Protein 4YT2 (pdb70)

Foldseek 3Di:
DFFEEEEDLDQQCCCCVVVNCCPPFRFDDDWFRLLLQLLLLLLPYQYEYAALDPVSDDPVRVVSSVVSVYHYHPDLLVSLQGGLEYEYRDDQDQVLLVSCVVRQVRHDFQREYAYAADAQQVLSCLSCVVCCVPPRVNYAYKYWHQLDIGRGPPRAATEIAAQAPVGHGRHDPVNSVVSQVSGVSSRHHYHYDHSVCRNCCRHPVVVVVVLLVLVLVLLCCCCCPPVVPDNVVSVVVSQQVVVLLVQQCLFWNNLLSCLVVPLVVVLVVLVVSPPDPDDVSSVVVSVDSVDDDVVSVVVSVVTDRDDTDRDPVVVVLVVVCVVPNVVVSVVVVSVVSCVRRND/DQAQFFEEFEAQDQQCCVCPVVVCCVPFRFDDDWFRLLLQLLLLLRNYRYEYAAQDPVSDDPVRVVSSVVSVYHYHPDLLVSLQTGLEYEYRDAVQPCLLVSCVVRQVRHDFLREYAYAADFFQVLSCLSCVVCCVPPRVSYAYKYWYFQDIGRGPPGAETEIAAQAPVGHGRHDPVNSVNSQSSRCGPNHHYHYDHRVCRRCCRHPVVVVVVLLVLVLVLCQCLCCPPVVPDNVVSVVVSLQVVVLLVQQCQFWNNLLSCLVVPLVVVLVVLVVSPGDDDDVSSVVSSVDSVDDDVVSVVVNVVTDRDDGDRDNPVVVLVVVCVVPNDVVSVVVVSVVSCVRRPD

CATH classification: 3.40.50.720 (+1 more: 1.20.120.1300)

Organism: Methanocaldococcus jannaschii (strain ATCC 43067 / DSM 2661 / JAL-1 / JCM 10045 / NBRC 100440) (NCBI:txid243232)

Structure (mmCIF, N/CA/C/O backbone):
data_4YT2
#
_entry.id   4YT2
#
_cell.length_a   52.520
_cell.length_b   77.810
_cell.length_c   153.540
_cell.angle_alpha   90.000
_cell.angle_beta   90.000
_cell.angle_gamma   90.000
#
_symmetry.space_group_name_H-M   'P 21 21 21'
#
loop_
_entity.id
_entity.type
_entity.pdbx_description
1 polymer 'H(2)-forming methylenetetrahydromethanopterin dehydrogenase-related protein MJ1338'
2 non-polymer 'TRIETHYLENE GLYCOL'
3 non-polymer DI(HYDROXYETHYL)ETHER
4 water water
#
loop_
_atom_site.group_PDB
_atom_site.id
_atom_site.type_symbol
_atom_site.label_atom_id
_atom_site.label_alt_id
_atom_site.label_comp_id
_atom_site.label_asym_id
_atom_site.label_entity_id
_atom_site.label_seq_id
_atom_site.pdbx_PDB_ins_code
_atom_site.Cartn_x
_atom_site.Cartn_y
_atom_site.Cartn_z
_atom_site.occupancy
_atom_site.B_iso_or_equiv
_atom_site.auth_seq_id
_atom_site.auth_comp_id
_atom_site.auth_asym_id
_atom_site.auth_atom_id
_atom_site.pdbx_PDB_model_num
ATOM 1 N N . ASN A 1 4 ? 22.946 -51.673 -30.556 1.00 57.60 11 ASN A N 1
ATOM 2 C CA . ASN A 1 4 ? 22.601 -50.969 -31.781 1.00 49.62 11 ASN A CA 1
ATOM 3 C C . ASN A 1 4 ? 23.482 -49.718 -31.878 1.00 40.38 11 ASN A C 1
ATOM 4 O O . ASN A 1 4 ? 24.607 -49.800 -32.370 1.00 44.06 11 ASN A O 1
ATOM 9 N N . MET A 1 5 ? 23.024 -48.592 -31.335 1.00 29.52 12 MET A N 1
ATOM 10 C CA . MET A 1 5 ? 23.887 -47.413 -31.353 1.00 23.03 12 MET A CA 1
ATOM 11 C C . MET A 1 5 ? 24.903 -47.489 -30.243 1.00 21.16 12 MET A C 1
ATOM 12 O O . MET A 1 5 ? 24.668 -48.096 -29.193 1.00 22.16 12 MET A O 1
ATOM 17 N N . LYS A 1 6 ? 26.038 -46.810 -30.438 1.00 20.75 13 LYS A N 1
ATOM 18 C CA . LYS A 1 6 ? 26.986 -46.706 -29.343 1.00 19.21 13 LYS A CA 1
ATOM 19 C C . LYS A 1 6 ? 26.697 -45.446 -28.528 1.00 21.93 13 LYS A C 1
ATOM 20 O O . LYS A 1 6 ? 26.800 -44.335 -29.029 1.00 21.39 13 LYS A O 1
ATOM 26 N N . VAL A 1 7 ? 26.348 -45.645 -27.273 1.00 19.00 14 VAL A N 1
ATOM 27 C CA . VAL A 1 7 ? 25.860 -44.556 -26.435 1.00 19.13 14 VAL A CA 1
ATOM 28 C C . VAL A 1 7 ? 26.770 -44.397 -25.232 1.00 19.77 14 VAL A C 1
ATOM 29 O O . VAL A 1 7 ? 27.130 -45.367 -24.575 1.00 19.72 14 VAL A O 1
ATOM 33 N N . SER A 1 8 ? 27.125 -43.153 -24.908 1.00 19.66 15 SER A N 1
ATOM 34 C CA . SER A 1 8 ? 27.843 -42.852 -23.688 1.00 19.65 15 SER A CA 1
ATOM 35 C C . SER A 1 8 ? 26.990 -41.908 -22.857 1.00 23.45 15 SER A C 1
ATOM 36 O O . SER A 1 8 ? 26.450 -40.922 -23.377 1.00 20.61 15 SER A O 1
ATOM 39 N N . VAL A 1 9 ? 26.834 -42.251 -21.593 1.00 19.06 16 VAL A N 1
ATOM 40 C CA . VAL A 1 9 ? 26.054 -41.408 -20.660 1.00 16.45 16 VAL A CA 1
ATOM 41 C C . VAL A 1 9 ? 27.006 -40.917 -19.598 1.00 19.67 16 VAL A C 1
ATOM 42 O O . VAL A 1 9 ? 27.824 -41.698 -19.106 1.00 19.49 16 VAL A O 1
ATOM 46 N N . TYR A 1 10 ? 26.929 -39.646 -19.219 1.00 17.65 17 TYR A N 1
ATOM 47 C CA . TYR A 1 10 ? 27.886 -39.123 -18.249 1.00 17.90 17 TYR A CA 1
ATOM 48 C C . TYR A 1 10 ? 27.131 -38.709 -17.011 1.00 21.47 17 TYR A C 1
ATOM 49 O O . TYR A 1 10 ? 26.380 -37.749 -17.057 1.00 20.60 17 TYR A O 1
ATOM 58 N N . GLY A 1 11 ? 27.364 -39.404 -15.902 1.00 19.64 18 GLY A N 1
ATOM 59 C CA . GLY A 1 11 ? 26.741 -39.034 -14.637 1.00 20.76 18 GLY A CA 1
ATOM 60 C C . GLY A 1 11 ? 25.648 -39.998 -14.245 1.00 19.05 18 GLY A C 1
ATOM 61 O O . GLY A 1 11 ? 24.644 -40.127 -14.941 1.00 20.10 18 GLY A O 1
ATOM 62 N N . ALA A 1 12 ? 25.829 -40.650 -13.109 1.00 18.45 19 ALA A N 1
ATOM 63 C CA . ALA A 1 12 ? 24.901 -41.661 -12.654 1.00 22.60 19 ALA A CA 1
ATOM 64 C C . ALA A 1 12 ? 23.666 -41.018 -12.031 1.00 20.50 19 ALA A C 1
ATOM 65 O O . ALA A 1 12 ? 22.637 -41.662 -11.893 1.00 21.92 19 ALA A O 1
ATOM 67 N N . GLY A 1 13 ? 23.761 -39.748 -11.646 1.00 22.73 20 GLY A N 1
ATOM 68 C CA . GLY A 1 13 ? 22.633 -39.176 -10.920 1.00 21.83 20 GLY A CA 1
ATOM 69 C C . GLY A 1 13 ? 22.860 -39.274 -9.405 1.00 21.57 20 GLY A C 1
ATOM 70 O O . GLY A 1 13 ? 23.373 -40.253 -8.884 1.00 22.18 20 GLY A O 1
ATOM 71 N N . ASN A 1 14 ? 22.490 -38.212 -8.702 1.00 21.62 21 ASN A N 1
ATOM 72 C CA . ASN A 1 14 ? 22.615 -38.158 -7.250 1.00 24.27 21 ASN A CA 1
ATOM 73 C C . ASN A 1 14 ? 21.535 -38.994 -6.573 1.00 21.34 21 ASN A C 1
ATOM 74 O O . ASN A 1 14 ? 20.465 -38.484 -6.277 1.00 20.88 21 ASN A O 1
ATOM 79 N N . GLN A 1 15 ? 21.824 -40.259 -6.290 1.00 18.76 22 GLN A N 1
ATOM 80 C CA . GLN A 1 15 ? 20.778 -41.129 -5.753 1.00 22.48 22 GLN A CA 1
ATOM 81 C C . GLN A 1 15 ? 20.379 -40.731 -4.347 1.00 25.96 22 GLN A C 1
ATOM 82 O O . GLN A 1 15 ? 19.229 -40.882 -3.966 1.00 24.16 22 GLN A O 1
ATOM 88 N N . ASN A 1 16 ? 21.300 -40.136 -3.584 1.00 22.88 23 ASN A N 1
ATOM 89 C CA . ASN A 1 16 ? 20.893 -39.643 -2.265 1.00 24.53 23 ASN A CA 1
ATOM 90 C C . ASN A 1 16 ? 19.800 -38.583 -2.378 1.00 26.35 23 ASN A C 1
ATOM 91 O O . ASN A 1 16 ? 18.806 -38.615 -1.639 1.00 22.93 23 ASN A O 1
ATOM 96 N N . LEU A 1 17 ? 19.966 -37.668 -3.323 1.00 23.40 24 LEU A N 1
ATOM 97 C CA . LEU A 1 17 ? 18.945 -36.648 -3.560 1.00 26.12 24 LEU A CA 1
ATOM 98 C C . LEU A 1 17 ? 17.614 -37.292 -3.943 1.00 26.44 24 LEU A C 1
ATOM 99 O O . LEU A 1 17 ? 16.576 -36.987 -3.338 1.00 25.26 24 LEU A O 1
ATOM 104 N N . TYR A 1 18 ? 17.650 -38.190 -4.936 1.00 22.04 25 TYR A N 1
ATOM 105 C CA . TYR A 1 18 ? 16.379 -38.742 -5.438 1.00 23.72 25 TYR A CA 1
ATOM 106 C C . TYR A 1 18 ? 15.695 -39.657 -4.436 1.00 24.10 25 TYR A C 1
ATOM 107 O O . TYR A 1 18 ? 14.484 -39.634 -4.251 1.00 24.15 25 TYR A O 1
ATOM 116 N N . ILE A 1 19 ? 16.483 -40.472 -3.762 1.00 21.34 26 ILE A N 1
ATOM 117 C CA . ILE A 1 19 ? 15.901 -41.471 -2.899 1.00 21.21 26 ILE A CA 1
ATOM 118 C C . ILE A 1 19 ? 15.686 -41.022 -1.473 1.00 22.53 26 ILE A C 1
ATOM 119 O O . ILE A 1 19 ? 14.626 -41.262 -0.857 1.00 26.22 26 ILE A O 1
ATOM 124 N N . ASN A 1 20 ? 16.704 -40.380 -0.910 1.00 23.00 27 ASN A N 1
ATOM 125 C CA . ASN A 1 20 ? 16.697 -40.104 0.519 1.00 25.70 27 ASN A CA 1
ATOM 126 C C . ASN A 1 20 ? 16.245 -38.690 0.860 1.00 24.81 27 ASN A C 1
ATOM 127 O O . ASN A 1 20 ? 15.671 -38.468 1.921 1.00 32.68 27 ASN A O 1
ATOM 132 N N . LYS A 1 21 ? 16.502 -37.730 -0.037 1.00 24.72 28 LYS A N 1
ATOM 133 C CA . LYS A 1 21 ? 16.054 -36.363 0.255 1.00 31.55 28 LYS A CA 1
ATOM 134 C C . LYS A 1 21 ? 14.641 -36.122 -0.285 1.00 27.72 28 LYS A C 1
ATOM 135 O O . LYS A 1 21 ? 13.760 -35.668 0.442 1.00 30.60 28 LYS A O 1
ATOM 141 N N . LEU A 1 22 ? 14.421 -36.486 -1.557 1.00 28.20 29 LEU A N 1
ATOM 142 C CA . LEU A 1 22 ? 13.136 -36.240 -2.234 1.00 27.61 29 LEU A CA 1
ATOM 143 C C . LEU A 1 22 ? 12.165 -37.394 -2.055 1.00 32.16 29 LEU A C 1
ATOM 144 O O . LEU A 1 22 ? 10.965 -37.224 -2.266 1.00 28.79 29 LEU A O 1
ATOM 149 N N . ASN A 1 23 ? 12.683 -38.556 -1.658 1.00 26.37 30 ASN A N 1
ATOM 150 C CA . ASN A 1 23 ? 11.852 -39.759 -1.487 1.00 27.79 30 ASN A CA 1
ATOM 151 C C . ASN A 1 23 ? 10.971 -39.998 -2.737 1.00 25.25 30 ASN A C 1
ATOM 152 O O . ASN A 1 23 ? 9.743 -40.141 -2.611 1.00 28.52 30 ASN A O 1
ATOM 157 N N . LEU A 1 24 ? 11.584 -40.003 -3.920 1.00 25.56 31 LEU A N 1
ATOM 158 C CA . LEU A 1 24 ? 10.812 -40.245 -5.149 1.00 22.82 31 LEU A CA 1
ATOM 159 C C . LEU A 1 24 ? 10.053 -41.594 -5.099 1.00 25.25 31 LEU A C 1
ATOM 160 O O . LEU A 1 24 ? 8.920 -41.650 -5.574 1.00 27.59 31 LEU A O 1
ATOM 165 N N . PRO A 1 25 ? 10.659 -42.673 -4.531 1.00 25.86 32 PRO A N 1
ATOM 166 C CA . PRO A 1 25 ? 9.877 -43.919 -4.559 1.00 30.89 32 PRO A CA 1
ATOM 167 C C . PRO A 1 25 ? 8.504 -43.766 -3.923 1.00 29.21 32 PRO A C 1
ATOM 168 O O . PRO A 1 25 ? 7.543 -44.336 -4.476 1.00 36.29 32 PRO A O 1
ATOM 172 N N . GLU A 1 26 ? 8.377 -42.979 -2.845 1.00 25.83 33 GLU A N 1
ATOM 173 C CA . GLU A 1 26 ? 7.087 -42.860 -2.169 1.00 29.06 33 GLU A CA 1
ATOM 174 C C . GLU A 1 26 ? 6.253 -41.657 -2.648 1.00 31.66 33 GLU A C 1
ATOM 175 O O . GLU A 1 26 ? 5.028 -41.676 -2.543 1.00 41.08 33 GLU A O 1
ATOM 181 N N . LYS A 1 27 ? 6.898 -40.606 -3.137 1.00 27.68 34 LYS A N 1
ATOM 182 C CA . LYS A 1 27 ? 6.165 -39.411 -3.528 1.00 36.48 34 LYS A CA 1
ATOM 183 C C . LYS A 1 27 ? 5.806 -39.369 -5.015 1.00 32.47 34 LYS A C 1
ATOM 184 O O . LYS A 1 27 ? 4.806 -38.743 -5.375 1.00 38.06 34 LYS A O 1
ATOM 190 N N . PHE A 1 28 ? 6.573 -40.057 -5.861 1.00 28.18 35 PHE A N 1
ATOM 191 C CA . PHE A 1 28 ? 6.297 -40.062 -7.302 1.00 30.24 35 PHE A CA 1
ATOM 192 C C . PHE A 1 28 ? 6.127 -41.469 -7.845 1.00 34.54 35 PHE A C 1
ATOM 193 O O . PHE A 1 28 ? 5.253 -41.712 -8.677 1.00 35.17 35 PHE A O 1
ATOM 201 N N . GLY A 1 29 ? 6.981 -42.386 -7.394 1.00 32.20 36 GLY A N 1
ATOM 202 C CA . GLY A 1 29 ? 6.836 -43.784 -7.760 1.00 29.82 36 GLY A CA 1
ATOM 203 C C . GLY A 1 29 ? 8.091 -44.307 -8.401 1.00 28.42 36 GLY A C 1
ATOM 204 O O . GLY A 1 29 ? 9.116 -43.620 -8.444 1.00 25.53 36 GLY A O 1
ATOM 205 N N . GLY A 1 30 ? 8.006 -45.511 -8.963 1.00 28.57 37 GLY A N 1
ATOM 206 C CA . GLY A 1 30 ? 9.191 -46.115 -9.551 1.00 25.39 37 GLY A CA 1
ATOM 207 C C . GLY A 1 30 ? 10.138 -46.668 -8.500 1.00 28.11 37 GLY A C 1
ATOM 208 O O . GLY A 1 30 ? 9.856 -46.656 -7.304 1.00 35.11 37 GLY A O 1
ATOM 209 N N . GLU A 1 31 ? 11.265 -47.186 -8.974 1.00 29.48 38 GLU A N 1
ATOM 210 C CA . GLU A 1 31 ? 12.288 -47.742 -8.096 1.00 26.99 38 GLU A CA 1
ATOM 211 C C . GLU A 1 31 ? 13.661 -47.258 -8.547 1.00 27.34 38 GLU A C 1
ATOM 212 O O . GLU A 1 31 ? 13.880 -46.999 -9.731 1.00 26.68 38 GLU A O 1
ATOM 218 N N . PRO A 1 32 ? 14.579 -47.114 -7.589 1.00 26.63 39 PRO A N 1
ATOM 219 C CA . PRO A 1 32 ? 15.915 -46.657 -7.976 1.00 22.04 39 PRO A CA 1
ATOM 220 C C . PRO A 1 32 ? 16.679 -47.700 -8.799 1.00 19.92 39 PRO A C 1
ATOM 221 O O . PRO A 1 32 ? 16.384 -48.913 -8.753 1.00 24.96 39 PRO A O 1
ATOM 225 N N . PRO A 1 33 ? 17.714 -47.249 -9.517 1.00 22.97 40 PRO A N 1
ATOM 226 C CA . PRO A 1 33 ? 18.220 -45.878 -9.568 1.00 21.53 40 PRO A CA 1
ATOM 227 C C . PRO A 1 33 ? 17.399 -44.981 -10.477 1.00 20.07 40 PRO A C 1
ATOM 228 O O . PRO A 1 33 ? 16.576 -45.449 -11.291 1.00 22.09 40 PRO A O 1
ATOM 232 N N . TYR A 1 34 ? 17.602 -43.684 -10.265 1.00 16.91 41 TYR A N 1
ATOM 233 C CA . TYR A 1 34 ? 16.929 -42.621 -11.012 1.00 19.37 41 TYR A CA 1
ATOM 234 C C . TYR A 1 34 ? 17.953 -41.806 -11.816 1.00 19.18 41 TYR A C 1
ATOM 235 O O . TYR A 1 34 ? 19.168 -41.914 -11.612 1.00 22.70 41 TYR A O 1
ATOM 244 N N . GLY A 1 35 ? 17.472 -40.988 -12.727 1.00 17.82 42 GLY A N 1
ATOM 245 C CA . GLY A 1 35 ? 18.367 -40.046 -13.402 1.00 17.14 42 GLY A CA 1
ATOM 246 C C . GLY A 1 35 ? 19.282 -40.759 -14.410 1.00 16.81 42 GLY A C 1
ATOM 247 O O . GLY A 1 35 ? 18.889 -41.659 -15.130 1.00 19.20 42 GLY A O 1
ATOM 248 N N . GLY A 1 36 ? 20.529 -40.343 -14.458 1.00 18.68 43 GLY A N 1
ATOM 249 C CA . GLY A 1 36 ? 21.409 -40.736 -15.551 1.00 18.34 43 GLY A CA 1
ATOM 250 C C . GLY A 1 36 ? 21.666 -42.217 -15.630 1.00 19.72 43 GLY A C 1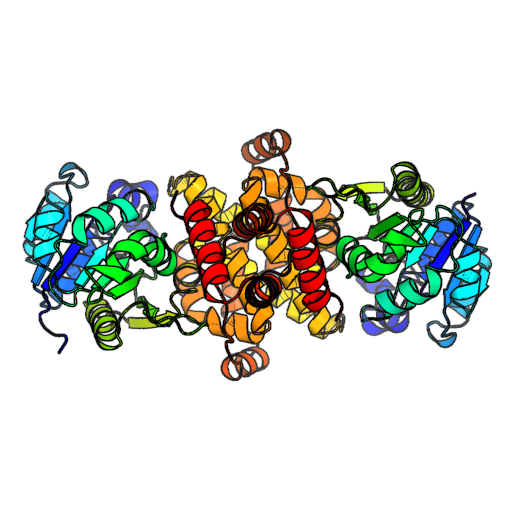
ATOM 251 O O . GLY A 1 36 ? 21.693 -42.747 -16.726 1.00 18.47 43 GLY A O 1
ATOM 252 N N . SER A 1 37 ? 21.899 -42.855 -14.481 1.00 18.74 44 SER A N 1
ATOM 253 C CA . SER A 1 37 ? 22.106 -44.298 -14.481 1.00 19.78 44 SER A CA 1
ATOM 254 C C . SER A 1 37 ? 20.829 -45.002 -14.942 1.00 20.61 44 SER A C 1
ATOM 255 O O . SER A 1 37 ? 20.908 -46.040 -15.588 1.00 17.41 44 SER A O 1
ATOM 258 N N . ARG A 1 38 ? 19.655 -44.439 -14.642 1.00 17.66 45 ARG A N 1
ATOM 259 C CA . ARG A 1 38 ? 18.420 -45.076 -15.146 1.00 19.05 45 ARG A CA 1
ATOM 260 C C . ARG A 1 38 ? 18.273 -44.902 -16.668 1.00 19.83 45 ARG A C 1
ATOM 261 O O . ARG A 1 38 ? 17.810 -45.794 -17.374 1.00 18.84 45 ARG A O 1
ATOM 269 N N . MET A 1 39 ? 18.673 -43.735 -17.175 1.00 18.71 46 MET A N 1
ATOM 270 C CA . MET A 1 39 ? 18.735 -43.532 -18.622 1.00 17.27 46 MET A CA 1
ATOM 271 C C . MET A 1 39 ? 19.646 -44.590 -19.268 1.00 17.91 46 MET A C 1
ATOM 272 O O . MET A 1 39 ? 19.327 -45.151 -20.303 1.00 18.86 46 MET A O 1
ATOM 277 N N . ALA A 1 40 ? 20.816 -44.791 -18.677 1.00 18.87 47 ALA A N 1
ATOM 278 C CA . ALA A 1 40 ? 21.738 -45.822 -19.174 1.00 16.88 47 ALA A CA 1
ATOM 279 C C . ALA A 1 40 ? 21.121 -47.201 -19.186 1.00 18.36 47 ALA A C 1
ATOM 280 O O . ALA A 1 40 ? 21.237 -47.893 -20.197 1.00 18.31 47 ALA A O 1
ATOM 282 N N . ILE A 1 41 ? 20.462 -47.577 -18.084 1.00 18.47 48 ILE A N 1
ATOM 283 C CA . ILE A 1 41 ? 19.747 -48.849 -18.017 1.00 19.25 48 ILE A CA 1
ATOM 284 C C . ILE A 1 41 ? 18.718 -48.973 -19.139 1.00 18.63 48 ILE A C 1
ATOM 285 O O . ILE A 1 41 ? 18.631 -50.018 -19.856 1.00 17.32 48 ILE A O 1
ATOM 290 N N . GLU A 1 42 ? 17.919 -47.930 -19.337 1.00 18.95 49 GLU A N 1
ATOM 291 C CA . GLU A 1 42 ? 16.848 -48.004 -20.354 1.00 20.04 49 GLU A CA 1
ATOM 292 C C . GLU A 1 42 ? 17.397 -48.092 -21.785 1.00 16.33 49 GLU A C 1
ATOM 293 O O . GLU A 1 42 ? 16.907 -48.832 -22.600 1.00 18.87 49 GLU A O 1
ATOM 299 N N . PHE A 1 43 ? 18.469 -47.342 -22.045 1.00 18.26 50 PHE A N 1
ATOM 300 C CA . PHE A 1 43 ? 19.111 -47.402 -23.351 1.00 19.30 50 PHE A CA 1
ATOM 301 C C . PHE A 1 43 ? 19.721 -48.787 -23.574 1.00 19.40 50 PHE A C 1
ATOM 302 O O . PHE A 1 43 ? 19.672 -49.302 -24.667 1.00 19.63 50 PHE A O 1
ATOM 310 N N . ALA A 1 44 ? 20.324 -49.356 -22.531 1.00 19.56 51 ALA A N 1
ATOM 311 C CA . ALA A 1 44 ? 20.938 -50.681 -22.674 1.00 22.88 51 ALA A CA 1
ATOM 312 C C . ALA A 1 44 ? 19.881 -51.764 -22.857 1.00 20.85 51 ALA A C 1
ATOM 313 O O . ALA A 1 44 ? 20.063 -52.727 -23.633 1.00 24.48 51 ALA A O 1
ATOM 315 N N . GLU A 1 45 ? 18.758 -51.630 -22.159 1.00 22.02 52 GLU A N 1
ATOM 316 C CA . GLU A 1 45 ? 17.683 -52.611 -22.297 1.00 22.62 52 GLU A CA 1
ATOM 317 C C . GLU A 1 45 ? 16.974 -52.544 -23.643 1.00 22.19 52 GLU A C 1
ATOM 318 O O . GLU A 1 45 ? 16.281 -53.437 -24.046 1.00 24.28 52 GLU A O 1
ATOM 324 N N . ALA A 1 46 ? 17.166 -51.430 -24.341 1.00 22.52 53 ALA A N 1
ATOM 325 C CA . ALA A 1 46 ? 16.590 -51.251 -25.664 1.00 22.60 53 ALA A CA 1
ATOM 326 C C . ALA A 1 46 ? 17.546 -51.752 -26.756 1.00 22.85 53 ALA A C 1
ATOM 327 O O . ALA A 1 46 ? 17.277 -51.642 -27.955 1.00 27.08 53 ALA A O 1
ATOM 329 N N . GLY A 1 47 ? 18.727 -52.227 -26.323 1.00 25.44 54 GLY A N 1
ATOM 330 C CA . GLY A 1 47 ? 19.622 -52.952 -27.218 1.00 23.64 54 GLY A CA 1
ATOM 331 C C . GLY A 1 47 ? 20.836 -52.152 -27.658 1.00 27.79 54 GLY A C 1
ATOM 332 O O . GLY A 1 47 ? 21.655 -52.630 -28.441 1.00 31.08 54 GLY A O 1
ATOM 333 N N . HIS A 1 48 ? 20.974 -50.970 -27.096 1.00 22.98 55 HIS A N 1
ATOM 334 C CA . HIS A 1 48 ? 22.143 -50.124 -27.406 1.00 21.14 55 HIS A CA 1
ATOM 335 C C . HIS A 1 48 ? 23.376 -50.561 -26.618 1.00 27.50 55 HIS A C 1
ATOM 336 O O . HIS A 1 48 ? 23.275 -51.318 -25.651 1.00 26.81 55 HIS A O 1
ATOM 343 N N . ASP A 1 49 ? 24.545 -50.156 -27.112 1.00 22.06 56 ASP A N 1
ATOM 344 C CA . ASP A 1 49 ? 25.834 -50.528 -26.523 1.00 20.47 56 ASP A CA 1
ATOM 345 C C . ASP A 1 49 ? 26.245 -49.359 -25.636 1.00 24.20 56 ASP A C 1
ATOM 346 O O . ASP A 1 49 ? 26.747 -48.366 -26.161 1.00 21.63 56 ASP A O 1
ATOM 351 N N . VAL A 1 50 ? 25.991 -49.451 -24.324 1.00 20.07 57 VAL A N 1
ATOM 352 C CA . VAL A 1 50 ? 26.033 -48.266 -23.453 1.00 19.95 57 VAL A CA 1
ATOM 353 C C . VAL A 1 50 ? 27.197 -48.278 -22.474 1.00 22.62 57 VAL A C 1
ATOM 354 O O . VAL A 1 50 ? 27.448 -49.276 -21.780 1.00 21.81 57 VAL A O 1
ATOM 358 N N . VAL A 1 51 ? 27.911 -47.159 -22.427 1.00 22.80 58 VAL A N 1
ATOM 359 C CA . VAL A 1 51 ? 28.913 -46.910 -21.413 1.00 21.23 58 VAL A CA 1
ATOM 360 C C . VAL A 1 51 ? 28.402 -45.767 -20.524 1.00 20.00 58 VAL A C 1
ATOM 361 O O . VAL A 1 51 ? 27.921 -44.749 -21.027 1.00 20.11 58 VAL A O 1
ATOM 365 N N . LEU A 1 52 ? 28.492 -45.954 -19.212 1.00 21.78 59 LEU A N 1
ATOM 366 C CA . LEU A 1 52 ? 28.140 -44.912 -18.231 1.00 18.56 59 LEU A CA 1
ATOM 367 C C . LEU A 1 52 ? 29.427 -44.472 -17.555 1.00 20.58 59 LEU A C 1
ATOM 368 O O . LEU A 1 52 ? 30.117 -45.274 -16.900 1.00 20.06 59 LEU A O 1
ATOM 373 N N . ALA A 1 53 ? 29.748 -43.187 -17.697 1.00 18.61 60 ALA A N 1
ATOM 374 C CA . ALA A 1 53 ? 30.974 -42.660 -17.122 1.00 20.71 60 ALA A CA 1
ATOM 375 C C . ALA A 1 53 ? 30.597 -42.008 -15.802 1.00 22.73 60 ALA A C 1
ATOM 376 O O . ALA A 1 53 ? 29.771 -41.088 -15.783 1.00 21.47 60 ALA A O 1
ATOM 378 N N . GLU A 1 54 ? 31.175 -42.511 -14.709 1.00 18.30 61 GLU A N 1
ATOM 379 C CA . GLU A 1 54 ? 30.891 -41.971 -13.394 1.00 19.79 61 GLU A CA 1
ATOM 380 C C . GLU A 1 54 ? 32.131 -42.131 -12.538 1.00 25.38 61 GLU A C 1
ATOM 381 O O . GLU A 1 54 ? 32.464 -43.240 -12.124 1.00 30.65 61 GLU A O 1
ATOM 387 N N . PRO A 1 55 ? 32.844 -41.021 -12.291 1.00 26.66 62 PRO A N 1
ATOM 388 C CA . PRO A 1 55 ? 34.098 -41.052 -11.528 1.00 31.51 62 PRO A CA 1
ATOM 389 C C . PRO A 1 55 ? 33.870 -41.281 -10.039 1.00 27.35 62 PRO A C 1
ATOM 390 O O . PRO A 1 55 ? 34.812 -41.630 -9.339 1.00 29.29 62 PRO A O 1
ATOM 394 N N . ASN A 1 56 ? 32.649 -41.082 -9.555 1.00 26.37 63 ASN A N 1
ATOM 395 C CA . ASN A 1 56 ? 32.399 -41.184 -8.123 1.00 27.44 63 ASN A CA 1
ATOM 396 C C . ASN A 1 56 ? 31.660 -42.466 -7.800 1.00 24.52 63 ASN A C 1
ATOM 397 O O . ASN A 1 56 ? 30.452 -42.514 -7.892 1.00 23.34 63 ASN A O 1
ATOM 402 N N . LYS A 1 57 ? 32.397 -43.494 -7.387 1.00 28.34 64 LYS A N 1
ATOM 403 C CA . LYS A 1 57 ? 31.800 -44.800 -7.088 1.00 31.58 64 LYS A CA 1
ATOM 404 C C . LYS A 1 57 ? 30.752 -44.694 -5.991 1.00 31.06 64 LYS A C 1
ATOM 405 O O . LYS A 1 57 ? 29.784 -45.454 -5.943 1.00 36.32 64 LYS A O 1
ATOM 411 N N . ASN A 1 58 ? 30.954 -43.743 -5.085 1.00 25.87 65 ASN A N 1
ATOM 412 C CA . ASN A 1 58 ? 30.054 -43.624 -3.933 1.00 24.94 65 ASN A CA 1
ATOM 413 C C . ASN A 1 58 ? 28.711 -42.945 -4.203 1.00 27.34 65 ASN A C 1
ATOM 414 O O . ASN A 1 58 ? 27.906 -42.796 -3.289 1.00 24.48 65 ASN A O 1
ATOM 419 N N . ILE A 1 59 ? 28.466 -42.554 -5.445 1.00 25.96 66 ILE A N 1
ATOM 420 C CA . ILE A 1 59 ? 27.222 -41.829 -5.776 1.00 24.15 66 ILE A CA 1
ATOM 421 C C . ILE A 1 59 ? 25.984 -42.726 -5.714 1.00 23.66 66 ILE A C 1
ATOM 4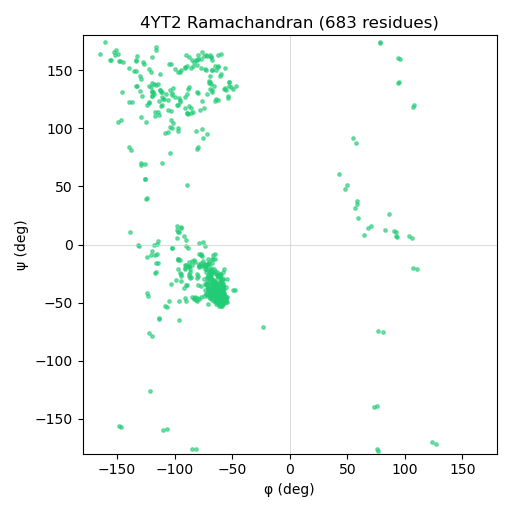22 O O . ILE A 1 59 ? 24.861 -42.251 -5.745 1.00 23.26 66 ILE A O 1
ATOM 427 N N . MET A 1 60 ? 26.171 -44.044 -5.631 1.00 23.45 67 MET A N 1
ATOM 428 C CA . MET A 1 60 ? 25.035 -44.905 -5.287 1.00 22.75 67 MET A CA 1
ATOM 429 C C . MET A 1 60 ? 25.498 -46.138 -4.528 1.00 21.38 67 MET A C 1
ATOM 430 O O . MET A 1 60 ? 26.707 -46.442 -4.462 1.00 26.06 67 MET A O 1
ATOM 435 N N . SER A 1 61 ? 24.537 -46.795 -3.886 1.00 22.67 68 SER A N 1
ATOM 436 C CA . SER A 1 61 ? 24.801 -48.006 -3.102 1.00 22.55 68 SER A CA 1
ATOM 437 C C . SER A 1 61 ? 25.201 -49.142 -4.040 1.00 27.93 68 SER A C 1
ATOM 438 O O . SER A 1 61 ? 24.885 -49.089 -5.243 1.00 23.99 68 SER A O 1
ATOM 441 N N . ASP A 1 62 ? 25.830 -50.166 -3.454 1.00 27.74 69 ASP A N 1
ATOM 442 C CA . ASP A 1 62 ? 26.295 -51.321 -4.243 1.00 30.75 69 ASP A CA 1
ATOM 443 C C . ASP A 1 62 ? 25.154 -52.025 -4.973 1.00 30.78 69 ASP A C 1
ATOM 444 O O . ASP A 1 62 ? 25.329 -52.473 -6.106 1.00 27.17 69 ASP A O 1
ATOM 449 N N . ASP A 1 63 ? 23.998 -52.135 -4.311 1.00 28.74 70 ASP A N 1
ATOM 450 C CA . ASP A 1 63 ? 22.856 -52.828 -4.914 1.00 29.76 70 ASP A CA 1
ATOM 451 C C . ASP A 1 63 ? 22.353 -52.091 -6.142 1.00 28.18 70 ASP A C 1
ATOM 452 O O . ASP A 1 63 ? 21.878 -52.712 -7.086 1.00 29.00 70 ASP A O 1
ATOM 457 N N . LEU A 1 64 ? 22.492 -50.764 -6.155 1.00 21.33 71 LEU A N 1
ATOM 458 C CA . LEU A 1 64 ? 22.028 -50.021 -7.317 1.00 23.22 71 LEU A CA 1
ATOM 459 C C . LEU A 1 64 ? 23.034 -50.164 -8.459 1.00 26.40 71 LEU A C 1
ATOM 460 O O . LEU A 1 64 ? 22.661 -50.269 -9.624 1.00 24.05 71 LEU A O 1
ATOM 465 N N . TRP A 1 65 ? 24.323 -50.210 -8.131 1.00 24.91 72 TRP A N 1
ATOM 466 C CA . TRP A 1 65 ? 25.337 -50.456 -9.146 1.00 24.32 72 TRP A CA 1
ATOM 467 C C . TRP A 1 65 ? 25.087 -51.834 -9.760 1.00 27.94 72 TRP A C 1
ATOM 468 O O . TRP A 1 65 ? 25.247 -52.028 -10.951 1.00 25.93 72 TRP A O 1
ATOM 479 N N . LYS A 1 66 ? 24.682 -52.789 -8.940 1.00 27.07 73 LYS A N 1
ATOM 480 C CA . LYS A 1 66 ? 24.414 -54.099 -9.531 1.00 23.73 73 LYS A CA 1
ATOM 481 C C . LYS A 1 66 ? 23.248 -54.048 -10.529 1.00 27.80 73 LYS A C 1
ATOM 482 O O . LYS A 1 66 ? 23.300 -54.743 -11.547 1.00 30.00 73 LYS A O 1
ATOM 488 N N . LYS A 1 67 ? 22.242 -53.216 -10.270 1.00 28.70 74 LYS A N 1
ATOM 489 C CA . LYS A 1 67 ? 21.167 -53.052 -11.250 1.00 30.79 74 LYS A CA 1
ATOM 490 C C . LYS A 1 67 ? 21.696 -52.476 -12.567 1.00 26.76 74 LYS A C 1
ATOM 491 O O . LYS A 1 67 ? 21.338 -52.951 -13.652 1.00 28.00 74 LYS A O 1
ATOM 497 N N . VAL A 1 68 ? 22.603 -51.517 -12.469 1.00 22.59 75 VAL A N 1
ATOM 498 C CA . VAL A 1 68 ? 23.184 -50.916 -13.673 1.00 24.91 75 VAL A CA 1
ATOM 499 C C . VAL A 1 68 ? 23.933 -51.986 -14.478 1.00 27.73 75 VAL A C 1
ATOM 500 O O . VAL A 1 68 ? 23.710 -52.172 -15.693 1.00 25.38 75 VAL A O 1
ATOM 504 N N . GLU A 1 69 ? 24.772 -52.754 -13.800 1.00 24.60 76 GLU A N 1
ATOM 505 C CA . GLU A 1 69 ? 25.549 -53.739 -14.484 1.00 26.47 76 GLU A CA 1
ATOM 506 C C . GLU A 1 69 ? 24.696 -54.885 -15.034 1.00 28.08 76 GLU A C 1
ATOM 507 O O . GLU A 1 69 ? 24.959 -55.393 -16.125 1.00 30.07 76 GLU A O 1
ATOM 513 N N . ASP A 1 70 ? 23.644 -55.253 -14.310 1.00 27.84 77 ASP A N 1
ATOM 514 C CA . ASP A 1 70 ? 22.823 -56.377 -14.778 1.00 29.05 77 ASP A CA 1
ATOM 515 C C . ASP A 1 70 ? 22.052 -56.028 -16.042 1.00 31.26 77 ASP A C 1
ATOM 516 O O . ASP A 1 70 ? 21.620 -56.915 -16.772 1.00 30.72 77 ASP A O 1
ATOM 521 N N . ALA A 1 71 ? 21.856 -54.730 -16.267 1.00 28.93 78 ALA A N 1
ATOM 522 C CA . ALA A 1 71 ? 21.212 -54.240 -17.488 1.00 29.54 78 ALA A CA 1
ATOM 523 C C . ALA A 1 71 ? 22.153 -54.271 -18.697 1.00 31.39 78 ALA A C 1
ATOM 524 O O . ALA A 1 71 ? 21.722 -54.064 -19.841 1.00 32.63 78 ALA A O 1
ATOM 526 N N . GLY A 1 72 ? 23.435 -54.543 -18.467 1.00 26.59 79 GLY A N 1
ATOM 527 C CA . GLY A 1 72 ? 24.402 -54.594 -19.558 1.00 28.30 79 GLY A CA 1
ATOM 528 C C . GLY A 1 72 ? 25.145 -53.281 -19.822 1.00 27.45 79 GLY A C 1
ATOM 529 O O . GLY A 1 72 ? 25.912 -53.177 -20.797 1.00 28.30 79 GLY A O 1
ATOM 530 N N . VAL A 1 73 ? 24.936 -52.299 -18.952 1.00 25.49 80 VAL A N 1
ATOM 531 C CA . VAL A 1 73 ? 25.727 -51.054 -18.966 1.00 24.12 80 VAL A CA 1
ATOM 532 C C . VAL A 1 73 ? 27.180 -51.319 -18.530 1.00 26.39 80 VAL A C 1
ATOM 533 O O . VAL A 1 73 ? 27.437 -52.015 -17.532 1.00 28.44 80 VAL A O 1
ATOM 537 N N . LYS A 1 74 ? 28.128 -50.773 -19.287 1.00 25.77 81 LYS A N 1
ATOM 538 C CA . LYS A 1 74 ? 29.531 -50.883 -18.923 1.00 23.66 81 LYS A CA 1
ATOM 539 C C . LYS A 1 74 ? 29.882 -49.616 -18.162 1.00 23.63 81 LYS A C 1
ATOM 540 O O . LYS A 1 74 ? 29.719 -48.542 -18.712 1.00 23.54 81 LYS A O 1
ATOM 546 N N . VAL A 1 75 ? 30.375 -49.742 -16.924 1.00 25.54 82 VAL A N 1
ATOM 547 C CA . VAL A 1 75 ? 30.623 -48.546 -16.115 1.00 25.76 82 VAL A CA 1
ATOM 548 C C . VAL A 1 75 ? 32.107 -48.256 -16.139 1.00 26.88 82 VAL A C 1
ATOM 549 O O . VAL A 1 75 ? 32.901 -49.169 -15.934 1.00 26.82 82 VAL A O 1
ATOM 553 N N . VAL A 1 76 ? 32.474 -47.003 -16.424 1.00 22.61 83 VAL A N 1
ATOM 554 C CA . VAL A 1 76 ? 33.877 -46.580 -16.424 1.00 28.78 83 VAL A CA 1
ATOM 555 C C . VAL A 1 76 ? 33.999 -45.347 -15.518 1.00 26.09 83 VAL A C 1
ATOM 556 O O . VAL A 1 76 ? 33.010 -44.649 -15.300 1.00 25.01 83 VAL A O 1
ATOM 560 N N . SER A 1 77 ? 35.194 -45.100 -15.006 1.00 30.50 84 SER A N 1
ATOM 561 C CA . SER A 1 77 ? 35.425 -43.927 -14.158 1.00 33.17 84 SER A CA 1
ATOM 562 C C . SER A 1 77 ? 36.022 -42.752 -14.938 1.00 35.44 84 SER A C 1
ATOM 563 O O . SER A 1 77 ? 36.052 -41.628 -14.446 1.00 44.34 84 SER A O 1
ATOM 566 N N . ASP A 1 78 ? 36.497 -43.023 -16.146 1.00 29.23 85 ASP A N 1
ATOM 567 C CA . ASP A 1 78 ? 37.157 -42.004 -16.972 1.00 36.46 85 ASP A CA 1
ATOM 568 C C . ASP A 1 78 ? 36.300 -41.502 -18.142 1.00 35.32 85 ASP A C 1
ATOM 569 O O . ASP A 1 78 ? 36.009 -42.255 -19.090 1.00 33.26 85 ASP A O 1
ATOM 574 N N . ASP A 1 79 ? 35.951 -40.217 -18.105 1.00 35.09 86 ASP A N 1
ATOM 575 C CA . ASP A 1 79 ? 35.113 -39.628 -19.157 1.00 32.95 86 ASP A CA 1
ATOM 576 C C . ASP A 1 79 ? 35.760 -39.796 -20.537 1.00 27.03 86 ASP A C 1
ATOM 577 O O . ASP A 1 79 ? 35.069 -39.839 -21.540 1.00 26.44 86 ASP A O 1
ATOM 582 N N . VAL A 1 80 ? 37.099 -39.841 -20.610 1.00 26.67 87 VAL A N 1
ATOM 583 C CA . VAL A 1 80 ? 37.756 -39.986 -21.901 1.00 31.51 87 VAL A CA 1
ATOM 584 C C . VAL A 1 80 ? 37.498 -41.348 -22.552 1.00 34.80 87 VAL A C 1
ATOM 585 O O . VAL A 1 80 ? 37.349 -41.430 -23.769 1.00 31.77 87 VAL A O 1
ATOM 589 N N . GLU A 1 81 ? 37.380 -42.399 -21.745 1.00 32.85 88 GLU A N 1
ATOM 590 C CA . GLU A 1 81 ? 37.080 -43.707 -22.321 1.00 35.01 88 GLU A CA 1
ATOM 591 C C . GLU A 1 81 ? 35.668 -43.704 -22.902 1.00 26.19 88 GLU A C 1
ATOM 592 O O . GLU A 1 81 ? 35.411 -44.259 -23.996 1.00 29.03 88 GLU A O 1
ATOM 598 N N . ALA A 1 82 ? 34.757 -43.084 -22.164 1.00 27.16 89 ALA A N 1
ATOM 599 C CA . ALA A 1 82 ? 33.375 -42.967 -22.632 1.00 22.62 89 ALA A CA 1
ATOM 600 C C . ALA A 1 82 ? 33.343 -42.079 -23.862 1.00 24.54 89 ALA A C 1
ATOM 601 O O . ALA A 1 82 ? 32.582 -42.342 -24.789 1.00 22.27 89 ALA A O 1
ATOM 603 N N . ALA A 1 83 ? 34.212 -41.062 -23.917 1.00 19.69 90 ALA A N 1
ATOM 604 C CA . ALA A 1 83 ? 34.237 -40.171 -25.091 1.00 20.74 90 ALA A CA 1
ATOM 605 C C . ALA A 1 83 ? 34.556 -40.940 -26.363 1.00 26.44 90 ALA A C 1
ATOM 606 O O . ALA A 1 83 ? 33.930 -40.741 -27.393 1.00 22.88 90 ALA A O 1
ATOM 608 N N . LYS A 1 84 ? 35.536 -41.839 -26.295 1.00 24.09 91 LYS A N 1
ATOM 609 C CA . LYS A 1 84 ? 35.928 -42.551 -27.500 1.00 24.79 91 LYS A CA 1
ATOM 610 C C . LYS A 1 84 ? 34.942 -43.616 -27.927 1.00 22.86 91 LYS A C 1
ATOM 611 O O . LYS A 1 84 ? 34.956 -44.032 -29.093 1.00 22.45 91 LYS A O 1
ATOM 617 N N . HIS A 1 85 ? 34.067 -44.001 -27.001 1.00 24.23 92 HIS A N 1
ATOM 618 C CA . HIS A 1 85 ? 33.073 -45.067 -27.249 1.00 26.49 92 HIS A CA 1
ATOM 619 C C . HIS A 1 85 ? 31.865 -44.631 -28.098 1.00 23.75 92 HIS A C 1
ATOM 620 O O . HIS A 1 85 ? 31.455 -45.346 -28.999 1.00 26.36 92 HIS A O 1
ATOM 627 N N . GLY A 1 86 ? 31.287 -43.475 -27.809 1.00 20.75 93 GLY A N 1
ATOM 628 C CA . GLY A 1 86 ? 29.913 -43.230 -28.242 1.00 18.56 93 GLY A CA 1
ATOM 629 C C . GLY A 1 86 ? 29.734 -42.483 -29.543 1.00 18.77 93 GLY A C 1
ATOM 630 O O . GLY A 1 86 ? 30.533 -41.595 -29.868 1.00 23.04 93 GLY A O 1
ATOM 631 N N . GLU A 1 87 ? 28.669 -42.777 -30.276 1.00 19.68 94 GLU A N 1
ATOM 632 C CA . GLU A 1 87 ? 28.268 -41.866 -31.366 1.00 20.07 94 GLU A CA 1
ATOM 633 C C . GLU A 1 87 ? 27.331 -40.789 -30.853 1.00 19.71 94 GLU A C 1
ATOM 634 O O . GLU A 1 87 ? 27.113 -39.736 -31.488 1.00 19.95 94 GLU A O 1
ATOM 640 N N . ILE A 1 88 ? 26.746 -41.051 -29.687 1.00 17.17 95 ILE A N 1
ATOM 641 C CA . ILE A 1 88 ? 25.899 -40.062 -29.040 1.00 17.09 95 ILE A CA 1
ATOM 642 C C . ILE A 1 88 ? 26.308 -40.006 -27.536 1.00 23.41 95 ILE A C 1
ATOM 643 O O . ILE A 1 88 ? 26.554 -41.043 -26.880 1.00 18.46 95 ILE A O 1
ATOM 648 N N . HIS A 1 89 ? 26.417 -38.788 -27.009 1.00 19.70 96 HIS A N 1
ATOM 649 C CA . HIS A 1 89 ? 26.920 -38.538 -25.685 1.00 15.03 96 HIS A CA 1
ATOM 650 C C . HIS A 1 89 ? 25.880 -37.763 -24.908 1.00 19.20 96 HIS A C 1
ATOM 651 O O . HIS A 1 89 ? 25.504 -36.672 -25.311 1.00 22.99 96 HIS A O 1
ATOM 658 N N . VAL A 1 90 ? 25.435 -38.345 -23.809 1.00 16.51 97 VAL A N 1
ATOM 659 C CA . VAL A 1 90 ? 24.304 -37.777 -23.042 1.00 16.23 97 VAL A CA 1
ATOM 660 C C . VAL A 1 90 ? 24.805 -37.306 -21.679 1.00 19.40 97 VAL A C 1
ATOM 661 O O . VAL A 1 90 ? 25.225 -38.102 -20.838 1.00 18.08 97 VAL A O 1
ATOM 665 N N . LEU A 1 91 ? 24.813 -35.982 -21.463 1.00 16.50 98 LEU A N 1
ATOM 666 C CA . LEU A 1 91 ? 25.372 -35.445 -20.223 1.00 17.42 98 LEU A CA 1
ATOM 667 C C . LEU A 1 91 ? 24.321 -35.357 -19.122 1.00 21.56 98 LEU A C 1
ATOM 668 O O . LEU A 1 91 ? 23.354 -34.592 -19.255 1.00 24.06 98 LEU A O 1
ATOM 673 N N . PHE A 1 92 ? 24.449 -36.146 -18.064 1.00 19.37 99 PHE A N 1
ATOM 674 C CA . PHE A 1 92 ? 23.527 -36.059 -16.930 1.00 21.76 99 PHE A CA 1
ATOM 675 C C . PHE A 1 92 ? 24.365 -35.486 -15.810 1.00 23.81 99 PHE A C 1
ATOM 676 O O . PHE A 1 92 ? 24.646 -36.109 -14.823 1.00 25.94 99 PHE A O 1
ATOM 684 N N . THR A 1 93 ? 24.714 -34.236 -15.941 1.00 39.91 100 THR A N 1
ATOM 685 C CA . THR A 1 93 ? 25.891 -33.828 -15.221 1.00 42.46 100 THR A CA 1
ATOM 686 C C . THR A 1 93 ? 25.495 -32.888 -14.161 1.00 48.83 100 THR A C 1
ATOM 687 O O . THR A 1 93 ? 24.500 -32.181 -14.349 1.00 52.46 100 THR A O 1
ATOM 691 N N . PRO A 1 94 ? 26.229 -32.942 -13.015 1.00 61.08 101 PRO A N 1
ATOM 692 C CA . PRO A 1 94 ? 25.892 -32.165 -11.824 1.00 63.29 101 PRO A CA 1
ATOM 693 C C . PRO A 1 94 ? 25.610 -30.759 -12.282 1.00 68.71 101 PRO A C 1
ATOM 694 O O . PRO A 1 94 ? 26.333 -30.171 -13.099 1.00 71.14 101 PRO A O 1
ATOM 698 N N . PHE A 1 95 ? 24.546 -30.216 -11.724 1.00 80.36 102 PHE A N 1
ATOM 699 C CA . PHE A 1 95 ? 23.861 -29.119 -12.356 1.00 78.37 102 PHE A CA 1
ATOM 700 C C . PHE A 1 95 ? 24.489 -27.829 -11.880 1.00 79.09 102 PHE A C 1
ATOM 701 O O . PHE A 1 95 ? 23.830 -26.905 -11.414 1.00 76.33 102 PHE A O 1
ATOM 709 N N . GLY A 1 96 ? 25.813 -27.821 -12.003 1.00 81.50 103 GLY A N 1
ATOM 710 C CA . GLY A 1 96 ? 26.645 -26.668 -11.748 1.00 78.99 103 GLY A CA 1
ATOM 711 C C . GLY A 1 96 ? 27.386 -26.410 -13.043 1.00 69.81 103 GLY A C 1
ATOM 712 O O . GLY A 1 96 ? 26.770 -26.311 -14.103 1.00 58.78 103 GLY A O 1
ATOM 713 N N . LYS A 1 97 ? 28.711 -26.345 -12.964 1.00 71.44 104 LYS A N 1
ATOM 714 C CA . LYS A 1 97 ? 29.536 -26.116 -14.147 1.00 66.89 104 LYS A CA 1
ATOM 715 C C . LYS A 1 97 ? 30.101 -27.412 -14.706 1.00 63.70 104 LYS A C 1
ATOM 716 O O . LYS A 1 97 ? 30.871 -27.388 -15.687 1.00 49.25 104 LYS A O 1
ATOM 722 N N . ALA A 1 98 ? 29.689 -28.544 -14.132 1.00 64.46 105 ALA A N 1
ATOM 723 C CA . ALA A 1 98 ? 30.300 -29.803 -14.538 1.00 55.83 105 ALA A CA 1
ATOM 724 C C . ALA A 1 98 ? 29.885 -30.141 -15.943 1.00 45.09 105 ALA A C 1
ATOM 725 O O . ALA A 1 98 ? 30.611 -30.852 -16.642 1.00 41.43 105 ALA A O 1
ATOM 727 N N . THR A 1 99 ? 28.749 -29.603 -16.385 1.00 33.86 106 THR A N 1
ATOM 728 C CA . THR A 1 99 ? 28.310 -29.816 -17.749 1.00 31.58 106 THR A CA 1
ATOM 729 C C . THR A 1 99 ? 29.376 -29.319 -18.728 1.00 30.40 106 THR A C 1
ATOM 730 O O . THR A 1 99 ? 29.717 -29.984 -19.687 1.00 24.81 106 THR A O 1
ATOM 734 N N . PHE A 1 100 ? 29.851 -28.105 -18.477 1.00 30.19 107 PHE A N 1
ATOM 735 C CA . PHE A 1 100 ? 30.822 -27.490 -19.359 1.00 25.35 107 PHE A CA 1
ATOM 736 C C . PHE A 1 100 ? 32.171 -28.167 -19.288 1.00 29.26 107 PHE A C 1
ATOM 737 O O . PHE A 1 100 ? 32.803 -28.348 -20.328 1.00 26.36 107 PHE A O 1
ATOM 745 N N . ARG A 1 101 ? 32.583 -28.555 -18.086 1.00 29.57 108 ARG A N 1
ATOM 746 C CA . ARG A 1 101 ? 33.870 -29.221 -17.923 1.00 32.53 108 ARG A CA 1
ATOM 747 C C . ARG A 1 101 ? 33.883 -30.580 -18.646 1.00 33.00 108 ARG A C 1
ATOM 748 O O . ARG A 1 101 ? 34.817 -30.898 -19.393 1.00 29.29 108 ARG A O 1
ATOM 756 N N . ILE A 1 102 ? 32.848 -31.384 -18.427 1.00 28.51 109 ILE A N 1
ATOM 757 C CA . ILE A 1 102 ? 32.798 -32.700 -19.078 1.00 25.35 109 ILE A CA 1
ATOM 758 C C . ILE A 1 102 ? 32.694 -32.552 -20.586 1.00 23.12 109 ILE A C 1
ATOM 759 O O . ILE A 1 102 ? 33.352 -33.265 -21.329 1.00 22.70 109 ILE A O 1
ATOM 764 N N . ALA A 1 103 ? 31.881 -31.612 -21.063 1.00 21.89 110 ALA A N 1
ATOM 765 C CA . ALA A 1 103 ? 31.790 -31.372 -22.500 1.00 26.01 110 ALA A CA 1
ATOM 766 C C . ALA A 1 103 ? 33.166 -31.023 -23.132 1.00 24.69 110 ALA A C 1
ATOM 767 O O . ALA A 1 103 ? 33.529 -31.530 -24.211 1.00 23.94 110 ALA A O 1
ATOM 769 N N . LYS A 1 104 ? 33.899 -30.118 -22.474 1.00 23.55 111 LYS A N 1
ATOM 770 C CA . LYS A 1 104 ? 35.220 -29.702 -22.938 1.00 26.07 111 LYS A CA 1
ATOM 771 C C . LYS A 1 104 ? 36.214 -30.846 -22.843 1.00 33.47 111 LYS A C 1
ATOM 772 O O . LYS A 1 104 ? 37.117 -30.954 -23.674 1.00 34.31 111 LYS A O 1
ATOM 778 N N . THR A 1 105 ? 36.010 -31.728 -21.867 1.00 29.74 112 THR A N 1
ATOM 779 C CA . THR A 1 105 ? 36.890 -32.872 -21.695 1.00 33.14 112 THR A CA 1
ATOM 780 C C . THR A 1 105 ? 36.684 -33.866 -22.818 1.00 28.36 112 THR A C 1
ATOM 781 O O . THR A 1 105 ? 37.656 -34.446 -23.310 1.00 37.94 112 THR A O 1
ATOM 785 N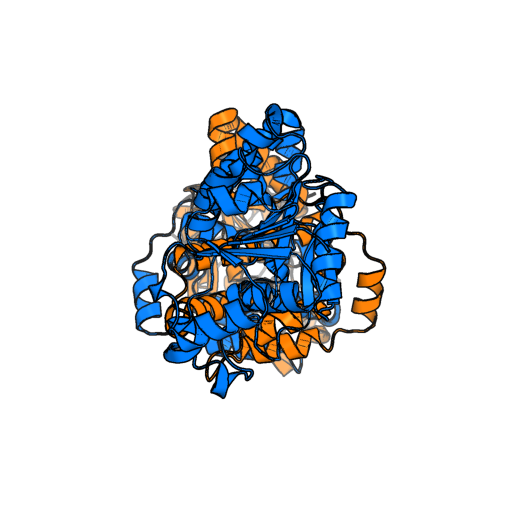 N . ILE A 1 106 ? 35.441 -34.084 -23.244 1.00 22.27 113 ILE A N 1
ATOM 786 C CA . ILE A 1 106 ? 35.248 -35.120 -24.243 1.00 27.42 113 ILE A CA 1
ATOM 787 C C . ILE A 1 106 ? 35.317 -34.661 -25.696 1.00 26.47 113 ILE A C 1
ATOM 788 O O . ILE A 1 106 ? 35.581 -35.473 -26.577 1.00 26.31 113 ILE A O 1
ATOM 793 N N . ILE A 1 107 ? 35.116 -33.375 -25.952 1.00 27.15 114 ILE A N 1
ATOM 794 C CA . ILE A 1 107 ? 34.921 -32.916 -27.321 1.00 29.14 114 ILE A CA 1
ATOM 795 C C . ILE A 1 107 ? 36.099 -33.258 -28.244 1.00 27.80 114 ILE A C 1
ATOM 796 O O . ILE A 1 107 ? 35.902 -33.554 -29.419 1.00 30.53 114 ILE A O 1
ATOM 801 N N . GLU A 1 108 ? 37.327 -33.267 -27.748 1.00 27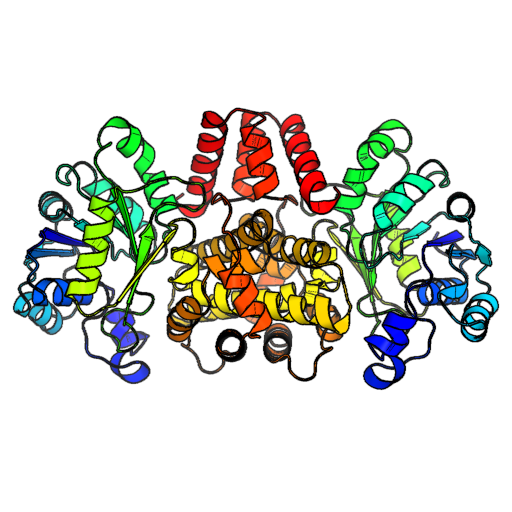.08 115 GLU A N 1
ATOM 802 C CA . GLU A 1 108 ? 38.386 -33.616 -28.720 1.00 31.26 115 GLU A CA 1
ATOM 803 C C . GLU A 1 108 ? 38.711 -35.098 -28.760 1.00 30.62 115 GLU A C 1
ATOM 804 O O . GLU A 1 108 ? 39.583 -35.520 -29.511 1.00 31.03 115 GLU A O 1
ATOM 810 N N . HIS A 1 109 ? 37.927 -35.903 -28.051 1.00 27.18 116 HIS A N 1
ATOM 811 C CA . HIS A 1 109 ? 38.090 -37.352 -28.090 1.00 26.09 116 HIS A CA 1
ATOM 812 C C . HIS A 1 109 ? 36.895 -38.108 -28.712 1.00 24.22 116 HIS A C 1
ATOM 813 O O . HIS A 1 109 ? 37.019 -39.276 -29.054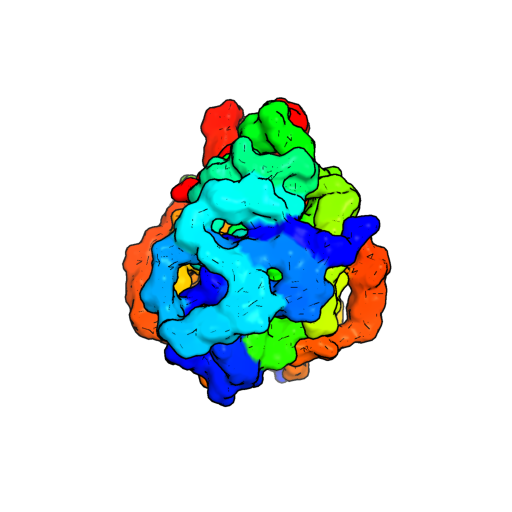 1.00 28.83 116 HIS A O 1
ATOM 820 N N . VAL A 1 110 ? 35.748 -37.469 -28.855 1.00 24.66 117 VAL A N 1
ATOM 821 C CA . VAL A 1 110 ? 34.597 -38.185 -29.421 1.00 24.56 117 VAL A CA 1
ATOM 822 C C . VAL A 1 110 ? 34.850 -38.513 -30.893 1.00 30.54 117 VAL A C 1
ATOM 823 O O . VAL A 1 110 ? 35.622 -37.820 -31.590 1.00 25.63 117 VAL A O 1
ATOM 827 N N . PRO A 1 111 ? 34.264 -39.626 -31.362 1.00 23.84 118 PRO A N 1
ATOM 828 C CA . PRO A 1 111 ? 34.448 -40.034 -32.757 1.00 26.16 118 PRO A CA 1
ATOM 829 C C . PRO A 1 111 ? 33.962 -38.979 -33.764 1.00 23.92 118 PRO A C 1
ATOM 830 O O . PRO A 1 111 ? 33.153 -38.135 -33.381 1.00 22.88 118 PRO A O 1
ATOM 834 N N . GLU A 1 112 ? 34.392 -39.135 -35.017 1.00 28.02 119 GLU A N 1
ATOM 835 C CA . GLU A 1 112 ? 33.893 -38.362 -36.131 1.00 29.11 119 GLU A CA 1
ATOM 836 C C . GLU A 1 112 ? 32.372 -38.360 -36.131 1.00 23.33 119 GLU A C 1
ATOM 837 O O . GLU A 1 112 ? 31.751 -39.379 -35.840 1.00 23.86 119 GLU A O 1
ATOM 843 N N . ASN A 1 113 ? 31.760 -37.184 -36.320 1.00 22.61 120 ASN A N 1
ATOM 844 C CA . ASN A 1 113 ? 30.288 -37.091 -36.448 1.00 21.29 120 ASN A CA 1
ATOM 845 C C . ASN A 1 113 ? 29.462 -37.403 -35.196 1.00 21.94 120 ASN A C 1
ATOM 846 O O . ASN A 1 113 ? 28.230 -37.525 -35.291 1.00 20.93 120 ASN A O 1
ATOM 851 N N . ALA A 1 114 ? 30.083 -37.458 -34.023 1.00 18.62 121 ALA A N 1
ATOM 852 C CA . ALA A 1 114 ? 29.358 -37.647 -32.779 1.00 17.08 121 ALA A CA 1
ATOM 853 C C . ALA A 1 114 ? 28.449 -36.476 -32.479 1.00 20.59 121 ALA A C 1
ATOM 854 O O . ALA A 1 114 ? 28.652 -35.364 -32.986 1.00 19.29 121 ALA A O 1
ATOM 856 N N . VAL A 1 115 ? 27.403 -36.758 -31.736 1.00 18.22 122 VAL A N 1
ATOM 857 C CA . VAL A 1 115 ? 26.548 -35.680 -31.193 1.00 21.45 122 VAL A CA 1
ATOM 858 C C . VAL A 1 115 ? 26.575 -35.704 -29.648 1.00 18.01 122 VAL A C 1
ATOM 859 O O . VAL A 1 115 ? 26.582 -36.753 -28.994 1.00 19.07 122 VAL A O 1
ATOM 863 N N . ILE A 1 116 ? 26.653 -34.509 -29.052 1.00 16.99 123 ILE A N 1
ATOM 864 C CA . ILE A 1 116 ? 26.669 -34.332 -27.611 1.00 16.45 123 ILE A CA 1
ATOM 865 C C . ILE A 1 116 ? 25.366 -33.693 -27.204 1.00 19.69 123 ILE A C 1
ATOM 866 O O . ILE A 1 116 ? 25.023 -32.658 -27.759 1.00 20.26 123 ILE A O 1
ATOM 871 N N . CYS A 1 117 ? 24.654 -34.328 -26.279 1.00 17.95 124 CYS A N 1
ATOM 872 C CA . CYS A 1 117 ? 23.349 -33.833 -25.825 1.00 19.95 124 CYS A CA 1
ATOM 873 C C . CYS A 1 117 ? 23.370 -33.528 -24.343 1.00 17.30 124 CYS A C 1
ATOM 874 O O . CYS A 1 117 ? 23.672 -34.402 -23.535 1.00 20.14 124 CYS A O 1
ATOM 877 N N . ASN A 1 118 ? 22.962 -32.334 -23.937 1.00 20.61 125 ASN A N 1
ATOM 878 C CA . ASN A 1 118 ? 22.738 -32.138 -22.513 1.00 21.37 125 ASN A CA 1
ATOM 879 C C . ASN A 1 118 ? 21.338 -32.587 -22.075 1.00 24.73 125 ASN A C 1
ATOM 880 O O . ASN A 1 118 ? 20.479 -32.808 -22.905 1.00 22.57 125 ASN A O 1
ATOM 885 N N . THR A 1 119 ? 21.157 -32.866 -20.808 1.00 22.91 126 THR A N 1
ATOM 886 C CA . THR A 1 119 ? 19.809 -33.290 -20.366 1.00 21.19 126 THR A CA 1
ATOM 887 C C . THR A 1 119 ? 19.014 -32.265 -19.623 1.00 34.23 126 THR A C 1
ATOM 888 O O . THR A 1 119 ? 17.825 -32.074 -19.887 1.00 46.58 126 THR A O 1
ATOM 892 N N . CYS A 1 120 ? 19.619 -31.637 -18.636 1.00 32.10 127 CYS A N 1
ATOM 893 C CA . CYS A 1 120 ? 18.826 -30.742 -17.803 1.00 37.56 127 CYS A CA 1
ATOM 894 C C . CYS A 1 120 ? 19.631 -29.504 -17.497 1.00 42.23 127 CYS A C 1
ATOM 895 O O . CYS A 1 120 ? 20.853 -29.549 -17.458 1.00 36.85 127 CYS A O 1
ATOM 898 N N . THR A 1 121 ? 18.902 -28.408 -17.280 1.00 49.97 128 THR A N 1
ATOM 899 C CA . THR A 1 121 ? 19.414 -27.087 -16.901 1.00 57.67 128 THR A CA 1
ATOM 900 C C . THR A 1 121 ? 20.050 -26.270 -18.048 1.00 56.25 128 THR A C 1
ATOM 901 O O . THR A 1 121 ? 19.421 -25.326 -18.550 1.00 52.40 128 THR A O 1
ATOM 905 N N . VAL A 1 122 ? 21.258 -26.637 -18.481 1.00 49.12 129 VAL A N 1
ATOM 906 C CA . VAL A 1 122 ? 21.959 -25.845 -19.502 1.00 40.27 129 VAL A CA 1
ATOM 907 C C . VAL A 1 122 ? 21.242 -25.941 -20.846 1.00 43.10 129 VAL A C 1
ATOM 908 O O . VAL A 1 122 ? 20.873 -27.030 -21.282 1.00 39.74 129 VAL A O 1
ATOM 912 N N . SER A 1 123 ? 21.003 -24.797 -21.481 1.00 35.59 130 SER A N 1
ATOM 913 C CA . SER A 1 123 ? 20.435 -24.791 -22.830 1.00 34.45 130 SER A CA 1
ATOM 914 C C . SER A 1 123 ? 21.444 -25.312 -23.854 1.00 28.54 130 SER A C 1
ATOM 915 O O . SER A 1 123 ? 22.651 -25.022 -23.763 1.00 25.43 130 SER A O 1
ATOM 918 N N . PRO A 1 124 ? 20.987 -26.103 -24.834 1.00 22.66 131 PRO A N 1
ATOM 919 C CA . PRO A 1 124 ? 21.942 -26.572 -25.838 1.00 22.60 131 PRO A CA 1
ATOM 920 C C . PRO A 1 124 ? 22.620 -25.425 -26.633 1.00 18.98 131 PRO A C 1
ATOM 921 O O . PRO A 1 124 ? 23.763 -25.572 -27.083 1.00 19.87 131 PRO A O 1
ATOM 925 N N . VAL A 1 125 ? 21.952 -24.299 -26.748 1.00 21.92 132 VAL A N 1
ATOM 926 C CA . VAL A 1 125 ? 22.540 -23.162 -27.422 1.00 22.71 132 VAL A CA 1
ATOM 927 C C . VAL A 1 125 ? 23.744 -22.678 -26.621 1.00 25.77 132 VAL A C 1
ATOM 928 O O . VAL A 1 125 ? 24.763 -22.365 -27.203 1.00 21.90 132 VAL A O 1
ATOM 932 N N . VAL A 1 126 ? 23.621 -22.644 -25.286 1.00 22.55 133 VAL A N 1
ATOM 933 C CA . VAL A 1 126 ? 24.718 -22.187 -24.433 1.00 23.86 133 VAL A CA 1
ATOM 934 C C . VAL A 1 126 ? 25.864 -23.224 -24.420 1.00 21.68 133 VAL A C 1
ATOM 935 O O . VAL A 1 126 ? 27.083 -22.859 -24.407 1.00 24.48 133 VAL A O 1
ATOM 939 N N . LEU A 1 127 ? 25.501 -24.504 -24.433 1.00 23.53 134 LEU A N 1
ATOM 940 C CA . LEU A 1 127 ? 26.495 -25.578 -24.521 1.00 21.62 134 LEU A CA 1
ATOM 941 C C . LEU A 1 127 ? 27.263 -25.434 -25.825 1.00 23.58 134 LEU A C 1
ATOM 942 O O . LEU A 1 127 ? 28.491 -25.510 -25.857 1.00 22.77 134 LEU A O 1
ATOM 947 N N . TYR A 1 128 ? 26.532 -25.188 -26.914 1.00 24.05 135 TYR A N 1
ATOM 948 C CA . TYR A 1 128 ? 27.188 -24.921 -28.196 1.00 25.65 135 TYR A CA 1
ATOM 949 C C . TYR A 1 128 ? 28.131 -23.719 -28.083 1.00 24.62 135 TYR A C 1
ATOM 950 O O . TYR A 1 128 ? 29.305 -23.768 -28.500 1.00 23.41 135 TYR A O 1
ATOM 959 N N . TYR A 1 129 ? 27.664 -22.613 -27.503 1.00 21.47 136 TYR A N 1
ATOM 960 C CA . TYR A 1 129 ? 28.523 -21.461 -27.370 1.00 23.50 136 TYR A CA 1
ATOM 961 C C . TYR A 1 129 ? 29.807 -21.738 -26.583 1.00 26.40 136 TYR A C 1
ATOM 962 O O . TYR A 1 129 ? 30.880 -21.188 -26.905 1.00 27.87 136 TYR A O 1
ATOM 971 N N . SER A 1 130 ? 29.690 -22.603 -25.570 1.00 25.39 137 SER A N 1
ATOM 972 C CA . SER A 1 130 ? 30.841 -22.901 -24.708 1.00 27.16 137 SER A CA 1
ATOM 973 C C . SER A 1 130 ? 31.906 -23.690 -25.463 1.00 27.38 137 SER A C 1
ATOM 974 O O . SER A 1 130 ? 33.103 -23.619 -25.124 1.00 29.32 137 SER A O 1
ATOM 977 N N . LEU A 1 131 ? 31.467 -24.432 -26.477 1.00 24.60 138 LEU A N 1
ATOM 978 C CA . LEU A 1 131 ? 32.358 -25.287 -27.272 1.00 26.38 138 LEU A CA 1
ATOM 979 C C . LEU A 1 131 ? 32.710 -24.677 -28.629 1.00 28.83 138 LEU A C 1
ATOM 980 O O . LEU A 1 131 ? 33.489 -25.238 -29.399 1.00 27.42 138 LEU A O 1
ATOM 985 N N . GLU A 1 132 ? 32.134 -23.522 -28.925 1.00 29.43 139 GLU A N 1
ATOM 986 C CA . GLU A 1 132 ? 32.200 -22.980 -30.271 1.00 27.73 139 GLU A CA 1
ATOM 987 C C . GLU A 1 132 ? 33.625 -22.744 -30.818 1.00 33.24 139 GLU A C 1
ATOM 988 O O . GLU A 1 132 ? 33.833 -22.933 -32.008 1.00 34.67 139 GLU A O 1
ATOM 994 N N . PRO A 1 133 ? 34.599 -22.318 -29.972 1.00 35.19 140 PRO A N 1
ATOM 995 C CA . PRO A 1 133 ? 35.943 -22.159 -30.553 1.00 41.09 140 PRO A CA 1
ATOM 996 C C . PRO A 1 133 ? 36.502 -23.469 -31.126 1.00 37.91 140 PRO A C 1
ATOM 997 O O . PRO A 1 133 ? 37.355 -23.417 -32.014 1.00 36.95 140 PRO A O 1
ATOM 1001 N N . ILE A 1 134 ? 36.033 -24.603 -30.609 1.00 31.13 141 ILE A N 1
ATOM 1002 C CA . ILE A 1 134 ? 36.486 -25.910 -31.086 1.00 33.56 141 ILE A CA 1
ATOM 1003 C C . ILE A 1 134 ? 35.572 -26.422 -32.207 1.00 29.39 141 ILE A C 1
ATOM 1004 O O . ILE A 1 134 ? 36.029 -27.034 -33.172 1.00 33.10 141 ILE A O 1
ATOM 1009 N N . LEU A 1 135 ? 34.271 -26.167 -32.082 1.00 26.60 142 LEU A N 1
ATOM 1010 C CA . LEU A 1 135 ? 33.322 -26.632 -33.111 1.00 28.02 142 LEU A CA 1
ATOM 1011 C C . LEU A 1 135 ? 33.525 -25.917 -34.453 1.00 32.02 142 LEU A C 1
ATOM 1012 O O . LEU A 1 135 ? 33.297 -26.481 -35.526 1.00 33.40 142 LEU A O 1
ATOM 1017 N N . ARG A 1 136 ? 33.947 -24.653 -34.380 1.00 27.98 143 ARG A N 1
ATOM 1018 C CA . ARG A 1 136 ? 34.120 -23.792 -35.512 1.00 31.59 143 ARG A CA 1
ATOM 1019 C C . ARG A 1 136 ? 35.153 -24.282 -36.494 1.00 37.83 143 ARG A C 1
ATOM 1020 O O . ARG A 1 136 ? 35.053 -24.081 -37.699 1.00 46.19 143 ARG A O 1
ATOM 1028 N N . THR A 1 137 ? 36.158 -24.918 -35.911 1.00 35.15 144 THR A N 1
ATOM 1029 C CA . THR A 1 137 ? 37.437 -25.185 -36.530 1.00 44.85 144 THR A CA 1
ATOM 1030 C C . THR A 1 137 ? 37.782 -26.666 -36.563 1.00 44.09 144 THR A C 1
ATOM 1031 O O . THR A 1 137 ? 37.709 -27.302 -37.609 1.00 57.02 144 THR A O 1
ATOM 1035 N N . LYS A 1 138 ? 38.189 -27.209 -35.418 1.00 34.18 145 LYS A N 1
ATOM 1036 C CA . LYS A 1 138 ? 38.750 -28.554 -35.415 1.00 35.66 145 LYS A CA 1
ATOM 1037 C C . LYS A 1 138 ? 37.710 -29.653 -35.439 1.00 36.53 145 LYS A C 1
ATOM 1038 O O . LYS A 1 138 ? 37.990 -30.717 -35.976 1.00 37.81 145 LYS A O 1
ATOM 1044 N N . ARG A 1 139 ? 36.529 -29.386 -34.890 1.00 34.37 146 ARG A N 1
ATOM 1045 C CA . ARG A 1 139 ? 35.467 -30.401 -34.804 1.00 28.55 146 ARG A CA 1
ATOM 1046 C C . ARG A 1 139 ? 34.161 -29.904 -35.435 1.00 25.44 146 ARG A C 1
ATOM 1047 O O . ARG A 1 139 ? 33.104 -29.895 -34.761 1.00 27.70 146 ARG A O 1
ATOM 1055 N N . LYS A 1 140 ? 34.263 -29.511 -36.716 1.00 32.53 147 LYS A N 1
ATOM 1056 C CA . LYS A 1 140 ? 33.115 -29.033 -37.497 1.00 41.38 147 LYS A CA 1
ATOM 1057 C C . LYS A 1 140 ? 32.096 -30.156 -37.694 1.00 33.72 147 LYS A C 1
ATOM 1058 O O . LYS A 1 140 ? 30.978 -29.924 -38.132 1.00 33.78 147 LYS A O 1
ATOM 1064 N N . ASP A 1 141 ? 32.516 -31.379 -37.387 1.00 30.34 148 ASP A N 1
ATOM 1065 C CA . ASP A 1 141 ? 31.674 -32.557 -37.560 1.00 30.77 148 ASP A CA 1
ATOM 1066 C C . ASP A 1 141 ? 30.742 -32.816 -36.376 1.00 28.14 148 ASP A C 1
ATOM 1067 O O . ASP A 1 141 ? 29.806 -33.609 -36.512 1.00 25.50 148 ASP A O 1
ATOM 1072 N N . VAL A 1 142 ? 31.014 -32.216 -35.203 1.00 23.06 149 VAL A N 1
ATOM 1073 C CA . VAL A 1 142 ? 30.353 -32.602 -33.963 1.00 18.34 149 VAL A CA 1
ATOM 1074 C C . VAL A 1 142 ? 29.086 -31.796 -33.811 1.00 21.60 149 VAL A C 1
ATOM 1075 O O . VAL A 1 142 ? 29.105 -30.569 -34.013 1.00 26.13 149 VAL A O 1
ATOM 1079 N N . GLY A 1 143 ? 28.007 -32.469 -33.462 1.00 18.33 150 GLY A N 1
ATOM 1080 C CA . GLY A 1 143 ? 26.757 -31.768 -33.276 1.00 22.17 150 GLY A CA 1
ATOM 1081 C C . GLY A 1 143 ? 26.439 -31.569 -31.804 1.00 20.00 150 GLY A C 1
ATOM 1082 O O . GLY A 1 143 ? 26.910 -32.292 -30.931 1.00 18.61 150 GLY A O 1
ATOM 1083 N N . ILE A 1 144 ? 25.626 -30.542 -31.520 1.00 21.46 151 ILE A N 1
ATOM 1084 C CA . ILE A 1 144 ? 25.124 -30.317 -30.156 1.00 17.45 151 ILE A CA 1
ATOM 1085 C C . ILE A 1 144 ? 23.598 -30.414 -30.154 1.00 15.82 151 ILE A C 1
ATOM 1086 O O . ILE A 1 144 ? 22.954 -29.786 -31.005 1.00 19.91 151 ILE A O 1
ATOM 1091 N N . SER A 1 145 ? 23.033 -31.182 -29.215 1.00 16.73 152 SER A N 1
ATOM 1092 C CA . SER A 1 145 ? 21.588 -31.251 -29.110 1.00 19.67 152 SER A CA 1
ATOM 1093 C C . SER A 1 145 ? 21.204 -31.437 -27.633 1.00 20.78 152 SER A C 1
ATOM 1094 O O . SER A 1 145 ? 21.972 -31.086 -26.746 1.00 19.40 152 SER A O 1
ATOM 1097 N N . SER A 1 146 ? 20.024 -31.968 -27.365 1.00 19.43 153 SER A N 1
ATOM 1098 C CA . SER A 1 146 ? 19.655 -32.187 -25.968 1.00 19.31 153 SER A CA 1
ATOM 1099 C C . SER A 1 146 ? 18.637 -33.286 -25.908 1.00 23.32 153 SER A C 1
ATOM 1100 O O . SER A 1 146 ? 18.021 -33.576 -26.916 1.00 28.41 153 SER A O 1
ATOM 1103 N N . MET A 1 147 ? 18.509 -33.920 -24.738 1.00 18.34 154 MET A N 1
ATOM 1104 C CA . MET A 1 147 ? 17.522 -34.955 -24.481 1.00 19.74 154 MET A CA 1
ATOM 1105 C C . MET A 1 147 ? 16.974 -34.645 -23.083 1.00 19.77 154 MET A C 1
ATOM 1106 O O . MET A 1 147 ? 17.411 -35.204 -22.091 1.00 19.89 154 MET A O 1
ATOM 1111 N N . HIS A 1 148 ? 16.036 -33.704 -23.026 1.00 20.88 155 HIS A N 1
ATOM 1112 C CA . HIS A 1 148 ? 15.504 -33.199 -21.751 1.00 21.13 155 HIS A CA 1
ATOM 1113 C C . HIS A 1 148 ? 14.405 -34.156 -21.325 1.00 19.84 155 HIS A C 1
ATOM 1114 O O . HIS A 1 148 ? 13.371 -34.240 -21.996 1.00 22.27 155 HIS A O 1
ATOM 1121 N N . PRO A 1 149 ? 14.583 -34.881 -20.212 1.00 18.96 156 PRO A N 1
ATOM 1122 C CA . PRO A 1 149 ? 13.488 -35.805 -19.859 1.00 21.99 156 PRO A CA 1
ATOM 1123 C C . PRO A 1 149 ? 12.245 -35.132 -19.326 1.00 25.68 156 PRO A C 1
ATOM 1124 O O . PRO A 1 149 ? 11.178 -35.780 -19.315 1.00 26.31 156 PRO A O 1
ATOM 1128 N N . ALA A 1 150 ? 12.352 -33.905 -18.819 1.00 24.72 157 ALA A N 1
ATOM 1129 C CA . ALA A 1 150 ? 11.128 -33.233 -18.358 1.00 35.53 157 ALA A CA 1
ATOM 1130 C C . ALA A 1 150 ? 10.432 -33.938 -17.152 1.00 33.59 157 ALA A C 1
ATOM 1131 O O . ALA A 1 150 ? 9.274 -33.654 -16.832 1.00 28.60 157 ALA A O 1
ATOM 1133 N N . ALA A 1 151 ? 11.099 -34.944 -16.582 1.00 27.60 158 ALA A N 1
ATOM 1134 C CA . ALA A 1 151 ? 10.695 -35.619 -15.353 1.00 26.05 158 ALA A CA 1
ATOM 1135 C C . ALA A 1 151 ? 11.956 -36.385 -14.943 1.00 25.83 158 ALA A C 1
ATOM 1136 O O . ALA A 1 151 ? 12.880 -36.453 -15.756 1.00 30.32 158 ALA A O 1
ATOM 1138 N N . VAL A 1 152 ? 12.048 -36.855 -13.706 1.00 22.35 159 VAL A N 1
ATOM 1139 C CA . VAL A 1 152 ? 13.261 -37.599 -13.333 1.00 20.57 159 VAL A CA 1
ATOM 1140 C C . VAL A 1 152 ? 13.136 -38.985 -13.947 1.00 21.04 159 VAL A C 1
ATOM 1141 O O . VAL A 1 152 ? 12.178 -39.703 -13.646 1.00 24.14 159 VAL A O 1
ATOM 1145 N N . PRO A 1 153 ? 14.118 -39.379 -14.769 1.00 21.20 160 PRO A N 1
ATOM 1146 C CA . PRO A 1 153 ? 14.079 -40.745 -15.330 1.00 21.83 160 PRO A CA 1
ATOM 1147 C C . PRO A 1 153 ? 14.037 -41.787 -14.239 1.00 21.65 160 PRO A C 1
ATOM 1148 O O . PRO A 1 153 ? 14.735 -41.725 -13.204 1.00 22.50 160 PRO A O 1
ATOM 1152 N N . GLY A 1 154 ? 13.120 -42.752 -14.424 1.00 22.20 161 GLY A N 1
ATOM 1153 C CA . GLY A 1 154 ? 12.841 -43.751 -13.424 1.00 23.76 161 GLY A CA 1
ATOM 1154 C C . GLY A 1 154 ? 11.496 -43.559 -12.716 1.00 26.91 161 GLY A C 1
ATOM 1155 O O . GLY A 1 154 ? 10.971 -44.493 -12.129 1.00 26.82 161 GLY A O 1
ATOM 1156 N N . THR A 1 155 ? 10.962 -42.337 -12.769 1.00 26.09 162 THR A N 1
ATOM 1157 C CA . THR A 1 155 ? 9.651 -42.056 -12.198 1.00 28.66 162 THR A CA 1
ATOM 1158 C C . THR A 1 155 ? 8.580 -42.298 -13.264 1.00 28.69 162 THR A C 1
ATOM 1159 O O . THR A 1 155 ? 8.848 -42.193 -14.444 1.00 26.20 162 THR A O 1
ATOM 1163 N N . PRO A 1 156 ? 7.353 -42.624 -12.830 1.00 30.86 163 PRO A N 1
ATOM 1164 C CA . PRO A 1 156 ? 6.290 -42.848 -13.820 1.00 34.61 163 PRO A CA 1
ATOM 1165 C C . PRO A 1 156 ? 5.990 -41.622 -14.684 1.00 32.45 163 PRO A C 1
ATOM 1166 O O . PRO A 1 156 ? 5.518 -41.757 -15.813 1.00 36.15 163 PRO A O 1
ATOM 1170 N N . GLN A 1 157 ? 6.280 -40.437 -14.157 1.00 29.94 164 GLN A N 1
ATOM 1171 C CA . GLN A 1 157 ? 6.001 -39.174 -14.831 1.00 27.54 164 GLN A CA 1
ATOM 1172 C C . GLN A 1 157 ? 6.907 -38.971 -16.037 1.00 28.45 164 GLN A C 1
ATOM 1173 O O . GLN A 1 157 ? 6.644 -38.106 -16.878 1.00 30.37 164 GLN A O 1
ATOM 1179 N N . HIS A 1 158 ? 7.986 -39.755 -16.125 1.00 26.14 165 HIS A N 1
ATOM 1180 C CA . HIS A 1 158 ? 8.880 -39.669 -17.291 1.00 29.16 165 HIS A CA 1
ATOM 1181 C C . HIS A 1 158 ? 8.351 -40.459 -18.483 1.00 26.67 165 HIS A C 1
ATOM 1182 O O . HIS A 1 158 ? 8.587 -41.651 -18.594 1.00 29.71 165 HIS A O 1
ATOM 1189 N N . GLY A 1 159 ? 7.689 -39.765 -19.407 1.00 25.58 166 GLY A N 1
ATOM 1190 C CA . GLY A 1 159 ? 7.160 -40.442 -20.580 1.00 30.07 166 GLY A CA 1
ATOM 1191 C C . GLY A 1 159 ? 7.675 -39.972 -21.931 1.00 28.81 166 GLY A C 1
ATOM 1192 O O . GLY A 1 159 ? 7.364 -40.604 -22.943 1.00 25.23 166 GLY A O 1
ATOM 1193 N N . HIS A 1 160 ? 8.486 -38.911 -21.942 1.00 26.19 167 HIS A N 1
ATOM 1194 C CA . HIS A 1 160 ? 8.983 -38.341 -23.194 1.00 22.74 167 HIS A CA 1
ATOM 1195 C C . HIS A 1 160 ? 10.297 -37.655 -22.987 1.00 22.64 167 HIS A C 1
ATOM 1196 O O . HIS A 1 160 ? 10.711 -37.460 -21.854 1.00 24.16 167 HIS A O 1
ATOM 1203 N N . TYR A 1 161 ? 10.954 -37.367 -24.104 1.00 22.95 168 TYR A N 1
ATOM 1204 C CA . TYR A 1 161 ? 12.082 -36.456 -24.121 1.00 20.11 168 TYR A CA 1
ATOM 1205 C C . TYR A 1 161 ? 11.786 -35.302 -25.044 1.00 19.92 168 TYR A C 1
ATOM 1206 O O . TYR A 1 161 ? 11.109 -35.495 -26.056 1.00 25.24 168 TYR A O 1
ATOM 1215 N N . VAL A 1 162 ? 12.329 -34.140 -24.714 1.00 19.84 169 VAL A N 1
ATOM 1216 C CA . VAL A 1 162 ? 12.297 -32.983 -25.620 1.00 16.47 169 VAL A CA 1
ATOM 1217 C C . VAL A 1 162 ? 13.705 -32.847 -26.188 1.00 20.05 169 VAL A C 1
ATOM 1218 O O . VAL A 1 162 ? 14.685 -32.824 -25.437 1.00 21.14 169 VAL A O 1
ATOM 1222 N N . ILE A 1 163 ? 13.798 -32.853 -27.507 1.00 19.83 170 ILE A N 1
ATOM 1223 C CA . ILE A 1 163 ? 15.100 -32.865 -28.178 1.00 16.22 170 ILE A CA 1
ATOM 1224 C C . ILE A 1 163 ? 15.308 -31.509 -28.876 1.00 19.44 170 ILE A C 1
ATOM 1225 O O . ILE A 1 163 ? 14.473 -31.084 -29.663 1.00 22.61 170 ILE A O 1
ATOM 1230 N N . GLY A 1 164 ? 16.434 -30.864 -28.590 1.00 20.26 171 GLY A N 1
ATOM 1231 C CA . GLY A 1 164 ? 16.662 -29.540 -29.174 1.00 23.28 171 GLY A CA 1
ATOM 1232 C C . GLY A 1 164 ? 17.113 -29.615 -30.623 1.00 24.41 171 GLY A C 1
ATOM 1233 O O . GLY A 1 164 ? 18.202 -30.114 -30.900 1.00 22.13 171 GLY A O 1
ATOM 1234 N N . GLY A 1 165 ? 16.299 -29.095 -31.538 1.00 20.90 172 GLY A N 1
ATOM 1235 C CA . GLY A 1 165 ? 16.521 -29.175 -32.974 1.00 17.45 172 GLY A CA 1
ATOM 1236 C C . GLY A 1 165 ? 16.964 -27.798 -33.497 1.00 21.48 172 GLY A C 1
ATOM 1237 O O . GLY A 1 165 ? 17.443 -26.966 -32.702 1.00 21.27 172 GLY A O 1
ATOM 1238 N N . LYS A 1 166 ? 16.795 -27.579 -34.795 1.00 23.59 173 LYS A N 1
ATOM 1239 C CA . LYS A 1 166 ? 17.196 -26.309 -35.448 1.00 23.95 173 LYS A CA 1
ATOM 1240 C C . LYS A 1 166 ? 16.575 -25.151 -34.706 1.00 21.67 173 LYS A C 1
ATOM 1241 O O . LYS A 1 166 ? 15.390 -25.220 -34.355 1.00 22.55 173 LYS A O 1
ATOM 1247 N N . THR A 1 167 ? 17.328 -24.086 -34.449 1.00 22.13 174 THR A N 1
ATOM 1248 C CA . THR A 1 167 ? 16.793 -22.977 -33.651 1.00 20.38 174 THR A CA 1
ATOM 1249 C C . THR A 1 167 ? 15.764 -22.170 -34.435 1.00 21.11 174 THR A C 1
ATOM 1250 O O . THR A 1 167 ? 15.695 -22.254 -35.660 1.00 23.88 174 THR A O 1
ATOM 1254 N N . THR A 1 168 ? 14.970 -21.377 -33.731 1.00 20.55 175 THR A N 1
ATOM 1255 C CA . THR A 1 168 ? 13.970 -20.612 -34.440 1.00 21.28 175 THR A CA 1
ATOM 1256 C C . THR A 1 168 ? 14.627 -19.627 -35.431 1.00 25.56 175 THR A C 1
ATOM 1257 O O . THR A 1 168 ? 13.992 -19.260 -36.426 1.00 25.29 175 THR A O 1
ATOM 1261 N N . ASP A 1 169 ? 15.871 -19.184 -35.164 1.00 25.80 176 ASP A N 1
ATOM 1262 C CA . ASP A 1 169 ? 16.508 -18.236 -36.094 1.00 27.42 176 ASP A CA 1
ATOM 1263 C C . ASP A 1 169 ? 17.389 -18.995 -37.103 1.00 30.50 176 ASP A C 1
ATOM 1264 O O . ASP A 1 169 ? 18.187 -18.399 -37.858 1.00 31.93 176 ASP A O 1
ATOM 1269 N N . GLY A 1 170 ? 17.194 -20.313 -37.167 1.00 28.49 177 GLY A N 1
ATOM 1270 C CA . GLY A 1 170 ? 17.752 -21.084 -38.262 1.00 28.73 177 GLY A CA 1
ATOM 1271 C C . GLY A 1 170 ? 19.144 -21.672 -38.072 1.00 30.80 177 GLY A C 1
ATOM 1272 O O . GLY A 1 170 ? 19.724 -22.141 -39.037 1.00 35.38 177 GLY A O 1
ATOM 1273 N N . LYS A 1 171 ? 19.682 -21.654 -36.855 1.00 29.74 178 LYS A N 1
ATOM 1274 C CA . LYS A 1 171 ? 21.000 -22.244 -36.607 1.00 26.22 178 LYS A CA 1
ATOM 1275 C C . LYS A 1 171 ? 20.841 -23.749 -36.489 1.00 26.28 178 LYS A C 1
ATOM 1276 O O . LYS A 1 171 ? 20.022 -24.236 -35.721 1.00 25.73 178 LYS A O 1
ATOM 1282 N N . GLU A 1 172 ? 21.673 -24.491 -37.213 1.00 25.24 179 GLU A N 1
ATOM 1283 C CA . GLU A 1 172 ? 21.646 -25.932 -37.053 1.00 25.23 179 GLU A CA 1
ATOM 1284 C C . GLU A 1 172 ? 22.824 -26.299 -36.187 1.00 24.55 179 GLU A C 1
ATOM 1285 O O . GLU A 1 172 ? 23.956 -26.271 -36.655 1.00 29.93 179 GLU A O 1
ATOM 1291 N N . LEU A 1 173 ? 22.570 -26.616 -34.925 1.00 19.97 180 LEU A N 1
ATOM 1292 C CA . LEU A 1 173 ? 23.663 -26.914 -33.989 1.00 19.95 180 LEU A CA 1
ATOM 1293 C C . LEU A 1 173 ? 24.053 -28.375 -34.109 1.00 18.79 180 LEU A C 1
ATOM 1294 O O . LEU A 1 173 ? 25.123 -28.775 -33.640 1.00 21.81 180 LEU A O 1
ATOM 1299 N N . ALA A 1 174 ? 23.200 -29.152 -34.760 1.00 20.56 181 ALA A N 1
ATOM 1300 C CA . ALA A 1 174 ? 23.460 -30.563 -35.086 1.00 18.30 181 ALA A CA 1
ATOM 1301 C C . ALA A 1 174 ? 22.834 -30.873 -36.427 1.00 22.38 181 ALA A C 1
ATOM 1302 O O . ALA A 1 174 ? 21.886 -30.179 -36.867 1.00 24.58 181 ALA A O 1
ATOM 1304 N N . THR A 1 175 ? 23.349 -31.908 -37.097 1.00 19.61 182 THR A N 1
ATOM 1305 C CA . THR A 1 175 ? 22.785 -32.305 -38.389 1.00 22.00 182 THR A CA 1
ATOM 1306 C C . THR A 1 175 ? 21.467 -33.065 -38.197 1.00 21.40 182 THR A C 1
ATOM 1307 O O . THR A 1 175 ? 21.169 -33.547 -37.088 1.00 20.57 182 THR A O 1
ATOM 1311 N N . GLU A 1 176 ? 20.723 -33.206 -39.299 1.00 23.16 183 GLU A N 1
ATOM 1312 C CA . GLU A 1 176 ? 19.499 -34.005 -39.294 1.00 24.31 183 GLU A CA 1
ATOM 1313 C C . GLU A 1 176 ? 19.803 -35.442 -38.871 1.00 22.44 183 GLU A C 1
ATOM 1314 O O . GLU A 1 176 ? 19.042 -36.059 -38.115 1.00 26.24 183 GLU A O 1
ATOM 1320 N N . GLU A 1 177 ? 20.914 -35.983 -39.354 1.00 22.03 184 GLU A N 1
ATOM 1321 C CA . GLU A 1 177 ? 21.295 -37.335 -38.958 1.00 20.40 184 GLU A CA 1
ATOM 1322 C C . GLU A 1 177 ? 21.586 -37.456 -37.451 1.00 24.64 184 GLU A C 1
ATOM 1323 O O . GLU A 1 177 ? 21.251 -38.465 -36.835 1.00 23.19 184 GLU A O 1
ATOM 1329 N N . GLN A 1 178 ? 22.258 -36.458 -36.866 1.00 20.61 185 GLN A N 1
ATOM 1330 C CA . GLN A 1 178 ? 22.526 -36.494 -35.431 1.00 19.08 185 GLN A CA 1
ATOM 1331 C C . GLN A 1 178 ? 21.211 -36.369 -34.618 1.00 19.60 185 GLN A C 1
ATOM 1332 O O . GLN A 1 178 ? 21.034 -37.064 -33.629 1.00 20.08 185 GLN A O 1
ATOM 1338 N N . ILE A 1 179 ? 20.330 -35.468 -35.042 1.00 20.52 186 ILE A N 1
ATOM 1339 C CA . ILE A 1 179 ? 19.058 -35.280 -34.337 1.00 20.35 186 ILE A CA 1
ATOM 1340 C C . ILE A 1 179 ? 18.223 -36.558 -34.416 1.00 24.81 186 ILE A C 1
ATOM 1341 O O . ILE A 1 179 ? 17.582 -36.971 -33.423 1.00 23.00 186 ILE A O 1
ATOM 1346 N N . LYS A 1 180 ? 18.292 -37.216 -35.563 1.00 21.79 187 LYS A N 1
ATOM 1347 C CA . LYS A 1 180 ? 17.592 -38.481 -35.752 1.00 20.86 187 LYS A CA 1
ATOM 1348 C C . LYS A 1 180 ? 18.058 -39.532 -34.730 1.00 24.51 187 LYS A C 1
ATOM 1349 O O . LYS A 1 180 ? 17.262 -40.319 -34.238 1.00 21.88 187 LYS A O 1
ATOM 1355 N N . LYS A 1 181 ? 19.345 -39.545 -34.405 1.00 19.33 188 LYS A N 1
ATOM 1356 C CA . LYS A 1 181 ? 19.868 -40.511 -33.438 1.00 19.18 188 LYS A CA 1
ATOM 1357 C C . LYS A 1 181 ? 19.308 -40.247 -32.058 1.00 26.31 188 LYS A C 1
ATOM 1358 O O . LYS A 1 181 ? 18.925 -41.155 -31.352 1.00 23.90 188 LYS A O 1
ATOM 1364 N N . ALA A 1 182 ? 19.230 -38.972 -31.684 1.00 20.83 189 ALA A N 1
ATOM 1365 C CA . ALA A 1 182 ? 18.678 -38.637 -30.392 1.00 20.58 189 ALA A CA 1
ATOM 1366 C C . ALA A 1 182 ? 17.191 -39.037 -30.304 1.00 20.38 189 ALA A C 1
ATOM 1367 O O . ALA A 1 182 ? 16.742 -39.557 -29.266 1.00 21.61 189 ALA A O 1
ATOM 1369 N N . VAL A 1 183 ? 16.437 -38.793 -31.377 1.00 20.12 190 VAL A N 1
ATOM 1370 C CA . VAL A 1 183 ? 15.024 -39.184 -31.454 1.00 20.84 190 VAL A CA 1
ATOM 1371 C C . VAL A 1 183 ? 14.872 -40.675 -31.299 1.00 27.24 190 VAL A C 1
ATOM 1372 O O . VAL A 1 183 ? 14.073 -41.153 -30.508 1.00 24.54 190 VAL A O 1
ATOM 1376 N N . GLU A 1 184 ? 15.692 -41.409 -32.025 1.00 23.92 191 GLU A N 1
ATOM 1377 C CA . GLU A 1 184 ? 15.596 -42.874 -31.970 1.00 22.87 191 GLU A CA 1
ATOM 1378 C C . GLU A 1 184 ? 16.005 -43.427 -30.619 1.00 23.95 191 GLU A C 1
ATOM 1379 O O . GLU A 1 184 ? 15.463 -44.453 -30.148 1.00 27.77 191 GLU A O 1
ATOM 1385 N N . LEU A 1 185 ? 17.000 -42.804 -30.005 1.00 25.76 192 LEU A N 1
ATOM 1386 C CA . LEU A 1 185 ? 17.471 -43.221 -28.698 1.00 27.73 192 LEU A CA 1
ATOM 1387 C C . LEU A 1 185 ? 16.305 -43.035 -27.732 1.00 31.57 192 LEU A C 1
ATOM 1388 O O . LEU A 1 185 ? 16.042 -43.919 -26.931 1.00 32.95 192 LEU A O 1
ATOM 1393 N N . ALA A 1 186 ? 15.585 -41.904 -27.839 1.00 25.72 193 ALA A N 1
ATOM 1394 C CA . ALA A 1 186 ? 14.370 -41.745 -27.042 1.00 30.70 193 ALA A CA 1
ATOM 1395 C C . ALA A 1 186 ? 13.252 -42.785 -27.401 1.00 27.72 193 ALA A C 1
ATOM 1396 O O . ALA A 1 186 ? 12.665 -43.455 -26.521 1.00 36.12 193 ALA A O 1
ATOM 1398 N N . LYS A 1 187 ? 12.995 -43.017 -28.682 1.00 30.81 194 LYS A N 1
ATOM 1399 C CA . LYS A 1 187 ? 11.875 -43.902 -28.998 1.00 26.41 194 LYS A CA 1
ATOM 1400 C C . LYS A 1 187 ? 12.176 -45.352 -28.683 1.00 33.31 194 LYS A C 1
ATOM 1401 O O . LYS A 1 187 ? 11.282 -46.080 -28.245 1.00 33.00 194 LYS A O 1
ATOM 1407 N N . SER A 1 188 ? 13.430 -45.767 -28.847 1.00 33.75 195 SER A N 1
ATOM 1408 C CA . SER A 1 188 ? 13.751 -47.156 -28.533 1.00 34.14 195 SER A CA 1
ATOM 1409 C C . SER A 1 188 ? 13.531 -47.498 -27.043 1.00 35.77 195 SER A C 1
ATOM 1410 O O . SER A 1 188 ? 13.328 -48.678 -26.702 1.00 37.56 195 SER A O 1
ATOM 1413 N N . ALA A 1 189 ? 13.574 -46.498 -26.166 1.00 30.86 196 ALA A N 1
ATOM 1414 C CA . ALA A 1 189 ? 13.361 -46.755 -24.748 1.00 39.91 196 ALA A CA 1
ATOM 1415 C C . ALA A 1 189 ? 11.915 -46.554 -24.290 1.00 40.18 196 ALA A C 1
ATOM 1416 O O . ALA A 1 189 ? 11.639 -46.517 -23.095 1.00 41.25 196 ALA A O 1
ATOM 1418 N N . GLY A 1 190 ? 10.982 -46.491 -25.243 1.00 36.89 197 GLY A N 1
ATOM 1419 C CA . GLY A 1 190 ? 9.539 -46.489 -24.953 1.00 29.55 197 GLY A CA 1
ATOM 1420 C C . GLY A 1 190 ? 9.031 -45.096 -24.591 1.00 34.50 197 GLY A C 1
ATOM 1421 O O . GLY A 1 190 ? 7.897 -44.916 -24.125 1.00 40.83 197 GLY A O 1
ATOM 1422 N N . LYS A 1 191 ? 9.873 -44.107 -24.851 1.00 32.16 198 LYS A N 1
ATOM 1423 C CA . LYS A 1 191 ? 9.516 -42.717 -24.562 1.00 25.17 198 LYS A CA 1
ATOM 1424 C C . LYS A 1 191 ? 9.052 -42.032 -25.853 1.00 28.53 198 LYS A C 1
ATOM 1425 O O . LYS A 1 191 ? 9.570 -42.323 -26.915 1.00 36.69 198 LYS A O 1
ATOM 1431 N N . GLU A 1 192 ? 8.172 -41.039 -25.783 1.00 27.21 199 GLU A N 1
ATOM 1432 C CA . GLU A 1 192 ? 7.953 -40.269 -27.000 1.00 21.91 199 GLU A CA 1
ATOM 1433 C C . GLU A 1 192 ? 9.049 -39.233 -27.143 1.00 24.54 199 GLU A C 1
ATOM 1434 O O . GLU A 1 192 ? 9.687 -38.873 -26.171 1.00 25.76 199 GLU A O 1
ATOM 1440 N N . ALA A 1 193 ? 9.267 -38.760 -28.353 1.00 24.86 200 ALA A N 1
ATOM 1441 C CA . ALA A 1 193 ? 10.344 -37.800 -28.574 1.00 26.36 200 ALA A CA 1
ATOM 1442 C C . ALA A 1 193 ? 9.761 -36.620 -29.307 1.00 24.12 200 ALA A C 1
ATOM 1443 O O . ALA A 1 193 ? 9.085 -36.791 -30.303 1.00 30.30 200 ALA A O 1
ATOM 1445 N N . TYR A 1 194 ? 9.990 -35.415 -28.780 1.00 21.01 201 TYR A N 1
ATOM 1446 C CA . TYR A 1 194 ? 9.425 -34.216 -29.406 1.00 23.71 201 TYR A CA 1
ATOM 1447 C C . TYR A 1 194 ? 10.586 -33.326 -29.734 1.00 19.80 201 TYR A C 1
ATOM 1448 O O . TYR A 1 194 ? 11.352 -32.938 -28.829 1.00 22.52 201 TYR A O 1
ATOM 1457 N N . VAL A 1 195 ? 10.709 -32.984 -31.019 1.00 18.72 202 VAL A N 1
ATOM 1458 C CA . VAL A 1 195 ? 11.796 -32.079 -31.419 1.00 20.63 202 VAL A CA 1
ATOM 1459 C C . VAL A 1 195 ? 11.276 -30.668 -31.348 1.00 18.37 202 VAL A C 1
ATOM 1460 O O . VAL A 1 195 ? 10.245 -30.352 -31.975 1.00 24.25 202 VAL A O 1
ATOM 1464 N N . VAL A 1 196 ? 12.013 -29.830 -30.613 1.00 18.01 203 VAL A N 1
ATOM 1465 C CA . VAL A 1 196 ? 11.641 -28.409 -30.345 1.00 19.14 203 VAL A CA 1
ATOM 1466 C C . VAL A 1 196 ? 12.880 -27.547 -30.676 1.00 19.75 203 VAL A C 1
ATOM 1467 O O . VAL A 1 196 ? 13.986 -27.998 -30.443 1.00 23.12 203 VAL A O 1
ATOM 1471 N N . PRO A 1 197 ? 12.697 -26.330 -31.207 1.00 20.82 204 PRO A N 1
ATOM 1472 C CA . PRO A 1 197 ? 13.907 -25.543 -31.502 1.00 19.10 204 PRO A CA 1
ATOM 1473 C C . PRO A 1 197 ? 14.830 -25.439 -30.276 1.00 19.23 204 PRO A C 1
ATOM 1474 O O . PRO A 1 197 ? 14.399 -25.242 -29.119 1.00 18.60 204 PRO A O 1
ATOM 1478 N N . ALA A 1 198 ? 16.137 -25.538 -30.497 1.00 20.98 205 ALA A N 1
ATOM 1479 C CA . ALA A 1 198 ? 17.024 -25.619 -29.357 1.00 20.69 205 ALA A CA 1
ATOM 1480 C C . ALA A 1 198 ? 17.055 -24.364 -28.500 1.00 18.46 205 ALA A C 1
ATOM 1481 O O . ALA A 1 198 ? 17.456 -24.410 -27.327 1.00 22.04 205 ALA A O 1
ATOM 1483 N N . ASP A 1 199 ? 16.653 -23.234 -29.089 1.00 18.87 206 ASP A N 1
ATOM 1484 C CA . ASP A 1 199 ? 16.638 -22.033 -28.321 1.00 20.97 206 ASP A CA 1
ATOM 1485 C C . ASP A 1 199 ? 15.464 -21.967 -27.367 1.00 23.98 206 ASP A C 1
ATOM 1486 O O . ASP A 1 199 ? 15.462 -21.105 -26.515 1.00 26.09 206 ASP A O 1
ATOM 1491 N N . VAL A 1 200 ? 14.484 -22.869 -27.458 1.00 21.12 207 VAL A N 1
ATOM 1492 C CA . VAL A 1 200 ? 13.407 -22.821 -26.472 1.00 19.51 207 VAL A CA 1
ATOM 1493 C C . VAL A 1 200 ? 13.310 -24.123 -25.700 1.00 21.49 207 VAL A C 1
ATOM 1494 O O . VAL A 1 200 ? 12.573 -24.210 -24.725 1.00 22.73 207 VAL A O 1
ATOM 1498 N N . SER A 1 201 ? 14.038 -25.150 -26.119 1.00 19.03 208 SER A N 1
ATOM 1499 C CA . SER A 1 201 ? 13.785 -26.457 -25.501 1.00 20.43 208 SER A CA 1
ATOM 1500 C C . SER A 1 201 ? 13.972 -26.489 -23.942 1.00 22.69 208 SER A C 1
ATOM 1501 O O . SER A 1 201 ? 13.193 -27.160 -23.257 1.00 21.87 208 SER A O 1
ATOM 1504 N N . SER A 1 202 ? 14.953 -25.788 -23.368 1.00 19.77 209 SER A N 1
ATOM 1505 C CA . SER A 1 202 ? 15.174 -25.888 -21.912 1.00 19.19 209 SER A CA 1
ATOM 1506 C C . SER A 1 202 ? 14.021 -25.170 -21.192 1.00 24.62 209 SER A C 1
ATOM 1507 O O . SER A 1 202 ? 13.616 -25.572 -20.115 1.00 27.86 209 SER A O 1
ATOM 1510 N N . VAL A 1 203 ? 13.433 -24.168 -21.843 1.00 25.94 210 VAL A N 1
ATOM 1511 C CA . VAL A 1 203 ? 12.345 -23.410 -21.233 1.00 22.95 210 VAL A CA 1
ATOM 1512 C C . VAL A 1 203 ? 11.046 -24.205 -21.158 1.00 26.53 210 VAL A C 1
ATOM 1513 O O . VAL A 1 203 ? 10.185 -23.965 -20.304 1.00 23.28 210 VAL A O 1
ATOM 1517 N N . VAL A 1 204 ? 10.908 -25.196 -22.033 1.00 23.18 211 VAL A N 1
ATOM 1518 C CA . VAL A 1 204 ? 9.687 -25.982 -22.059 1.00 21.15 211 VAL A CA 1
ATOM 1519 C C . VAL A 1 204 ? 9.861 -27.232 -21.246 1.00 27.29 211 VAL A C 1
ATOM 1520 O O . VAL A 1 204 ? 8.900 -27.782 -20.782 1.00 26.93 211 VAL A O 1
ATOM 1524 N N . ALA A 1 205 ? 11.097 -27.691 -21.082 1.00 25.59 212 ALA A N 1
ATOM 1525 C CA . ALA A 1 205 ? 11.261 -29.035 -20.525 1.00 26.02 212 ALA A CA 1
ATOM 1526 C C . ALA A 1 205 ? 11.975 -29.140 -19.184 1.00 35.11 212 ALA A C 1
ATOM 1527 O O . ALA A 1 205 ? 11.771 -30.122 -18.473 1.00 37.80 212 ALA A O 1
ATOM 1529 N N . ASP A 1 206 ? 12.823 -28.172 -18.840 1.00 29.28 213 ASP A N 1
ATOM 1530 C CA . ASP A 1 206 ? 13.621 -28.253 -17.615 1.00 30.01 213 ASP A CA 1
ATOM 1531 C C . ASP A 1 206 ? 12.839 -27.737 -16.401 1.00 30.14 213 ASP A C 1
ATOM 1532 O O . ASP A 1 206 ? 11.659 -27.414 -16.518 1.00 34.59 213 ASP A O 1
ATOM 1537 N N . MET A 1 207 ? 13.489 -27.674 -15.243 1.00 31.82 214 MET A N 1
ATOM 1538 C CA . MET A 1 207 ? 12.764 -27.336 -14.015 1.00 29.67 214 MET A CA 1
ATOM 1539 C C . MET A 1 207 ? 12.159 -25.947 -14.069 1.00 26.58 214 MET A C 1
ATOM 1540 O O . MET A 1 207 ? 11.130 -25.700 -13.449 1.00 29.36 214 MET A O 1
ATOM 1545 N N . GLY A 1 208 ? 12.768 -25.063 -14.841 1.00 28.82 215 GLY A N 1
ATOM 1546 C CA . GLY A 1 208 ? 12.201 -23.732 -15.005 1.00 31.45 215 GLY A CA 1
ATOM 1547 C C . GLY A 1 208 ? 10.875 -23.716 -15.740 1.00 29.80 215 GLY A C 1
ATOM 1548 O O . GLY A 1 208 ? 10.222 -22.669 -15.817 1.00 30.33 215 GLY A O 1
ATOM 1549 N N . SER A 1 209 ? 10.472 -24.855 -16.297 1.00 27.88 216 SER A N 1
ATOM 1550 C CA . SER A 1 209 ? 9.146 -24.953 -16.915 1.00 29.17 216 SER A CA 1
ATOM 1551 C C . SER A 1 209 ? 8.043 -24.591 -15.905 1.00 26.43 216 SER A C 1
ATOM 1552 O O . SER A 1 209 ? 6.896 -24.279 -16.306 1.00 25.28 216 SER A O 1
ATOM 1555 N N . LEU A 1 210 ? 8.348 -24.683 -14.601 1.00 26.77 217 LEU A N 1
ATOM 1556 C CA . LEU A 1 210 ? 7.402 -24.238 -13.560 1.00 28.39 217 LEU A CA 1
ATOM 1557 C C . LEU A 1 210 ? 7.149 -22.767 -13.830 1.00 27.11 217 LEU A C 1
ATOM 1558 O O . LEU A 1 210 ? 5.995 -22.295 -13.907 1.00 27.28 217 LEU A O 1
ATOM 1563 N N . VAL A 1 211 ? 8.241 -22.040 -13.969 1.00 21.69 218 VAL A N 1
ATOM 1564 C CA . VAL A 1 211 ? 8.069 -20.606 -14.207 1.00 27.71 218 VAL A CA 1
ATOM 1565 C C . VAL A 1 211 ? 7.406 -20.342 -15.554 1.00 23.57 218 VAL A C 1
ATOM 1566 O O . VAL A 1 211 ? 6.544 -19.465 -15.678 1.00 21.53 218 VAL A O 1
ATOM 1570 N N . THR A 1 212 ? 7.782 -21.093 -16.582 1.00 21.76 219 THR A N 1
ATOM 1571 C CA . THR A 1 212 ? 7.180 -20.908 -17.911 1.00 21.16 219 THR A CA 1
ATOM 1572 C C . THR A 1 212 ? 5.657 -21.103 -17.876 1.00 21.96 219 THR A C 1
ATOM 1573 O O . THR A 1 212 ? 4.884 -20.294 -18.408 1.00 21.29 219 THR A O 1
ATOM 1577 N N . ALA A 1 213 ? 5.221 -22.173 -17.212 1.00 22.55 220 ALA A N 1
ATOM 1578 C CA . ALA A 1 213 ? 3.802 -22.447 -17.154 1.00 21.36 220 ALA A CA 1
ATOM 1579 C C . ALA A 1 213 ? 3.016 -21.367 -16.429 1.00 22.85 220 ALA A C 1
ATOM 1580 O O . ALA A 1 213 ? 1.942 -20.969 -16.890 1.00 21.42 220 ALA A O 1
ATOM 1582 N N . VAL A 1 214 ? 3.536 -20.915 -15.297 1.00 22.13 221 VAL A N 1
ATOM 1583 C CA . VAL A 1 214 ? 2.803 -19.944 -14.468 1.00 23.80 221 VAL A CA 1
ATOM 1584 C C . VAL A 1 214 ? 2.814 -18.562 -15.176 1.00 19.60 221 VAL A C 1
ATOM 1585 O O . VAL A 1 214 ? 1.796 -17.881 -15.279 1.00 21.59 221 VAL A O 1
ATOM 1589 N N . ALA A 1 215 ? 3.981 -18.176 -15.689 1.00 21.48 222 ALA A N 1
ATOM 1590 C CA . ALA A 1 215 ? 4.050 -16.912 -16.437 1.00 21.34 222 ALA A CA 1
ATOM 1591 C C . ALA A 1 215 ? 3.142 -16.926 -17.662 1.00 22.74 222 ALA A C 1
ATOM 1592 O O . ALA A 1 215 ? 2.444 -15.958 -17.929 1.00 22.59 222 ALA A O 1
ATOM 1594 N N . LEU A 1 216 ? 3.098 -18.043 -18.381 1.00 24.01 223 LEU A N 1
ATOM 1595 C CA . LEU A 1 216 ? 2.229 -18.151 -19.532 1.00 20.42 223 LEU A CA 1
ATOM 1596 C C . LEU A 1 216 ? 0.768 -18.001 -19.134 1.00 23.36 223 LEU A C 1
ATOM 1597 O O . LEU A 1 216 ? -0.004 -17.386 -19.844 1.00 23.09 223 LEU A O 1
ATOM 1602 N N . SER A 1 217 ? 0.396 -18.599 -18.006 1.00 23.81 224 SER A N 1
ATOM 1603 C CA . SER A 1 217 ? -1.001 -18.513 -17.599 1.00 21.99 224 SER A CA 1
ATOM 1604 C C . SER A 1 217 ? -1.404 -17.068 -17.297 1.00 24.19 224 SER A C 1
ATOM 1605 O O . SER A 1 217 ? -2.535 -16.666 -17.591 1.00 25.10 224 SER A O 1
ATOM 1608 N N . GLY A 1 218 ? -0.492 -16.292 -16.739 1.00 23.73 225 GLY A N 1
ATOM 1609 C CA . GLY A 1 218 ? -0.774 -14.870 -16.511 1.00 24.22 225 GLY A CA 1
ATOM 1610 C C . GLY A 1 218 ? -0.849 -14.103 -17.820 1.00 20.51 225 GLY A C 1
ATOM 1611 O O . GLY A 1 218 ? -1.686 -13.189 -17.953 1.00 23.35 225 GLY A O 1
ATOM 1612 N N . VAL A 1 219 ? 0.061 -14.403 -18.763 1.00 19.91 226 VAL A N 1
ATOM 1613 C CA . VAL A 1 219 ? 0.008 -13.759 -20.084 1.00 23.02 226 VAL A CA 1
ATOM 1614 C C . VAL A 1 219 ? -1.361 -14.009 -20.740 1.00 23.60 226 VAL A C 1
ATOM 1615 O O . VAL A 1 219 ? -2.002 -13.076 -21.248 1.00 22.54 226 VAL A O 1
ATOM 1619 N N . LEU A 1 220 ? -1.838 -15.255 -20.697 1.00 24.42 227 LEU A N 1
ATOM 1620 C CA . LEU A 1 220 ? -3.126 -15.599 -21.314 1.00 26.92 227 LEU A CA 1
ATOM 1621 C C . LEU A 1 220 ? -4.298 -15.003 -20.569 1.00 24.66 227 LEU A C 1
ATOM 1622 O O . LEU A 1 220 ? -5.315 -14.641 -21.172 1.00 25.14 227 LEU A O 1
ATOM 1627 N N . ASP A 1 221 ? -4.177 -14.869 -19.255 1.00 27.60 228 ASP A N 1
ATOM 1628 C CA . ASP A 1 221 ? -5.215 -14.206 -18.466 1.00 26.22 228 ASP A CA 1
ATOM 1629 C C . ASP A 1 221 ? -5.400 -12.754 -18.967 1.00 24.63 228 ASP A C 1
ATOM 1630 O O . ASP A 1 221 ? -6.478 -12.317 -19.315 1.00 26.67 228 ASP A O 1
ATOM 1635 N N . TYR A 1 222 ? -4.297 -12.012 -19.025 1.00 22.95 229 TYR A N 1
ATOM 1636 C CA . TYR A 1 222 ? -4.363 -10.623 -19.466 1.00 27.61 229 TYR A CA 1
ATOM 1637 C C . TYR A 1 222 ? -4.834 -10.506 -20.930 1.00 23.36 229 TYR A C 1
ATOM 1638 O O . TYR A 1 222 ? -5.590 -9.567 -21.270 1.00 27.36 229 TYR A O 1
ATOM 1647 N N . TYR A 1 223 ? -4.408 -11.447 -21.770 1.00 22.72 230 TYR A N 1
ATOM 1648 C CA . TYR A 1 223 ? -4.790 -11.447 -23.177 1.00 27.64 230 TYR A CA 1
ATOM 1649 C C . TYR A 1 223 ? -6.304 -11.545 -23.231 1.00 29.24 230 TYR A C 1
ATOM 1650 O O . TYR A 1 223 ? -6.971 -10.824 -23.975 1.00 27.96 230 TYR A O 1
ATOM 1659 N N . THR A 1 224 ? -6.853 -12.413 -22.391 1.00 28.68 231 THR A N 1
ATOM 1660 C CA . THR A 1 224 ? -8.312 -12.572 -22.366 1.00 29.66 231 THR A CA 1
ATOM 1661 C C . THR A 1 224 ? -9.026 -11.304 -21.862 1.00 32.48 231 THR A C 1
ATOM 1662 O O . THR A 1 224 ? -9.977 -10.830 -22.499 1.00 34.80 231 THR A O 1
ATOM 1666 N N . VAL A 1 225 ? -8.566 -10.748 -20.736 1.00 31.04 232 VAL A N 1
ATOM 1667 C CA . VAL A 1 225 ? -9.130 -9.506 -20.157 1.00 28.21 232 VAL A CA 1
ATOM 1668 C C . VAL A 1 225 ? -9.030 -8.374 -21.142 1.00 29.90 232 VAL A C 1
ATOM 1669 O O . VAL A 1 225 ? -10.008 -7.669 -21.440 1.00 30.57 232 VAL A O 1
ATOM 1673 N N . GLY A 1 226 ? -7.801 -8.224 -21.641 1.00 30.95 233 GLY A N 1
ATOM 1674 C CA . GLY A 1 226 ? -7.453 -7.173 -22.570 1.00 36.62 233 GLY A CA 1
ATOM 1675 C C . GLY A 1 226 ? -8.320 -7.145 -23.800 1.00 33.86 233 GLY A C 1
ATOM 1676 O O . GLY A 1 226 ? -8.818 -6.097 -24.173 1.00 35.41 233 GLY A O 1
ATOM 1677 N N . ARG A 1 227 ? -8.513 -8.299 -24.423 1.00 33.22 234 ARG A N 1
ATOM 1678 C CA . ARG A 1 227 ? -9.266 -8.346 -25.666 1.00 39.28 234 ARG A CA 1
ATOM 1679 C C . ARG A 1 227 ? -10.773 -8.378 -25.406 1.00 42.66 234 ARG A C 1
ATOM 1680 O O . ARG A 1 227 ? -11.550 -7.658 -26.051 1.00 37.02 234 ARG A O 1
ATOM 1688 N N . LYS A 1 228 ? -11.195 -9.204 -24.454 1.00 32.31 235 LYS A N 1
ATOM 1689 C CA . LYS A 1 228 ? -12.633 -9.475 -24.299 1.00 31.86 235 LYS A CA 1
ATOM 1690 C C . LYS A 1 228 ? -13.392 -8.502 -23.404 1.00 40.98 235 LYS A C 1
ATOM 1691 O O . LYS A 1 228 ? -14.630 -8.378 -23.523 1.00 41.57 235 LYS A O 1
ATOM 1697 N N . ILE A 1 229 ? -12.692 -7.862 -22.471 1.00 36.57 236 ILE A N 1
ATOM 1698 C CA . ILE A 1 229 ? -13.349 -6.939 -21.546 1.00 32.86 236 ILE A CA 1
ATOM 1699 C C . ILE A 1 229 ? -12.974 -5.502 -21.882 1.00 34.09 236 ILE A C 1
ATOM 1700 O O . ILE A 1 229 ? -13.838 -4.672 -22.085 1.00 42.16 236 ILE A O 1
ATOM 1705 N N . ILE A 1 230 ? -11.675 -5.226 -21.964 1.00 31.55 237 ILE A N 1
ATOM 1706 C CA . ILE A 1 230 ? -11.205 -3.868 -22.183 1.00 31.63 237 ILE A CA 1
ATOM 1707 C C . ILE A 1 230 ? -11.293 -3.455 -23.642 1.00 36.02 237 ILE A C 1
ATOM 1708 O O . ILE A 1 230 ? -11.429 -2.267 -23.955 1.00 36.54 237 ILE A O 1
ATOM 1713 N N . ASN A 1 231 ? -11.223 -4.443 -24.523 1.00 36.18 238 ASN A N 1
ATOM 1714 C CA . ASN A 1 231 ? -11.069 -4.212 -25.953 1.00 43.02 238 ASN A CA 1
ATOM 1715 C C . ASN A 1 231 ? -9.811 -3.408 -26.263 1.00 37.02 238 ASN A C 1
ATOM 1716 O O . ASN A 1 231 ? -9.829 -2.572 -27.149 1.00 39.48 238 ASN A O 1
ATOM 1721 N N . ALA A 1 232 ? -8.727 -3.652 -25.523 1.00 34.71 239 ALA A N 1
ATOM 1722 C CA . ALA A 1 232 ? -7.445 -3.048 -25.858 1.00 29.79 239 ALA A CA 1
ATOM 1723 C C . ALA A 1 232 ? -6.892 -3.652 -27.151 1.00 35.93 239 ALA A C 1
ATOM 1724 O O . ALA A 1 232 ? -7.090 -4.839 -27.428 1.00 35.73 239 ALA A O 1
ATOM 1726 N N . PRO A 1 233 ? -6.213 -2.835 -27.963 1.00 37.53 240 PRO A N 1
ATOM 1727 C CA . PRO A 1 233 ? -5.663 -3.346 -29.217 1.00 37.99 240 PRO A CA 1
ATOM 1728 C C . PRO A 1 233 ? -4.676 -4.472 -28.950 1.00 43.50 240 PRO A C 1
ATOM 1729 O O . PRO A 1 233 ? -4.000 -4.458 -27.912 1.00 36.70 240 PRO A O 1
ATOM 1733 N N . LYS A 1 234 ? -4.623 -5.446 -29.854 1.00 39.28 241 LYS A N 1
ATOM 1734 C CA . LYS A 1 234 ? -3.746 -6.608 -29.663 1.00 35.79 241 LYS A CA 1
ATOM 1735 C C . LYS A 1 234 ? -2.288 -6.179 -29.491 1.00 31.56 241 LYS A C 1
ATOM 1736 O O . LYS A 1 234 ? -1.598 -6.680 -28.617 1.00 29.43 241 LYS A O 1
ATOM 1742 N N . LYS A 1 235 ? -1.824 -5.226 -30.298 1.00 32.53 242 LYS A N 1
ATOM 1743 C CA . LYS A 1 235 ? -0.418 -4.832 -30.221 1.00 35.85 242 LYS A CA 1
ATOM 1744 C C . LYS A 1 235 ? -0.066 -4.153 -28.896 1.00 28.40 242 LYS A C 1
ATOM 1745 O O . LYS A 1 235 ? 1.031 -4.340 -28.395 1.00 26.50 242 LYS A O 1
ATOM 1751 N N . MET A 1 236 ? -1.004 -3.417 -28.312 1.00 31.98 243 MET A N 1
ATOM 1752 C CA . MET A 1 236 ? -0.809 -2.849 -26.982 1.00 25.77 243 MET A CA 1
ATOM 1753 C C . MET A 1 236 ? -0.639 -3.934 -25.943 1.00 29.74 243 MET A C 1
ATOM 1754 O O . MET A 1 236 ? 0.280 -3.894 -25.131 1.00 26.83 243 MET A O 1
ATOM 1759 N N . ILE A 1 237 ? -1.556 -4.898 -25.972 1.00 29.25 244 ILE A N 1
ATOM 1760 C CA . ILE A 1 237 ? -1.477 -5.997 -25.042 1.00 22.13 244 ILE A CA 1
ATOM 1761 C C . ILE A 1 237 ? -0.116 -6.669 -25.167 1.00 20.67 244 ILE A C 1
ATOM 1762 O O . ILE A 1 237 ? 0.529 -6.963 -24.145 1.00 23.14 244 ILE A O 1
ATOM 1767 N N . GLU A 1 238 ? 0.311 -6.897 -26.408 1.00 21.16 245 GLU A N 1
ATOM 1768 C CA . GLU A 1 238 ? 1.592 -7.558 -26.645 1.00 24.07 245 GLU A CA 1
ATOM 1769 C C . GLU A 1 238 ? 2.754 -6.707 -26.165 1.00 22.29 245 GLU A C 1
ATOM 1770 O O . GLU A 1 238 ? 3.627 -7.202 -25.472 1.00 20.06 245 GLU A O 1
ATOM 1776 N N . GLN A 1 239 ? 2.695 -5.393 -26.431 1.00 23.63 246 GLN A N 1
ATOM 1777 C CA . GLN A 1 239 ? 3.739 -4.492 -25.909 1.00 23.49 246 GLN A CA 1
ATOM 1778 C C . GLN A 1 239 ? 3.834 -4.524 -24.377 1.00 21.47 246 GLN A C 1
ATOM 1779 O O . GLN A 1 239 ? 4.936 -4.526 -23.822 1.00 21.91 246 GLN A O 1
ATOM 1785 N N . GLN A 1 240 ? 2.688 -4.559 -23.688 1.00 23.41 247 GLN A N 1
ATOM 1786 C CA . GLN A 1 240 ? 2.701 -4.624 -22.229 1.00 21.94 247 GLN A CA 1
ATOM 1787 C C . GLN A 1 240 ? 3.274 -5.951 -21.693 1.00 19.47 247 GLN A C 1
ATOM 1788 O O . GLN A 1 240 ? 4.026 -5.963 -20.725 1.00 21.47 247 GLN A O 1
ATOM 1794 N N . VAL A 1 241 ? 2.924 -7.054 -22.344 1.00 20.72 248 VAL A N 1
ATOM 1795 C CA . VAL A 1 241 ? 3.436 -8.376 -21.975 1.00 19.12 248 VAL A CA 1
ATOM 1796 C C . VAL A 1 241 ? 4.961 -8.402 -22.141 1.00 18.40 248 VAL A C 1
ATOM 1797 O O . VAL A 1 241 ? 5.703 -8.815 -21.236 1.00 18.41 248 VAL A O 1
ATOM 1801 N N . ILE A 1 242 ? 5.408 -7.941 -23.300 1.00 19.75 249 ILE A N 1
ATOM 1802 C CA . ILE A 1 242 ? 6.848 -7.868 -23.544 1.00 14.59 249 ILE A CA 1
ATOM 1803 C C . ILE A 1 242 ? 7.576 -7.004 -22.497 1.00 20.47 249 ILE A C 1
ATOM 1804 O O . ILE A 1 242 ? 8.603 -7.391 -21.962 1.00 20.05 249 ILE A O 1
ATOM 1809 N N . MET A 1 243 ? 7.073 -5.812 -22.217 1.00 18.15 250 MET A N 1
ATOM 1810 C CA A MET A 1 243 ? 7.701 -4.963 -21.224 0.70 19.73 250 MET A CA 1
ATOM 1811 C CA B MET A 1 243 ? 7.729 -4.979 -21.236 0.30 19.49 250 MET A CA 1
ATOM 1812 C C . MET A 1 243 ? 7.784 -5.648 -19.867 1.00 18.69 250 MET A C 1
ATOM 1813 O O . MET A 1 243 ? 8.831 -5.606 -19.204 1.00 21.32 250 MET A O 1
ATOM 1822 N N . THR A 1 244 ? 6.684 -6.279 -19.430 1.00 18.38 251 THR A N 1
ATOM 1823 C CA . THR A 1 244 ? 6.706 -6.936 -18.131 1.00 17.25 251 THR A CA 1
ATOM 1824 C C . THR A 1 244 ? 7.737 -8.051 -18.070 1.00 19.10 251 THR A C 1
ATOM 1825 O O . THR A 1 244 ? 8.599 -8.066 -17.163 1.00 19.83 251 THR A O 1
ATOM 1829 N N . LEU A 1 245 ? 7.684 -8.973 -19.031 1.00 18.42 252 LEU A N 1
ATOM 1830 C CA . LEU A 1 245 ? 8.551 -10.135 -18.971 1.00 17.93 252 LEU A CA 1
ATOM 1831 C C . LEU A 1 245 ? 10.013 -9.726 -19.164 1.00 18.24 252 LEU A C 1
ATOM 1832 O O . LEU A 1 245 ? 10.892 -10.258 -18.477 1.00 20.21 252 LEU A O 1
ATOM 1837 N N . GLN A 1 246 ? 10.250 -8.765 -20.059 1.00 17.59 253 GLN A N 1
ATOM 1838 C CA . GLN A 1 246 ? 11.631 -8.273 -20.257 1.00 18.95 253 GLN A CA 1
ATOM 1839 C C . GLN A 1 246 ? 12.200 -7.544 -19.026 1.00 16.94 253 GLN A C 1
ATOM 1840 O O . GLN A 1 246 ? 13.368 -7.727 -18.656 1.00 19.23 253 GLN A O 1
ATOM 1846 N N . THR A 1 247 ? 11.387 -6.694 -18.405 1.00 18.15 254 THR A N 1
ATOM 1847 C CA . THR A 1 247 ? 11.867 -5.973 -17.238 1.00 18.20 254 THR A CA 1
ATOM 1848 C C . THR A 1 247 ? 12.229 -6.956 -16.107 1.00 17.62 254 THR A C 1
ATOM 1849 O O . THR A 1 247 ? 13.228 -6.789 -15.414 1.00 21.40 254 THR A O 1
ATOM 1853 N N . MET A 1 248 ? 11.380 -7.972 -15.932 1.00 17.94 255 MET A N 1
ATOM 1854 C CA . MET A 1 248 ? 11.601 -8.956 -14.906 1.00 19.46 255 MET A CA 1
ATOM 1855 C C . MET A 1 248 ? 12.905 -9.731 -15.180 1.00 20.69 255 MET A C 1
ATOM 1856 O O . MET A 1 248 ? 13.732 -9.900 -14.277 1.00 20.83 255 MET A O 1
ATOM 1861 N N . ALA A 1 249 ? 13.084 -10.158 -16.434 1.00 20.08 256 ALA A N 1
ATOM 1862 C CA . ALA A 1 249 ? 14.306 -10.893 -16.813 1.00 21.88 256 ALA A CA 1
ATOM 1863 C C . ALA A 1 249 ? 15.530 -10.023 -16.575 1.00 20.45 256 ALA A C 1
ATOM 1864 O O . ALA A 1 249 ? 16.508 -10.476 -15.971 1.00 21.49 256 ALA A O 1
ATOM 1866 N N . SER A 1 250 ? 15.462 -8.786 -17.038 1.00 20.84 257 SER A N 1
ATOM 1867 C CA . SER A 1 250 ? 16.594 -7.875 -16.903 1.00 20.84 257 SER A CA 1
ATOM 1868 C C . SER A 1 250 ? 16.942 -7.582 -15.444 1.00 23.41 257 SER A C 1
ATOM 1869 O O . SER A 1 250 ? 18.121 -7.499 -15.089 1.00 19.08 257 SER A O 1
ATOM 1872 N N . LEU A 1 251 ? 15.934 -7.372 -14.588 1.00 20.75 258 LEU A N 1
ATOM 1873 C CA . LEU A 1 251 ? 16.183 -7.083 -13.179 1.00 19.51 258 LEU A CA 1
ATOM 1874 C C . LEU A 1 251 ? 16.823 -8.290 -12.495 1.00 19.91 258 LEU A C 1
ATOM 1875 O O . LEU A 1 251 ? 17.719 -8.132 -11.667 1.00 22.49 258 LEU A O 1
ATOM 1880 N N . VAL A 1 252 ? 16.392 -9.508 -12.822 1.00 19.72 259 VAL A N 1
ATOM 1881 C CA . VAL A 1 252 ? 17.038 -10.664 -12.206 1.00 21.51 259 VAL A CA 1
ATOM 1882 C C . VAL A 1 252 ? 18.495 -10.755 -12.698 1.00 20.77 259 VAL A C 1
ATOM 1883 O O . VAL A 1 252 ? 19.403 -11.044 -11.904 1.00 25.47 259 VAL A O 1
ATOM 1887 N N . GLU A 1 253 ? 18.704 -10.451 -13.988 1.00 20.16 260 GLU A N 1
ATOM 1888 C CA . GLU A 1 253 ? 20.050 -10.498 -14.549 1.00 20.58 260 GLU A CA 1
ATOM 1889 C C . GLU A 1 253 ? 20.999 -9.538 -13.834 1.00 23.99 260 GLU A C 1
ATOM 1890 O O . GLU A 1 253 ? 22.115 -9.922 -13.458 1.00 24.92 260 GLU A O 1
ATOM 1896 N N . THR A 1 254 ? 20.557 -8.313 -13.572 1.00 19.81 261 THR A N 1
ATOM 1897 C CA . THR A 1 254 ? 21.452 -7.370 -12.904 1.00 22.00 261 THR A CA 1
ATOM 1898 C C . THR A 1 254 ? 21.471 -7.425 -11.383 1.00 25.69 261 THR A C 1
ATOM 1899 O O . THR A 1 254 ? 22.481 -7.080 -10.765 1.00 25.96 261 THR A O 1
ATOM 1903 N N . SER A 1 255 ? 20.360 -7.846 -10.768 1.00 20.52 262 SER A N 1
ATOM 1904 C CA . SER A 1 255 ? 20.160 -7.594 -9.375 1.00 21.93 262 SER A CA 1
ATOM 1905 C C . SER A 1 255 ? 19.754 -8.828 -8.594 1.00 27.10 262 SER A C 1
ATOM 1906 O O . SER A 1 255 ? 19.548 -8.735 -7.384 1.00 28.47 262 SER A O 1
ATOM 1909 N N . GLY A 1 256 ? 19.614 -9.964 -9.282 1.00 23.47 263 GLY A N 1
ATOM 1910 C CA . GLY A 1 256 ? 19.241 -11.194 -8.599 1.00 29.42 263 GLY A CA 1
ATOM 1911 C C . GLY A 1 256 ? 17.751 -11.236 -8.301 1.00 28.77 263 GLY A C 1
ATOM 1912 O O . GLY A 1 256 ? 17.036 -10.248 -8.521 1.00 25.30 263 GLY A O 1
ATOM 1913 N N . ILE A 1 257 ? 17.257 -12.366 -7.802 1.00 28.54 264 ILE A N 1
ATOM 1914 C CA . ILE A 1 257 ? 15.814 -12.438 -7.561 1.00 26.79 264 ILE A CA 1
ATOM 1915 C C . ILE A 1 257 ? 15.395 -11.412 -6.503 1.00 31.48 264 ILE A C 1
ATOM 1916 O O . ILE A 1 257 ? 14.387 -10.730 -6.675 1.00 26.23 264 ILE A O 1
ATOM 1921 N N . GLU A 1 258 ? 16.187 -11.253 -5.450 1.00 31.95 265 GLU A N 1
ATOM 1922 C CA . GLU A 1 258 ? 15.792 -10.327 -4.383 1.00 29.66 265 GLU A CA 1
ATOM 1923 C C . GLU A 1 258 ? 15.753 -8.869 -4.868 1.00 28.00 265 GLU A C 1
ATOM 1924 O O . GLU A 1 258 ? 14.898 -8.095 -4.442 1.00 30.30 265 GLU A O 1
ATOM 1930 N N . GLY A 1 259 ? 16.723 -8.487 -5.690 1.00 27.70 266 GLY A N 1
ATOM 1931 C CA . GLY A 1 259 ? 16.772 -7.131 -6.233 1.00 24.90 266 GLY A CA 1
ATOM 1932 C C . GLY A 1 259 ? 15.604 -6.856 -7.139 1.00 26.00 266 GLY A C 1
ATOM 1933 O O . GLY A 1 259 ? 15.007 -5.764 -7.139 1.00 25.29 266 GLY A O 1
ATOM 1934 N N . MET A 1 260 ? 15.254 -7.866 -7.924 1.00 20.94 267 MET A N 1
ATOM 1935 C CA . MET A 1 260 ? 14.119 -7.748 -8.798 1.00 19.02 267 MET A CA 1
ATOM 1936 C C . MET A 1 260 ? 12.847 -7.541 -7.958 1.00 22.46 267 MET A C 1
ATOM 1937 O O . MET A 1 260 ? 12.015 -6.679 -8.278 1.00 22.31 267 MET A O 1
ATOM 1942 N N . VAL A 1 261 ? 12.718 -8.296 -6.886 1.00 25.00 268 VAL A N 1
ATOM 1943 C CA . VAL A 1 261 ? 11.516 -8.172 -6.044 1.00 25.15 268 VAL A CA 1
ATOM 1944 C C . VAL A 1 261 ? 11.458 -6.780 -5.442 1.00 27.26 268 VAL A C 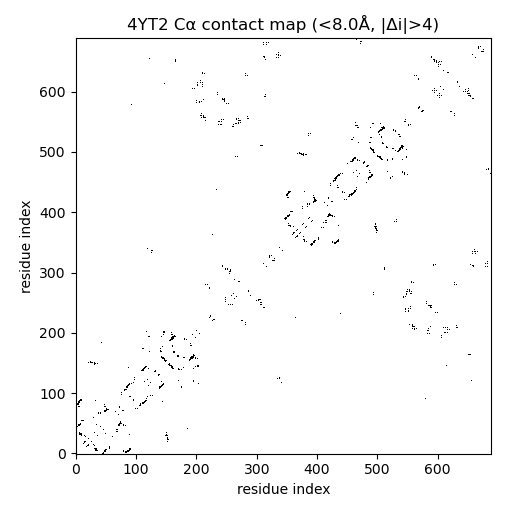1
ATOM 1945 O O . VAL A 1 261 ? 10.399 -6.153 -5.373 1.00 25.00 268 VAL A O 1
ATOM 1949 N N . LYS A 1 262 ? 12.616 -6.295 -5.000 1.00 25.97 269 LYS A N 1
ATOM 1950 C CA . LYS A 1 262 ? 12.685 -4.965 -4.387 1.00 25.71 269 LYS A CA 1
ATOM 1951 C C . LYS A 1 262 ? 12.249 -3.878 -5.374 1.00 21.15 269 LYS A C 1
ATOM 1952 O O . LYS A 1 262 ? 11.540 -2.917 -5.008 1.00 25.59 269 LYS A O 1
ATOM 1958 N N . ALA A 1 263 ? 12.708 -4.011 -6.614 1.00 23.57 270 ALA A N 1
ATOM 1959 C CA . ALA A 1 263 ? 12.416 -3.028 -7.672 1.00 21.76 270 ALA A CA 1
ATOM 1960 C C . ALA A 1 263 ? 10.927 -3.034 -7.970 1.00 28.85 270 ALA A C 1
ATOM 1961 O O . ALA A 1 263 ? 10.338 -1.986 -8.186 1.00 25.03 270 ALA A O 1
ATOM 1963 N N . LEU A 1 264 ? 10.311 -4.214 -7.958 1.00 21.06 271 LEU A N 1
ATOM 1964 C CA . LEU A 1 264 ? 8.901 -4.285 -8.383 1.00 24.20 271 LEU A CA 1
ATOM 1965 C C . LEU A 1 264 ? 7.927 -4.016 -7.234 1.00 29.42 271 LEU A C 1
ATOM 1966 O O . LEU A 1 264 ? 6.775 -3.658 -7.496 1.00 32.15 271 LEU A O 1
ATOM 1971 N N . ASN A 1 265 ? 8.388 -4.130 -5.983 1.00 26.92 272 ASN A N 1
ATOM 1972 C CA . ASN A 1 265 ? 7.562 -3.765 -4.823 1.00 26.21 272 ASN A CA 1
ATOM 1973 C C . ASN A 1 265 ? 6.236 -4.518 -4.747 1.00 25.58 272 ASN A C 1
ATOM 1974 O O . ASN A 1 265 ? 5.193 -4.019 -5.198 1.00 29.02 272 ASN A O 1
ATOM 1979 N N . PRO A 1 266 ? 6.265 -5.702 -4.125 1.00 31.90 273 PRO A N 1
ATOM 1980 C CA . PRO A 1 266 ? 5.079 -6.533 -3.988 1.00 25.98 273 PRO A CA 1
ATOM 1981 C C . PRO A 1 266 ? 3.848 -5.804 -3.463 1.00 25.85 273 PRO A C 1
ATOM 1982 O O . PRO A 1 266 ? 2.784 -6.089 -3.991 1.00 30.50 273 PRO A O 1
ATOM 1986 N N . GLU A 1 267 ? 3.970 -4.890 -2.495 1.00 29.26 274 GLU A N 1
ATOM 1987 C CA . GLU A 1 267 ? 2.763 -4.221 -1.991 1.00 33.42 274 GLU A CA 1
ATOM 1988 C C . GLU A 1 267 ? 2.096 -3.386 -3.083 1.00 29.35 274 GLU A C 1
ATOM 1989 O O . GLU A 1 267 ? 0.876 -3.496 -3.287 1.00 32.02 274 GLU A O 1
ATOM 1995 N N . LEU A 1 268 ? 2.886 -2.626 -3.834 1.00 26.32 275 LEU A N 1
ATOM 1996 C CA . LEU A 1 268 ? 2.311 -1.793 -4.897 1.00 30.90 275 LEU A CA 1
ATOM 1997 C C . LEU A 1 268 ? 1.738 -2.667 -5.994 1.00 25.86 275 LEU A C 1
ATOM 1998 O O . LEU A 1 268 ? 0.691 -2.387 -6.566 1.00 28.18 275 LEU A O 1
ATOM 2003 N N . LEU A 1 269 ? 2.446 -3.742 -6.263 1.00 26.07 276 LEU A N 1
ATOM 2004 C CA . LEU A 1 269 ? 2.080 -4.660 -7.303 1.00 26.18 276 LEU A CA 1
ATOM 2005 C C . LEU A 1 269 ? 0.772 -5.382 -6.981 1.00 24.04 276 LEU A C 1
ATOM 2006 O O . LEU A 1 269 ? -0.105 -5.556 -7.834 1.00 29.69 276 LEU A O 1
ATOM 2011 N N . ILE A 1 270 ? 0.637 -5.815 -5.731 1.00 23.17 277 ILE A N 1
ATOM 2012 C CA . ILE A 1 270 ? -0.583 -6.439 -5.282 1.00 26.71 277 ILE A CA 1
ATOM 2013 C C . ILE A 1 270 ? -1.752 -5.483 -5.474 1.00 36.22 277 ILE A C 1
ATOM 2014 O O . ILE A 1 270 ? -2.841 -5.887 -5.895 1.00 28.99 277 ILE A O 1
ATOM 2019 N N . ARG A 1 271 ? -1.543 -4.207 -5.167 1.00 25.18 278 ARG A N 1
ATOM 2020 C CA . ARG A 1 271 ? -2.698 -3.320 -5.263 1.00 26.15 278 ARG A CA 1
ATOM 2021 C C . ARG A 1 271 ? -3.175 -3.141 -6.716 1.00 25.69 278 ARG A C 1
ATOM 2022 O O . ARG A 1 271 ? -4.382 -3.158 -6.969 1.00 34.58 278 ARG A O 1
ATOM 2030 N N . SER A 1 272 ? -2.243 -2.918 -7.635 1.00 25.69 279 SER A N 1
ATOM 2031 C CA . SER A 1 272 ? -2.580 -2.715 -9.053 1.00 24.53 279 SER A CA 1
ATOM 2032 C C . SER A 1 272 ? -3.145 -3.998 -9.649 1.00 27.77 279 SER A C 1
ATOM 2033 O O . SER A 1 272 ? -4.093 -3.953 -10.413 1.00 30.39 279 SER A O 1
ATOM 2036 N N . ALA A 1 273 ? -2.555 -5.138 -9.319 1.00 29.51 280 ALA A N 1
ATOM 2037 C CA . ALA A 1 273 ? -3.026 -6.379 -9.940 1.00 27.69 280 ALA A CA 1
ATOM 2038 C C . ALA A 1 273 ? -4.394 -6.776 -9.420 1.00 29.77 280 ALA A C 1
ATOM 2039 O O . ALA A 1 273 ? -5.176 -7.356 -10.164 1.00 29.81 280 ALA A O 1
ATOM 2041 N N . SER A 1 274 ? -4.716 -6.418 -8.175 1.00 26.47 281 SER A N 1
ATOM 2042 C CA . SER A 1 274 ? -6.037 -6.635 -7.623 1.00 29.74 281 SER A CA 1
ATOM 2043 C C . SER A 1 274 ? -7.132 -5.955 -8.444 1.00 34.83 281 SER A C 1
ATOM 2044 O O . SER A 1 274 ? -8.234 -6.457 -8.553 1.00 35.06 281 SER A O 1
ATOM 2047 N N . SER A 1 275 ? -6.829 -4.792 -8.987 1.00 32.19 282 SER A N 1
ATOM 2048 C CA . SER A 1 275 ? -7.798 -4.041 -9.791 1.00 36.72 282 SER A CA 1
ATOM 2049 C C . SER A 1 275 ? -8.120 -4.759 -11.107 1.00 38.54 282 SER A C 1
ATOM 2050 O O . SER A 1 275 ? -9.050 -4.370 -11.818 1.00 33.42 282 SER A O 1
ATOM 2053 N N . MET A 1 276 ? -7.317 -5.770 -11.445 1.00 32.50 283 MET A N 1
ATOM 2054 C CA . MET A 1 276 ? -7.481 -6.504 -12.689 1.00 31.21 283 MET A CA 1
ATOM 2055 C C . MET A 1 276 ? -8.268 -7.791 -12.511 1.00 30.70 283 MET A C 1
ATOM 2056 O O . MET A 1 276 ? -8.317 -8.595 -13.426 1.00 32.24 283 MET A O 1
ATOM 2061 N N . LYS A 1 277 ? -8.874 -7.971 -11.341 1.00 30.72 284 LYS A N 1
ATOM 2062 C CA . LYS A 1 277 ? -9.749 -9.112 -11.133 1.00 34.16 284 LYS A CA 1
ATOM 2063 C C . LYS A 1 277 ? -11.112 -8.756 -11.756 1.00 34.16 284 LYS A C 1
ATOM 2064 O O . LYS A 1 277 ? -12.025 -8.261 -11.088 1.00 38.26 284 LYS A O 1
ATOM 2070 N N . LEU A 1 278 ? -11.192 -8.949 -13.072 1.00 43.99 285 LEU A N 1
ATOM 2071 C CA . LEU A 1 278 ? -12.261 -8.406 -13.930 1.00 38.29 285 LEU A CA 1
ATOM 2072 C C . LEU A 1 278 ? -13.072 -9.499 -14.598 1.00 55.24 285 LEU A C 1
ATOM 2073 O O . LEU A 1 278 ? -14.016 -9.218 -15.346 1.00 65.62 285 LEU A O 1
ATOM 2078 N N . LEU A 1 279 ? -12.700 -10.746 -14.325 1.00 51.63 286 LEU A N 1
ATOM 2079 C CA . LEU A 1 279 ? -13.390 -11.910 -14.867 1.00 54.97 286 LEU A CA 1
ATOM 2080 C C . LEU A 1 279 ? -13.893 -12.680 -13.668 1.00 54.31 286 LEU A C 1
ATOM 2081 O O . LEU A 1 279 ? -13.406 -12.474 -12.559 1.00 56.57 286 LEU A O 1
ATOM 2086 N N . ASP A 1 280 ? -14.867 -13.560 -13.878 1.00 69.52 287 ASP A N 1
ATOM 2087 C CA . ASP A 1 280 ? -15.401 -14.369 -12.783 1.00 71.89 287 ASP A CA 1
ATOM 2088 C C . ASP A 1 280 ? -14.377 -15.348 -12.207 1.00 61.62 287 ASP A C 1
ATOM 2089 O O . ASP A 1 280 ? -14.332 -15.552 -10.994 1.00 60.37 287 ASP A O 1
ATOM 2094 N N . ARG A 1 281 ? -13.567 -15.963 -13.064 1.00 53.50 288 ARG A N 1
ATOM 2095 C CA . ARG A 1 281 ? -12.589 -16.905 -12.562 1.00 50.20 288 ARG A CA 1
ATOM 2096 C C . ARG A 1 281 ? -11.190 -16.606 -13.111 1.00 45.22 288 ARG A C 1
ATOM 2097 O O . ARG A 1 281 ? -10.927 -16.761 -14.305 1.00 47.01 288 ARG A O 1
ATOM 2105 N N . GLN A 1 282 ? -10.319 -16.133 -12.226 1.00 42.06 289 GLN A N 1
ATOM 2106 C CA . GLN A 1 282 ? -8.896 -15.903 -12.538 1.00 40.54 289 GLN A CA 1
ATOM 2107 C C . GLN A 1 282 ? -8.080 -16.580 -11.444 1.00 40.76 289 GLN A C 1
ATOM 2108 O O . GLN A 1 282 ? -7.558 -15.911 -10.583 1.00 35.28 289 GLN A O 1
ATOM 2114 N N . LYS A 1 283 ? -8.059 -17.920 -11.403 1.00 39.36 290 LYS A N 1
ATOM 2115 C CA . LYS A 1 283 ? -7.399 -18.572 -10.274 1.00 35.51 290 LYS A CA 1
ATOM 2116 C C . LYS A 1 283 ? -5.901 -18.277 -10.239 1.00 33.31 290 LYS A C 1
ATOM 2117 O O . LYS A 1 283 ? -5.285 -18.290 -9.174 1.00 39.29 290 LYS A O 1
ATOM 2123 N N . ASP A 1 284 ? -5.329 -17.979 -11.401 1.00 31.88 291 ASP A N 1
ATOM 2124 C CA . ASP A 1 284 ? -3.920 -17.611 -11.492 1.00 29.86 291 ASP A CA 1
ATOM 2125 C C . ASP A 1 284 ? -3.673 -16.328 -10.716 1.00 30.48 291 ASP A C 1
ATOM 2126 O O . ASP A 1 284 ? -2.674 -16.185 -9.994 1.00 32.02 291 ASP A O 1
ATOM 2131 N N . LEU A 1 285 ? -4.567 -15.368 -10.902 1.00 32.69 292 LEU A N 1
ATOM 2132 C CA . LEU A 1 285 ? -4.437 -14.084 -10.217 1.00 30.12 292 LEU A CA 1
ATOM 2133 C C . LEU A 1 285 ? -4.704 -14.256 -8.711 1.00 29.32 292 LEU A C 1
ATOM 2134 O O . LEU A 1 285 ? -3.979 -13.713 -7.880 1.00 32.24 292 LEU A O 1
ATOM 2139 N N . ASP A 1 286 ? -5.741 -15.012 -8.365 1.00 31.22 293 ASP A N 1
ATOM 2140 C CA . ASP A 1 286 ? -6.050 -15.291 -6.956 1.00 36.13 293 ASP A CA 1
ATOM 2141 C C . ASP A 1 286 ? -4.846 -15.896 -6.250 1.00 37.95 293 ASP A C 1
ATOM 2142 O O . ASP A 1 286 ? -4.489 -15.486 -5.146 1.00 33.72 293 ASP A O 1
ATOM 2147 N N . ALA A 1 287 ? -4.221 -16.874 -6.905 1.00 32.41 294 ALA A N 1
ATOM 2148 C CA . ALA A 1 287 ? -3.098 -17.558 -6.304 1.00 40.52 294 ALA A CA 1
ATOM 2149 C C . ALA A 1 287 ? -1.931 -16.593 -6.132 1.00 32.13 294 ALA A C 1
ATOM 2150 O O . ALA A 1 287 ? -1.276 -16.583 -5.100 1.00 36.21 294 ALA A O 1
ATOM 2152 N N . ALA A 1 288 ? -1.701 -15.745 -7.128 1.00 28.49 295 ALA A N 1
ATOM 2153 C CA . ALA A 1 288 ? -0.594 -14.810 -7.096 1.00 26.68 295 ALA A CA 1
ATOM 2154 C C . ALA A 1 288 ? -0.747 -13.806 -5.981 1.00 28.05 295 ALA A C 1
ATOM 2155 O O . ALA A 1 288 ? 0.237 -13.407 -5.345 1.00 35.33 295 ALA A O 1
ATOM 2157 N N . LEU A 1 289 ? -1.966 -13.307 -5.812 1.00 28.47 296 LEU A N 1
ATOM 2158 C CA . LEU A 1 289 ? -2.198 -12.300 -4.793 1.00 34.80 296 LEU A CA 1
ATOM 2159 C C . LEU A 1 289 ? -1.933 -12.927 -3.420 1.00 41.98 296 LEU A C 1
ATOM 2160 O O . LEU A 1 289 ? -1.330 -12.308 -2.547 1.00 40.74 296 LEU A O 1
ATOM 2165 N N . GLU A 1 290 ? -2.341 -14.179 -3.243 1.00 43.56 297 GLU A N 1
ATOM 2166 C CA . GLU A 1 290 ? -2.147 -14.818 -1.945 1.00 47.45 297 GLU A CA 1
ATOM 2167 C C . GLU A 1 290 ? -0.650 -15.089 -1.723 1.00 38.33 297 GLU A C 1
ATOM 2168 O O . GLU A 1 290 ? -0.140 -14.881 -0.622 1.00 43.43 297 GLU A O 1
ATOM 2174 N N . ILE A 1 291 ? 0.052 -15.526 -2.761 1.00 38.69 298 ILE A N 1
ATOM 2175 C CA . ILE A 1 291 ? 1.486 -15.768 -2.648 1.00 35.22 298 ILE A CA 1
ATOM 2176 C C . ILE A 1 291 ? 2.266 -14.486 -2.314 1.00 42.49 298 ILE A C 1
ATOM 2177 O O . ILE A 1 291 ? 3.051 -14.449 -1.366 1.00 44.02 298 ILE A O 1
ATOM 2182 N N . LEU A 1 292 ? 2.028 -13.426 -3.070 1.00 37.93 299 LEU A N 1
ATOM 2183 C CA . LEU A 1 292 ? 2.741 -12.175 -2.829 1.00 29.40 299 LEU A CA 1
ATOM 2184 C C . LEU A 1 292 ? 2.382 -11.447 -1.517 1.00 39.66 299 LEU A C 1
ATOM 2185 O O . LEU A 1 292 ? 3.228 -10.745 -0.966 1.00 45.97 299 LEU A O 1
ATOM 2190 N N . GLN A 1 293 ? 1.149 -11.605 -1.031 1.00 39.59 300 GLN A N 1
ATOM 2191 C CA . GLN A 1 293 ? 0.717 -10.967 0.231 1.00 50.06 300 GLN A CA 1
ATOM 2192 C C . GLN A 1 293 ? 1.274 -11.684 1.444 1.00 53.65 300 GLN A C 1
ATOM 2193 O O . GLN A 1 293 ? 1.317 -11.120 2.535 1.00 65.51 300 GLN A O 1
ATOM 2199 N N . ASN A 1 294 ? 1.704 -12.922 1.248 1.00 52.52 301 ASN A N 1
ATOM 2200 C CA . ASN A 1 294 ? 2.113 -13.770 2.352 1.00 56.70 301 ASN A CA 1
ATOM 2201 C C . ASN A 1 294 ? 3.521 -14.279 2.159 1.00 54.29 301 ASN A C 1
ATOM 2202 O O . ASN A 1 294 ? 3.811 -15.432 2.459 1.00 52.29 301 ASN A O 1
ATOM 2207 N N . LEU A 1 295 ? 4.399 -13.414 1.657 1.00 47.36 302 LEU A N 1
ATOM 2208 C CA . LEU A 1 295 ? 5.805 -13.755 1.503 1.00 43.75 302 LEU A CA 1
ATOM 2209 C C . LEU A 1 295 ? 6.506 -14.067 2.820 1.00 56.73 302 LEU A C 1
ATOM 2210 O O . LEU A 1 295 ? 6.135 -13.547 3.877 1.00 60.41 302 LEU A O 1
ATOM 2215 N N . ASP A 1 296 ? 7.554 -14.879 2.721 1.00 58.10 303 ASP A N 1
ATOM 2216 C CA . ASP A 1 296 ? 8.307 -15.373 3.868 1.00 67.36 303 ASP A CA 1
ATOM 2217 C C . ASP A 1 296 ? 9.008 -14.207 4.543 1.00 65.60 303 ASP A C 1
ATOM 2218 O O . ASP A 1 296 ? 9.568 -13.360 3.864 1.00 61.33 303 ASP A O 1
ATOM 2223 N N . GLU A 1 297 ? 8.982 -14.153 5.875 1.00 70.72 304 GLU A N 1
ATOM 2224 C CA . GLU A 1 297 ? 9.545 -12.985 6.558 1.00 70.08 304 GLU A CA 1
ATOM 2225 C C . GLU A 1 297 ? 11.068 -12.936 6.397 1.00 60.52 304 GLU A C 1
ATOM 2226 O O . GLU A 1 297 ? 11.668 -11.856 6.439 1.00 60.22 304 GLU A O 1
ATOM 2232 N N . THR A 1 298 ? 11.683 -14.095 6.178 1.00 52.76 305 THR A N 1
ATOM 2233 C CA . THR A 1 298 ? 13.107 -14.147 5.882 1.00 54.05 305 THR A CA 1
ATOM 2234 C C . THR A 1 298 ? 13.347 -13.680 4.456 1.00 57.54 305 THR A C 1
ATOM 2235 O O . THR A 1 298 ? 14.265 -12.894 4.193 1.00 57.42 305 THR A O 1
ATOM 2239 N N . LEU A 1 299 ? 12.511 -14.153 3.532 1.00 61.67 306 LEU A N 1
ATOM 2240 C CA . LEU A 1 299 ? 12.569 -13.667 2.159 1.00 58.43 306 LEU A CA 1
ATOM 2241 C C . LEU A 1 299 ? 12.243 -12.199 2.188 1.00 51.13 306 LEU A C 1
ATOM 2242 O O . LEU A 1 299 ? 12.888 -11.397 1.509 1.00 49.56 306 LEU A O 1
ATOM 2247 N N . LYS A 1 300 ? 11.247 -11.855 3.003 1.00 53.23 307 LYS A N 1
ATOM 2248 C CA . LYS A 1 300 ? 10.790 -10.491 3.056 1.00 55.40 307 LYS A CA 1
ATOM 2249 C C . LYS A 1 300 ? 11.988 -9.667 3.441 1.00 62.13 307 LYS A C 1
ATOM 2250 O O . LYS A 1 300 ? 12.233 -8.680 2.797 1.00 61.47 307 LYS A O 1
ATOM 2256 N N . ALA A 1 301 ? 12.798 -10.143 4.388 1.00 64.96 308 ALA A N 1
ATOM 2257 C CA . ALA A 1 301 ? 13.963 -9.401 4.892 1.00 59.47 308 ALA A CA 1
ATOM 2258 C C . ALA A 1 301 ? 15.133 -9.206 3.919 1.00 56.79 308 ALA A C 1
ATOM 2259 O O . ALA A 1 301 ? 15.732 -8.129 3.879 1.00 58.34 308 ALA A O 1
ATOM 2261 N N . GLU A 1 302 ? 15.499 -10.232 3.160 1.00 48.50 309 GLU A N 1
ATOM 2262 C CA . GLU A 1 302 ? 16.646 -10.086 2.260 1.00 48.60 309 GLU A CA 1
ATOM 2263 C C . GLU A 1 302 ? 16.349 -9.194 1.041 1.00 41.53 309 GLU A C 1
ATOM 2264 O O . GLU A 1 302 ? 17.252 -8.739 0.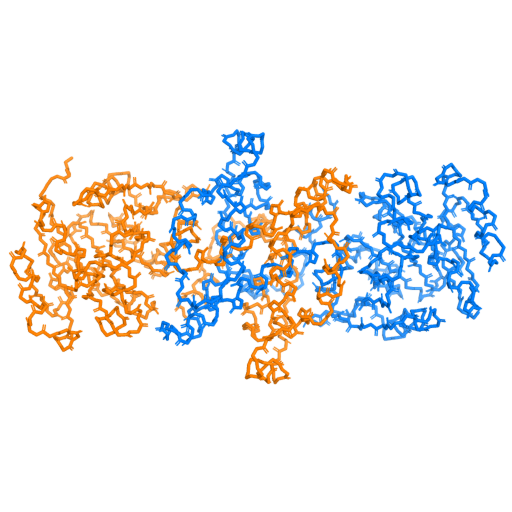360 1.00 42.99 309 GLU A O 1
ATOM 2270 N N . VAL A 1 303 ? 15.076 -8.985 0.749 1.00 46.20 310 VAL A N 1
ATOM 2271 C CA . VAL A 1 303 ? 14.672 -8.067 -0.308 1.00 43.90 310 VAL A CA 1
ATOM 2272 C C . VAL A 1 303 ? 14.994 -6.591 0.024 1.00 44.17 310 VAL A C 1
ATOM 2273 O O . VAL A 1 303 ? 15.534 -5.877 -0.817 1.00 43.78 310 VAL A O 1
ATOM 2277 N N . GLU A 1 304 ? 14.652 -6.121 1.224 1.00 48.60 311 GLU A N 1
ATOM 2278 C CA . GLU A 1 304 ? 15.018 -4.748 1.661 1.00 58.52 311 GLU A CA 1
ATOM 2279 C C . GLU A 1 304 ? 16.517 -4.549 1.723 1.00 51.35 311 GLU A C 1
ATOM 2280 O O . GLU A 1 304 ? 17.010 -3.433 1.635 1.00 51.29 311 GLU A O 1
ATOM 2286 N N . LYS A 1 305 ? 17.233 -5.642 1.928 1.00 45.24 312 LYS A N 1
ATOM 2287 C CA . LYS A 1 305 ? 18.675 -5.596 2.036 1.00 46.59 312 LYS A CA 1
ATOM 2288 C C . LYS A 1 305 ? 19.299 -5.581 0.627 1.00 44.05 312 LYS A C 1
ATOM 2289 O O . LYS A 1 305 ? 20.462 -5.212 0.448 1.00 45.72 312 LYS A O 1
ATOM 2295 N N . ALA A 1 306 ? 18.496 -5.914 -0.386 1.00 36.28 313 ALA A N 1
ATOM 2296 C CA . ALA A 1 306 ? 19.019 -6.031 -1.751 1.00 37.95 313 ALA A CA 1
ATOM 2297 C C . ALA A 1 306 ? 19.324 -4.685 -2.398 1.00 38.52 313 ALA A C 1
ATOM 2298 O O . ALA A 1 306 ? 18.696 -3.683 -2.080 1.00 42.96 313 ALA A O 1
ATOM 2300 N N . GLU A 1 307 ? 20.290 -4.673 -3.310 1.00 34.55 314 GLU A N 1
ATOM 2301 C CA . GLU A 1 307 ? 20.546 -3.486 -4.119 1.00 34.86 314 GLU A CA 1
ATOM 2302 C C . GLU A 1 307 ? 19.952 -3.643 -5.518 1.00 37.01 314 GLU A C 1
ATOM 2303 O O . GLU A 1 307 ? 20.077 -4.704 -6.152 1.00 34.07 314 GLU A O 1
ATOM 2309 N N . ILE A 1 308 ? 19.283 -2.593 -5.986 1.00 33.34 315 ILE A N 1
ATOM 2310 C CA . ILE A 1 308 ? 18.816 -2.546 -7.364 1.00 29.45 315 ILE A CA 1
ATOM 2311 C C . ILE A 1 308 ? 19.928 -1.961 -8.225 1.00 29.25 315 ILE A C 1
ATOM 2312 O O . ILE A 1 308 ? 20.291 -0.797 -8.056 1.00 35.36 315 ILE A O 1
ATOM 2317 N N . LYS A 1 309 ? 20.496 -2.776 -9.100 1.00 26.77 316 LYS A N 1
ATOM 2318 C CA . LYS A 1 309 ? 21.612 -2.380 -9.951 1.00 30.11 316 LYS A CA 1
ATOM 2319 C C . LYS A 1 309 ? 21.128 -1.725 -11.254 1.00 28.89 316 LYS A C 1
ATOM 2320 O O . LYS A 1 309 ? 19.979 -1.895 -11.638 1.00 24.71 316 LYS A O 1
ATOM 2326 N N . PRO A 1 310 ? 22.009 -0.975 -11.940 1.00 28.65 317 PRO A N 1
ATOM 2327 C CA . PRO A 1 310 ? 21.619 -0.374 -13.226 1.00 25.78 317 PRO A CA 1
ATOM 2328 C C . PRO A 1 310 ? 21.068 -1.359 -14.206 1.00 26.36 317 PRO A C 1
ATOM 2329 O O . PRO A 1 310 ? 21.723 -2.359 -14.527 1.00 26.45 317 PRO A O 1
ATOM 2333 N N . THR A 1 311 ? 19.864 -1.076 -14.715 1.00 20.86 318 THR A N 1
ATOM 2334 C CA . THR A 1 311 ? 19.167 -2.019 -15.571 1.00 22.91 318 THR A CA 1
ATOM 2335 C C . THR A 1 311 ? 18.577 -1.205 -16.731 1.00 27.64 318 THR A C 1
ATOM 2336 O O . THR A 1 311 ? 17.842 -0.233 -16.510 1.00 36.38 318 THR A O 1
ATOM 2340 N N . THR A 1 312 ? 18.935 -1.567 -17.956 1.00 20.82 319 THR A N 1
ATOM 2341 C CA . THR A 1 312 ? 18.562 -0.788 -19.139 1.00 20.27 319 THR A CA 1
ATOM 2342 C C . THR A 1 312 ? 17.308 -1.344 -19.802 1.00 20.85 319 THR A C 1
ATOM 2343 O O . THR A 1 312 ? 17.209 -2.524 -20.060 1.00 21.38 319 THR A O 1
ATOM 2347 N N . LEU A 1 313 ? 16.310 -0.485 -20.000 1.00 22.21 320 LEU A N 1
ATOM 2348 C CA . LEU A 1 313 ? 15.101 -0.857 -20.728 1.00 23.40 320 LEU A CA 1
ATOM 2349 C C . LEU A 1 313 ? 15.484 -1.151 -22.164 1.00 23.97 320 LEU A C 1
ATOM 2350 O O . LEU A 1 313 ? 16.108 -0.304 -22.819 1.00 23.24 320 LEU A O 1
ATOM 2355 N N . VAL A 1 314 ? 15.159 -2.360 -22.638 1.00 20.03 321 VAL A N 1
ATOM 2356 C CA . VAL A 1 314 ? 15.418 -2.691 -24.042 1.00 20.85 321 VAL A CA 1
ATOM 2357 C C . VAL A 1 314 ? 14.229 -3.357 -24.689 1.00 24.53 321 VAL A C 1
ATOM 2358 O O . VAL A 1 314 ? 13.370 -3.966 -24.001 1.00 22.31 321 VAL A O 1
ATOM 2362 N N . ALA A 1 315 ? 14.196 -3.267 -26.009 1.00 21.18 322 ALA A N 1
ATOM 2363 C CA . ALA A 1 315 ? 13.368 -4.153 -26.829 1.00 19.41 322 ALA A CA 1
ATOM 2364 C C . ALA A 1 315 ? 14.348 -5.182 -27.402 1.00 21.92 322 ALA A C 1
ATOM 2365 O O . ALA A 1 315 ? 15.067 -4.863 -28.351 1.00 21.58 322 ALA A O 1
ATOM 2367 N N . ALA A 1 316 ? 14.407 -6.392 -26.815 1.00 21.05 323 ALA A N 1
ATOM 2368 C CA . ALA A 1 316 ? 15.577 -7.281 -27.053 1.00 18.73 323 ALA A CA 1
ATOM 2369 C C . ALA A 1 316 ? 15.706 -7.736 -28.514 1.00 20.80 323 ALA A C 1
ATOM 2370 O O . ALA A 1 316 ? 16.789 -7.681 -29.086 1.00 20.04 323 ALA A O 1
ATOM 2372 N N . GLN A 1 317 ? 14.641 -8.227 -29.117 1.00 18.78 324 GLN A N 1
ATOM 2373 C CA . GLN A 1 317 ? 14.784 -8.759 -30.456 1.00 18.42 324 GLN A CA 1
ATOM 2374 C C . GLN A 1 317 ? 14.969 -7.603 -31.451 1.00 21.66 324 GLN A C 1
ATOM 2375 O O . GLN A 1 317 ? 15.655 -7.738 -32.453 1.00 20.05 324 GLN A O 1
ATOM 2381 N N . SER A 1 318 ? 14.324 -6.471 -31.173 1.00 21.69 325 SER A N 1
ATOM 2382 C CA . SER A 1 318 ? 14.530 -5.268 -32.000 1.00 19.12 325 SER A CA 1
ATOM 2383 C C . SER A 1 318 ? 15.984 -4.828 -31.874 1.00 20.85 325 SER A C 1
ATOM 2384 O O . SER A 1 318 ? 16.587 -4.399 -32.877 1.00 20.82 325 SER A O 1
ATOM 2387 N N . LEU A 1 319 ? 16.538 -4.946 -30.665 1.00 18.79 326 LEU A N 1
ATOM 2388 C CA . LEU A 1 319 ? 17.943 -4.571 -30.435 1.00 18.08 326 LEU A CA 1
ATOM 2389 C C . LEU A 1 319 ? 18.869 -5.551 -31.191 1.00 20.72 326 LEU A C 1
ATOM 2390 O O . LEU A 1 319 ? 19.898 -5.149 -31.762 1.00 19.19 326 LEU A O 1
ATOM 2395 N N . VAL A 1 320 ? 18.519 -6.828 -31.186 1.00 18.10 327 VAL A N 1
ATOM 2396 C CA . VAL A 1 320 ? 19.312 -7.819 -31.942 1.00 18.43 327 VAL A CA 1
ATOM 2397 C C . VAL A 1 320 ? 19.341 -7.442 -33.443 1.00 23.39 327 VAL A C 1
ATOM 2398 O O . VAL A 1 320 ? 20.414 -7.381 -34.041 1.00 21.95 327 VAL A O 1
ATOM 2402 N N . LYS A 1 321 ? 18.174 -7.141 -34.036 1.00 17.78 328 LYS A N 1
ATOM 2403 C CA . LYS A 1 321 ? 18.108 -6.704 -35.418 1.00 20.94 328 LYS A CA 1
ATOM 2404 C C . LYS A 1 321 ? 18.937 -5.421 -35.611 1.00 19.07 328 LYS A C 1
ATOM 2405 O O . LYS A 1 321 ? 19.658 -5.266 -36.606 1.00 21.83 328 LYS A O 1
ATOM 2411 N N . GLU A 1 322 ? 18.811 -4.508 -34.661 1.00 18.66 329 GLU A N 1
ATOM 2412 C CA . GLU A 1 322 ? 19.509 -3.252 -34.721 1.00 22.99 329 GLU A CA 1
ATOM 2413 C C . GLU A 1 322 ? 21.037 -3.497 -34.734 1.00 21.53 329 GLU A C 1
ATOM 2414 O O . GLU A 1 322 ? 21.756 -2.913 -35.575 1.00 22.44 329 GLU A O 1
ATOM 2420 N N . ILE A 1 323 ? 21.525 -4.379 -33.852 1.00 20.30 330 ILE A N 1
ATOM 2421 C CA . ILE A 1 323 ? 22.987 -4.644 -33.818 1.00 18.54 330 ILE A CA 1
ATOM 2422 C C . ILE A 1 323 ? 23.458 -5.358 -35.083 1.00 20.77 330 ILE A C 1
ATOM 2423 O O . ILE A 1 323 ? 24.574 -5.069 -35.598 1.00 19.84 330 ILE A O 1
ATOM 2428 N N . LYS A 1 324 ? 22.656 -6.290 -35.584 1.00 21.51 331 LYS A N 1
ATOM 2429 C CA . LYS A 1 324 ? 23.011 -6.970 -36.839 1.00 21.33 331 LYS A CA 1
ATOM 2430 C C . LYS A 1 324 ? 23.197 -5.973 -37.988 1.00 23.00 331 LYS A C 1
ATOM 2431 O O . LYS A 1 324 ? 24.129 -6.104 -38.772 1.00 24.10 331 LYS A O 1
ATOM 2437 N N . THR A 1 325 ? 22.325 -4.970 -38.087 1.00 20.85 332 THR A N 1
ATOM 2438 C CA . THR A 1 325 ? 22.464 -3.992 -39.164 1.00 21.02 332 THR A CA 1
ATOM 2439 C C . THR A 1 325 ? 23.613 -3.036 -38.900 1.00 20.94 332 THR A C 1
ATOM 2440 O O . THR A 1 325 ? 24.222 -2.501 -39.864 1.00 21.34 332 THR A O 1
ATOM 2444 N N . LEU A 1 326 ? 23.896 -2.796 -37.613 1.00 21.99 333 LEU A N 1
ATOM 2445 C CA A LEU A 1 326 ? 24.907 -1.814 -37.216 0.44 20.04 333 LEU A CA 1
ATOM 2446 C CA B LEU A 1 326 ? 24.907 -1.812 -37.219 0.56 20.07 333 LEU A CA 1
ATOM 2447 C C . LEU A 1 326 ? 26.315 -2.354 -37.462 1.00 20.81 333 LEU A C 1
ATOM 2448 O O . LEU A 1 326 ? 27.129 -1.717 -38.130 1.00 22.25 333 LEU A O 1
ATOM 2457 N N . ILE A 1 327 ? 26.608 -3.540 -36.935 1.00 21.83 334 ILE A N 1
ATOM 2458 C CA . ILE A 1 327 ? 27.982 -4.027 -37.036 1.00 21.04 334 ILE A CA 1
ATOM 2459 C C . ILE A 1 327 ? 28.111 -5.276 -37.908 1.00 21.79 334 ILE A C 1
ATOM 2460 O O . ILE A 1 327 ? 29.232 -5.802 -38.099 1.00 24.26 334 ILE A O 1
ATOM 2465 N N . GLY A 1 328 ? 26.993 -5.695 -38.496 1.00 20.08 335 GLY A N 1
ATOM 2466 C CA . GLY A 1 328 ? 27.016 -6.807 -39.442 1.00 21.32 335 GLY A CA 1
ATOM 2467 C C . GLY A 1 328 ? 26.672 -8.087 -38.707 1.00 23.00 335 GLY A C 1
ATOM 2468 O O . GLY A 1 328 ? 26.808 -8.157 -37.473 1.00 22.56 335 GLY A O 1
ATOM 2469 N N . GLY A 1 329 ? 26.244 -9.095 -39.469 1.00 25.50 336 GLY A N 1
ATOM 2470 C CA . GLY A 1 329 ? 25.760 -10.323 -38.857 1.00 27.97 336 GLY A CA 1
ATOM 2471 C C . GLY A 1 329 ? 26.834 -11.071 -38.090 1.00 28.05 336 GLY A C 1
ATOM 2472 O O . GLY A 1 329 ? 26.585 -11.592 -36.989 1.00 27.00 336 GLY A O 1
ATOM 2473 N N . ALA A 1 330 ? 28.040 -11.108 -38.638 1.00 26.57 337 ALA A N 1
ATOM 2474 C CA . ALA A 1 330 ? 29.088 -11.883 -37.993 1.00 25.19 337 ALA A CA 1
ATOM 2475 C C . ALA A 1 330 ? 29.478 -11.268 -36.649 1.00 23.83 337 ALA A C 1
ATOM 2476 O O . ALA A 1 330 ? 29.629 -11.978 -35.639 1.00 25.71 337 ALA A O 1
ATOM 2478 N N . ALA A 1 331 ? 29.637 -9.944 -36.616 1.00 23.75 338 ALA A N 1
ATOM 2479 C CA . ALA A 1 331 ? 30.072 -9.322 -35.392 1.00 22.89 338 ALA A CA 1
ATOM 2480 C C . ALA A 1 331 ? 28.932 -9.317 -34.367 1.00 20.82 338 ALA A C 1
ATOM 2481 O O . ALA A 1 331 ? 29.160 -9.430 -33.163 1.00 22.76 338 ALA A O 1
ATOM 2483 N N . ALA A 1 332 ? 27.698 -9.171 -34.830 1.00 21.68 339 ALA A N 1
ATOM 2484 C CA . ALA A 1 332 ? 26.567 -9.221 -33.924 1.00 24.13 339 ALA A CA 1
ATOM 2485 C C . ALA A 1 332 ? 26.461 -10.612 -33.283 1.00 23.25 339 ALA A C 1
ATOM 2486 O O . ALA A 1 332 ? 26.191 -10.735 -32.088 1.00 21.57 339 ALA A O 1
ATOM 2488 N N . GLU A 1 333 ? 26.659 -11.659 -34.083 1.00 22.24 340 GLU A N 1
ATOM 2489 C CA . GLU A 1 333 ? 26.621 -12.999 -33.511 1.00 25.10 340 GLU A CA 1
ATOM 2490 C C . GLU A 1 333 ? 27.714 -13.223 -32.493 1.00 22.68 340 GLU A C 1
ATOM 2491 O O . GLU A 1 333 ? 27.478 -13.854 -31.461 1.00 22.70 340 GLU A O 1
ATOM 2497 N N . GLY A 1 334 ? 28.910 -12.689 -32.755 1.00 23.59 341 GLY A N 1
ATOM 2498 C CA . GLY A 1 334 ? 29.965 -12.747 -31.770 1.00 22.88 341 GLY A CA 1
ATOM 2499 C C . GLY A 1 334 ? 29.571 -12.065 -30.468 1.00 22.69 341 GLY A C 1
ATOM 2500 O O . GLY A 1 334 ? 29.829 -12.589 -29.376 1.00 21.34 341 GLY A O 1
ATOM 2501 N N . ALA A 1 335 ? 28.911 -10.903 -30.569 1.00 20.92 342 ALA A N 1
ATOM 2502 C CA . ALA A 1 335 ? 28.528 -10.170 -29.391 1.00 19.45 342 ALA A CA 1
ATOM 2503 C C . ALA A 1 335 ? 27.447 -10.940 -28.593 1.00 21.07 342 ALA A C 1
ATOM 2504 O O . ALA A 1 335 ? 27.465 -10.941 -27.352 1.00 20.70 342 ALA A O 1
ATOM 2506 N N . ILE A 1 336 ? 26.518 -11.569 -29.324 1.00 18.64 343 ILE A N 1
ATOM 2507 C CA . ILE A 1 336 ? 25.461 -12.367 -28.731 1.00 20.45 343 ILE A CA 1
ATOM 2508 C C . ILE A 1 336 ? 26.052 -13.598 -28.058 1.00 19.55 343 ILE A C 1
ATOM 2509 O O . ILE A 1 336 ? 25.712 -13.901 -26.902 1.00 20.51 343 ILE A O 1
ATOM 2514 N N . LYS A 1 337 ? 26.962 -14.291 -28.742 1.00 18.19 344 LYS A N 1
ATOM 2515 C CA . LYS A 1 337 ? 27.639 -15.456 -28.146 1.00 23.05 344 LYS A CA 1
ATOM 2516 C C . LYS A 1 337 ? 28.405 -15.091 -26.860 1.00 24.19 344 LYS A C 1
ATOM 2517 O O . LYS A 1 337 ? 28.279 -15.760 -25.835 1.00 21.09 344 LYS A O 1
ATOM 2523 N N . ARG A 1 338 ? 29.244 -14.055 -26.918 1.00 23.56 345 ARG A N 1
ATOM 2524 C CA . ARG A 1 338 ? 30.071 -13.746 -25.776 1.00 21.85 345 ARG A CA 1
ATOM 2525 C C . ARG A 1 338 ? 29.269 -13.352 -24.570 1.00 19.94 345 ARG A C 1
ATOM 2526 O O . ARG A 1 338 ? 29.621 -13.713 -23.424 1.00 21.07 345 ARG A O 1
ATOM 2534 N N . SER A 1 339 ? 28.251 -12.525 -24.812 1.00 22.07 346 SER A N 1
ATOM 2535 C CA . SER A 1 339 ? 27.457 -12.022 -23.712 1.00 26.67 346 SER A CA 1
ATOM 2536 C C . SER A 1 339 ? 26.575 -13.128 -23.132 1.00 22.57 346 SER A C 1
ATOM 2537 O O . SER A 1 339 ? 26.389 -13.195 -21.919 1.00 22.04 346 SER A O 1
ATOM 2540 N N . ALA A 1 340 ? 26.104 -14.033 -23.986 1.00 19.67 347 ALA A N 1
ATOM 2541 C CA . ALA A 1 340 ? 25.349 -15.187 -23.496 1.00 19.49 347 ALA A CA 1
ATOM 2542 C C . ALA A 1 340 ? 26.230 -16.120 -22.667 1.00 23.21 347 ALA A C 1
ATOM 2543 O O . ALA A 1 340 ? 25.796 -16.643 -21.625 1.00 24.10 347 ALA A O 1
ATOM 2545 N N . ARG A 1 341 ? 27.467 -16.354 -23.107 1.00 20.79 348 ARG A N 1
ATOM 2546 C CA . ARG A 1 341 ? 28.380 -17.161 -22.315 1.00 22.22 348 ARG A CA 1
ATOM 2547 C C . ARG A 1 341 ? 28.692 -16.513 -20.969 1.00 24.69 348 ARG A C 1
ATOM 2548 O O . ARG A 1 341 ? 28.796 -17.194 -19.954 1.00 28.02 348 ARG A O 1
ATOM 2556 N N . LYS A 1 342 ? 28.828 -15.190 -20.965 1.00 23.24 349 LYS A N 1
ATOM 2557 C CA . LYS A 1 342 ? 29.188 -14.509 -19.729 1.00 22.62 349 LYS A CA 1
ATOM 2558 C C . LYS A 1 342 ? 28.124 -14.705 -18.642 1.00 25.82 349 LYS A C 1
ATOM 2559 O O . LYS A 1 342 ? 28.465 -14.955 -17.480 1.00 29.00 349 LYS A O 1
ATOM 2565 N N . LEU A 1 343 ? 26.837 -14.695 -19.031 1.00 22.65 350 LEU A N 1
ATOM 2566 C CA . LEU A 1 343 ? 25.764 -14.890 -18.062 1.00 25.80 350 LEU A CA 1
ATOM 2567 C C . LEU A 1 343 ? 25.535 -16.353 -17.746 1.00 27.71 350 LEU A C 1
ATOM 2568 O O . LEU A 1 343 ? 25.426 -16.747 -16.581 1.00 26.92 350 LEU A O 1
ATOM 2573 N N . PHE A 1 344 ? 25.457 -17.160 -18.793 1.00 23.08 351 PHE A N 1
ATOM 2574 C CA . PHE A 1 344 ? 24.998 -18.555 -18.614 1.00 26.73 351 PHE A CA 1
ATOM 2575 C C . PHE A 1 344 ? 26.107 -19.613 -18.438 1.00 32.65 351 PHE A C 1
ATOM 2576 O O . PHE A 1 344 ? 25.828 -20.734 -18.028 1.00 29.09 351 PHE A O 1
ATOM 2584 N N . GLU A 1 345 ? 27.358 -19.276 -18.722 1.00 26.83 352 GLU A N 1
ATOM 2585 C CA . GLU A 1 345 ? 28.451 -20.238 -18.560 1.00 31.78 352 GLU A CA 1
ATOM 2586 C C . GLU A 1 345 ? 29.408 -19.793 -17.447 1.00 41.53 352 GLU A C 1
ATOM 2587 O O . GLU A 1 345 ? 29.562 -20.462 -16.421 1.00 50.82 352 GLU A O 1
ATOM 2593 N N . HIS A 1 346 ? 30.053 -18.655 -17.682 1.00 43.83 353 HIS A N 1
ATOM 2594 C CA . HIS A 1 346 ? 30.921 -18.005 -16.720 1.00 59.14 353 HIS A CA 1
ATOM 2595 C C . HIS A 1 346 ? 30.076 -17.552 -15.526 1.00 63.92 353 HIS A C 1
ATOM 2596 O O . HIS A 1 346 ? 30.517 -16.760 -14.692 1.00 66.17 353 HIS A O 1
ATOM 2603 N N . LYS B 1 1 ? 7.245 24.675 -3.451 1.00 71.71 8 LYS B N 1
ATOM 2604 C CA . LYS B 1 1 ? 5.977 25.318 -3.808 1.00 71.81 8 LYS B CA 1
ATOM 2605 C C . LYS B 1 1 ? 5.120 24.397 -4.702 1.00 66.19 8 LYS B C 1
ATOM 2606 O O . LYS B 1 1 ? 5.412 24.196 -5.884 1.00 66.78 8 LYS B O 1
ATOM 2612 N N . VAL B 1 2 ? 4.036 23.868 -4.135 1.00 57.28 9 VAL B N 1
ATOM 2613 C CA . VAL B 1 2 ? 3.240 22.838 -4.805 1.00 49.86 9 VAL B CA 1
ATOM 2614 C C . VAL B 1 2 ? 1.734 23.050 -4.629 1.00 43.56 9 VAL B C 1
ATOM 2615 O O . VAL B 1 2 ? 0.939 22.150 -4.926 1.00 44.63 9 VAL B O 1
ATOM 2619 N N . ASP B 1 3 ? 1.342 24.217 -4.111 1.00 46.85 10 ASP B N 1
ATOM 2620 C CA . ASP B 1 3 ? -0.075 24.522 -3.935 1.00 48.22 10 ASP B CA 1
ATOM 2621 C C . ASP B 1 3 ? -0.596 25.350 -5.098 1.00 51.65 10 ASP B C 1
ATOM 2622 O O . ASP B 1 3 ? 0.142 26.140 -5.671 1.00 46.64 10 ASP B O 1
ATOM 2627 N N . ASN B 1 4 ? -1.871 25.164 -5.425 1.00 44.26 11 ASN B N 1
ATOM 2628 C CA . ASN B 1 4 ? -2.540 25.870 -6.512 1.00 37.44 11 ASN B CA 1
ATOM 2629 C C . ASN B 1 4 ? -1.657 25.961 -7.747 1.00 38.39 11 ASN B C 1
ATOM 2630 O O . ASN B 1 4 ? -1.275 27.046 -8.225 1.00 43.74 11 ASN B O 1
ATOM 2635 N N . MET B 1 5 ? -1.312 24.788 -8.254 1.00 36.21 12 MET B N 1
ATOM 2636 C CA . MET B 1 5 ? -0.600 24.706 -9.499 1.00 34.70 12 MET B CA 1
ATOM 2637 C C . MET B 1 5 ? -1.552 24.794 -10.692 1.00 33.91 12 MET B C 1
ATOM 2638 O O . MET B 1 5 ? -2.750 24.514 -10.610 1.00 35.08 12 MET B O 1
ATOM 2643 N N . LYS B 1 6 ? -1.003 25.192 -11.824 1.00 35.16 13 LYS B N 1
ATOM 2644 C CA . LYS B 1 6 ? -1.748 25.159 -13.069 1.00 30.91 13 LYS B CA 1
ATOM 2645 C C . LYS B 1 6 ? -1.570 23.789 -13.693 1.00 31.75 13 LYS B C 1
ATOM 2646 O O . LYS B 1 6 ? -0.442 23.381 -13.968 1.00 30.79 13 LYS B O 1
ATOM 2652 N N . VAL B 1 7 ? -2.681 23.068 -13.863 1.00 27.38 14 VAL B N 1
ATOM 2653 C CA . VAL B 1 7 ? -2.660 21.669 -14.319 1.00 28.34 14 VAL B CA 1
ATOM 2654 C C . VAL B 1 7 ? -3.483 21.485 -15.604 1.00 29.48 14 VAL B C 1
ATOM 2655 O O . VAL B 1 7 ? -4.585 22.050 -15.740 1.00 29.78 14 VAL B O 1
ATOM 2659 N N . SER B 1 8 ? -2.930 20.721 -16.544 1.00 23.93 15 SER B N 1
ATOM 2660 C CA . SER B 1 8 ? -3.634 20.353 -17.762 1.00 26.02 15 SER B CA 1
ATOM 2661 C C . SER B 1 8 ? -3.755 18.856 -17.825 1.00 26.42 15 SER B C 1
ATOM 2662 O O . SER B 1 8 ? -2.757 18.168 -17.701 1.00 26.56 15 SER B O 1
ATOM 2665 N N . VAL B 1 9 ? -4.980 18.391 -18.029 1.00 27.47 16 VAL B N 1
ATOM 2666 C CA . VAL B 1 9 ? -5.252 16.960 -18.199 1.00 23.51 16 VAL B CA 1
ATOM 2667 C C . VAL B 1 9 ? -5.741 16.744 -19.612 1.00 26.86 16 VAL B C 1
ATOM 2668 O O . VAL B 1 9 ? -6.508 17.532 -20.131 1.00 26.62 16 VAL B O 1
ATOM 2672 N N . TYR B 1 10 ? -5.269 15.681 -20.263 1.00 25.47 17 TYR B N 1
ATOM 2673 C CA . TYR B 1 10 ? -5.614 15.427 -21.661 1.00 24.95 17 TYR B CA 1
ATOM 2674 C C . TYR B 1 10 ? -6.380 14.119 -21.736 1.00 28.44 17 TYR B C 1
ATOM 2675 O O . TYR B 1 10 ? -5.779 13.072 -21.531 1.00 28.16 17 TYR B O 1
ATOM 2684 N N . GLY B 1 11 ? -7.676 14.195 -22.048 1.00 29.60 18 GLY B N 1
ATOM 2685 C CA . GLY B 1 11 ? -8.499 13.007 -22.219 1.00 29.80 18 GLY B CA 1
ATOM 2686 C C . GLY B 1 11 ? -9.461 12.828 -21.066 1.00 25.44 18 GLY B C 1
ATOM 2687 O O . GLY B 1 11 ? -9.044 12.706 -19.907 1.00 24.50 18 GLY B O 1
ATOM 2688 N N . ALA B 1 12 ? -10.763 12.813 -21.362 1.00 28.03 19 ALA B N 1
ATOM 2689 C CA . ALA B 1 12 ? -11.757 12.682 -20.294 1.00 27.25 19 ALA B CA 1
ATOM 2690 C C . ALA B 1 12 ? -11.909 11.244 -19.823 1.00 26.44 19 ALA B C 1
ATOM 2691 O O . ALA B 1 12 ? -12.447 10.991 -18.745 1.00 25.33 19 ALA B O 1
ATOM 2693 N N . GLY B 1 13 ? -11.462 10.312 -20.660 1.00 27.03 20 GLY B N 1
ATOM 2694 C CA . GLY B 1 13 ? -11.687 8.907 -20.385 1.00 27.85 20 GLY B CA 1
ATOM 2695 C C . GLY B 1 13 ? -12.939 8.385 -21.064 1.00 33.66 20 GLY B C 1
ATOM 2696 O O . GLY B 1 13 ? -13.986 9.026 -21.096 1.00 30.67 20 GLY B O 1
ATOM 2697 N N . ASN B 1 14 ? -12.815 7.180 -21.601 1.00 33.63 21 ASN B N 1
ATOM 2698 C CA . ASN B 1 14 ? -13.907 6.502 -22.278 1.00 31.20 21 ASN B CA 1
ATOM 2699 C C . ASN B 1 14 ? -14.946 6.040 -21.258 1.00 28.57 21 ASN B C 1
ATOM 2700 O O . ASN B 1 14 ? -14.802 4.988 -20.641 1.00 31.41 21 ASN B O 1
ATOM 2705 N N . GLN B 1 15 ? -15.991 6.844 -21.029 1.00 29.13 22 GLN B N 1
ATOM 2706 C CA . GLN B 1 15 ? -16.948 6.489 -19.984 1.00 24.12 22 GLN B CA 1
ATOM 2707 C C . GLN B 1 15 ? -17.760 5.220 -20.333 1.00 25.63 22 GLN B C 1
ATOM 2708 O O . GLN B 1 15 ? -18.295 4.558 -19.425 1.00 29.74 22 GLN B O 1
ATOM 2714 N N . ASN B 1 16 ? -17.864 4.901 -21.623 1.00 29.30 23 ASN B N 1
ATOM 2715 C CA . ASN B 1 16 ? -18.516 3.642 -22.036 1.00 28.83 23 ASN B CA 1
ATOM 2716 C C . ASN B 1 16 ? -17.669 2.441 -21.529 1.00 27.79 23 ASN B C 1
ATOM 2717 O O . ASN B 1 16 ? -18.201 1.435 -21.053 1.00 35.47 23 ASN B O 1
ATOM 2722 N N . LEU B 1 17 ? -16.352 2.552 -21.655 1.00 30.36 24 LEU B N 1
ATOM 2723 C CA . LEU B 1 17 ? -15.461 1.528 -21.113 1.00 29.30 24 LEU B CA 1
ATOM 2724 C C . LEU B 1 17 ? -15.713 1.373 -19.598 1.00 34.09 24 LEU B C 1
ATOM 2725 O O . LEU B 1 17 ? -15.896 0.270 -19.101 1.00 32.40 24 LEU B O 1
ATOM 2730 N N . TYR B 1 18 ? -15.703 2.481 -18.865 1.00 29.25 25 TYR B N 1
ATOM 2731 C CA . TYR B 1 18 ? -15.786 2.422 -17.395 1.00 29.75 25 TYR B CA 1
ATOM 2732 C C . TYR B 1 18 ? -17.185 2.055 -16.902 1.00 25.34 25 TYR B C 1
ATOM 2733 O O . TYR B 1 18 ? -17.373 1.275 -15.951 1.00 30.42 25 TYR B O 1
ATOM 2742 N N . ILE B 1 19 ? -18.202 2.583 -17.564 1.00 26.44 26 ILE B N 1
ATOM 2743 C CA . ILE B 1 19 ? -19.535 2.363 -17.049 1.00 26.82 26 ILE B CA 1
ATOM 2744 C C . ILE B 1 19 ? -20.097 1.037 -17.528 1.00 31.44 26 ILE B C 1
ATOM 2745 O O . ILE B 1 19 ? -20.685 0.301 -16.729 1.00 32.98 26 ILE B O 1
ATOM 2750 N N . ASN B 1 20 ? -19.947 0.731 -18.818 1.00 30.21 27 ASN B N 1
ATOM 2751 C CA . ASN B 1 20 ? -20.585 -0.449 -19.383 1.00 33.76 27 ASN B CA 1
ATOM 2752 C C . ASN B 1 20 ? -19.673 -1.659 -19.620 1.00 36.91 27 ASN B C 1
ATOM 2753 O O . ASN B 1 20 ? -20.105 -2.783 -19.468 1.00 45.94 27 ASN B O 1
ATOM 2758 N N . LYS B 1 21 ? -18.417 -1.442 -19.968 1.00 32.37 28 LYS B N 1
ATOM 2759 C CA . LYS B 1 21 ? -17.540 -2.596 -20.238 1.00 35.17 28 LYS B CA 1
ATOM 2760 C C . LYS B 1 21 ? -16.976 -3.152 -18.917 1.00 32.24 28 LYS B C 1
ATOM 2761 O O . LYS B 1 21 ? -16.944 -4.373 -18.702 1.00 34.47 28 LYS B O 1
ATOM 2767 N N . LEU B 1 22 ? -16.500 -2.253 -18.068 1.00 35.84 29 LEU B N 1
ATOM 2768 C CA . LEU B 1 22 ? -15.914 -2.645 -16.786 1.00 34.96 29 LEU B CA 1
ATOM 2769 C C . LEU B 1 22 ? -16.971 -2.673 -15.683 1.00 33.61 29 LEU B C 1
ATOM 2770 O O . LEU B 1 22 ? -16.738 -3.255 -14.626 1.00 38.73 29 LEU B O 1
ATOM 2775 N N . ASN B 1 23 ? -18.113 -2.020 -15.934 1.00 33.12 30 ASN B N 1
ATOM 2776 C CA . ASN B 1 23 ? -19.215 -1.928 -14.973 1.00 31.81 30 ASN B CA 1
ATOM 2777 C C . ASN B 1 23 ? -18.706 -1.524 -13.588 1.00 33.64 30 ASN B C 1
ATOM 2778 O O . ASN B 1 23 ? -19.062 -2.114 -12.561 1.00 34.74 30 ASN B O 1
ATOM 2783 N N . LEU B 1 24 ? -17.874 -0.494 -13.571 1.00 29.05 31 LEU B N 1
ATOM 2784 C CA . LEU B 1 24 ? -17.251 -0.059 -12.320 1.00 27.54 31 LEU B CA 1
ATOM 2785 C C . LEU B 1 24 ? -18.229 0.334 -11.190 1.00 33.20 31 LEU B C 1
ATOM 2786 O O . LEU B 1 24 ? -17.970 -0.019 -10.030 1.00 31.19 31 LEU B O 1
ATOM 2791 N N . PRO B 1 25 ? -19.338 1.058 -11.510 1.00 32.75 32 PRO B N 1
ATOM 2792 C CA . PRO B 1 25 ? -20.242 1.478 -10.440 1.00 31.28 32 PRO B CA 1
ATOM 2793 C C . PRO B 1 25 ? -20.786 0.306 -9.631 1.00 39.84 32 PRO B C 1
ATOM 2794 O O . PRO B 1 25 ? -20.947 0.401 -8.420 1.00 41.48 32 PRO B O 1
ATOM 2798 N N . GLU B 1 26 ? -21.041 -0.811 -10.288 1.00 37.80 33 GLU B N 1
ATOM 2799 C CA . GLU B 1 26 ? -21.657 -1.908 -9.563 1.00 46.82 33 GLU B CA 1
ATOM 2800 C C . GLU B 1 26 ? -20.640 -2.892 -9.030 1.00 40.90 33 GLU B C 1
ATOM 2801 O O . GLU B 1 26 ? -20.847 -3.475 -7.968 1.00 46.15 33 GLU B O 1
ATOM 2807 N N . LYS B 1 27 ? -19.533 -3.062 -9.733 1.00 35.20 34 LYS B N 1
ATOM 2808 C CA . LYS B 1 27 ? -18.549 -4.062 -9.316 1.00 39.94 34 LYS B CA 1
ATOM 2809 C C . LYS B 1 27 ? -17.390 -3.504 -8.486 1.00 34.74 34 LYS B C 1
ATOM 2810 O O . LYS B 1 27 ? -16.752 -4.244 -7.725 1.00 38.63 34 LYS B O 1
ATOM 2816 N N . PHE B 1 28 ? -17.134 -2.208 -8.584 1.00 32.51 35 PHE B N 1
ATOM 2817 C CA . PHE B 1 28 ? -16.041 -1.645 -7.785 1.00 33.52 35 PHE B CA 1
ATOM 2818 C C . PHE B 1 28 ? -16.521 -0.516 -6.885 1.00 34.80 35 PHE B C 1
ATOM 2819 O O . PHE B 1 28 ? -16.194 -0.478 -5.699 1.00 33.53 35 PHE B O 1
ATOM 2827 N N . GLY B 1 29 ? -17.339 0.372 -7.440 1.00 32.58 36 GLY B N 1
ATOM 2828 C CA . GLY B 1 29 ? -17.901 1.470 -6.671 1.00 37.48 36 GLY B CA 1
ATOM 2829 C C . GLY B 1 29 ? -17.673 2.839 -7.292 1.00 30.58 36 GLY B C 1
ATOM 2830 O O . GLY B 1 29 ? -17.229 2.949 -8.438 1.00 34.52 36 GLY B O 1
ATOM 2831 N N . GLY B 1 30 ? -18.006 3.887 -6.543 1.00 30.07 37 GLY B N 1
ATOM 2832 C CA . GLY B 1 30 ? -17.900 5.229 -7.070 1.00 30.66 37 GLY B CA 1
ATOM 2833 C C . GLY B 1 30 ? -18.990 5.621 -8.050 1.00 33.31 37 GLY B C 1
ATOM 2834 O O . GLY B 1 30 ? -19.933 4.873 -8.299 1.00 36.69 37 GLY B O 1
ATOM 2835 N N . GLU B 1 31 ? -18.862 6.818 -8.602 1.00 32.72 38 GLU B N 1
ATOM 2836 C CA . GLU B 1 31 ? -19.800 7.294 -9.610 1.00 34.57 38 GLU B CA 1
ATOM 2837 C C . GLU B 1 31 ? -19.007 7.895 -10.739 1.00 36.67 38 GLU B C 1
ATOM 2838 O O . GLU B 1 31 ? -17.903 8.411 -10.523 1.00 32.97 38 GLU B O 1
ATOM 2844 N N . PRO B 1 32 ? -19.552 7.809 -11.955 1.00 34.05 39 PRO B N 1
ATOM 2845 C CA . PRO B 1 32 ? -18.918 8.462 -13.091 1.00 26.92 39 PRO B CA 1
ATOM 2846 C C . PRO B 1 32 ? -19.000 9.991 -12.934 1.00 26.94 39 PRO B C 1
ATOM 2847 O O . PRO B 1 32 ? -19.871 10.484 -12.225 1.00 33.84 39 PRO B O 1
ATOM 2851 N N . PRO B 1 33 ? -18.116 10.727 -13.617 1.00 27.82 40 PRO B N 1
ATOM 2852 C CA . PRO B 1 33 ? -17.133 10.169 -14.555 1.00 29.35 40 PRO B CA 1
ATOM 2853 C C . PRO B 1 33 ? -15.936 9.523 -13.889 1.00 29.21 40 PRO B C 1
ATOM 2854 O O . PRO B 1 33 ? -15.647 9.783 -12.712 1.00 30.13 40 PRO B O 1
ATOM 2858 N N . TYR B 1 34 ? -15.272 8.672 -14.660 1.00 26.18 41 TYR B N 1
ATOM 2859 C CA . TYR B 1 34 ? -14.077 7.971 -14.191 1.00 24.08 41 TYR B CA 1
ATOM 2860 C C . TYR B 1 34 ? -12.889 8.403 -15.022 1.00 25.20 41 TYR B C 1
ATOM 2861 O O . TYR B 1 34 ? -13.042 8.996 -16.076 1.00 23.76 41 TYR B O 1
ATOM 2870 N N . GLY B 1 35 ? -11.688 8.022 -14.592 1.00 22.44 42 GLY B N 1
ATOM 2871 C CA . GLY B 1 35 ? -10.534 8.244 -15.428 1.00 22.43 42 GLY B CA 1
ATOM 2872 C C . GLY B 1 35 ? -10.065 9.702 -15.461 1.00 21.57 42 GLY B C 1
ATOM 2873 O O . GLY B 1 35 ? -10.077 10.361 -14.439 1.00 22.63 42 GLY B O 1
ATOM 2874 N N . GLY B 1 36 ? -9.686 10.171 -16.648 1.00 25.04 43 GLY B N 1
ATOM 2875 C CA . GLY B 1 36 ? -8.982 11.436 -16.808 1.00 23.75 43 GLY B CA 1
ATOM 2876 C C . GLY B 1 36 ? -9.810 12.599 -16.309 1.00 26.80 43 GLY B C 1
ATOM 2877 O O . GLY B 1 36 ? -9.292 13.490 -15.607 1.00 22.85 43 GLY B O 1
ATOM 2878 N N . SER B 1 37 ? -11.116 12.580 -16.624 1.00 25.03 44 SER B N 1
ATOM 2879 C CA . SER B 1 37 ? -11.988 13.659 -16.170 1.00 28.45 44 SER B CA 1
ATOM 2880 C C . SER B 1 37 ? -12.134 13.612 -14.628 1.00 31.47 44 SER B C 1
ATOM 2881 O O . SER B 1 37 ? -12.214 14.648 -13.966 1.00 27.03 44 SER B O 1
ATOM 2884 N N . ARG B 1 38 ? -12.107 12.416 -14.045 1.00 29.60 45 ARG B N 1
ATOM 2885 C CA . ARG B 1 38 ? -12.156 12.313 -12.589 1.00 29.62 45 ARG B CA 1
ATOM 2886 C C . ARG B 1 38 ? -10.857 12.846 -11.956 1.00 25.96 45 ARG B C 1
ATOM 2887 O O . ARG B 1 38 ? -10.887 13.457 -10.892 1.00 27.68 45 ARG B O 1
ATOM 2895 N N . MET B 1 39 ? -9.720 12.592 -12.611 1.00 25.79 46 MET B N 1
ATOM 2896 C CA . MET B 1 39 ? -8.421 13.153 -12.168 1.00 22.99 46 MET B CA 1
ATOM 2897 C C . MET B 1 39 ? -8.484 14.675 -12.171 1.00 24.02 46 MET B C 1
ATOM 2898 O O . MET B 1 39 ? -8.138 15.296 -11.162 1.00 25.86 46 MET B O 1
ATOM 2903 N N . ALA B 1 40 ? -8.962 15.248 -13.280 1.00 24.91 47 ALA B N 1
ATOM 2904 C CA . ALA B 1 40 ? -9.132 16.706 -13.341 1.00 27.14 47 ALA B CA 1
ATOM 2905 C C . ALA B 1 40 ? -10.033 17.202 -12.194 1.00 32.04 47 ALA B C 1
ATOM 2906 O O . ALA B 1 40 ? -9.711 18.194 -11.517 1.00 30.67 47 ALA B O 1
ATOM 2908 N N . ILE B 1 41 ? -11.158 16.520 -11.961 1.00 28.42 48 ILE B N 1
ATOM 2909 C CA . ILE B 1 41 ? -12.015 16.888 -10.840 1.00 27.08 48 ILE B CA 1
ATOM 2910 C C . ILE B 1 41 ? -11.293 16.862 -9.482 1.00 30.08 48 ILE B C 1
ATOM 2911 O O . ILE B 1 41 ? -11.380 17.810 -8.706 1.00 33.48 48 ILE B O 1
ATOM 2916 N N . GLU B 1 42 ? -10.562 15.787 -9.205 1.00 27.58 49 GLU B N 1
ATOM 2917 C CA . GLU B 1 42 ? -9.892 15.654 -7.921 1.00 30.67 49 GLU B CA 1
ATOM 2918 C C . GLU B 1 42 ? -8.775 16.691 -7.764 1.00 31.04 49 GLU B C 1
ATOM 2919 O O . GLU B 1 42 ? -8.574 17.189 -6.647 1.00 31.41 49 GLU B O 1
ATOM 2925 N N . PHE B 1 43 ? -8.073 17.008 -8.863 1.00 28.92 50 PHE B N 1
ATOM 2926 C CA . PHE B 1 43 ? -7.032 18.057 -8.820 1.00 29.49 50 PHE B CA 1
ATOM 2927 C C . PHE B 1 43 ? -7.648 19.421 -8.523 1.00 33.10 50 PHE B C 1
ATOM 2928 O O . PHE B 1 43 ? -7.075 20.224 -7.789 1.00 30.63 50 PHE B O 1
ATOM 2936 N N . ALA B 1 44 ? -8.805 19.680 -9.121 1.00 33.16 51 ALA B N 1
ATOM 2937 C CA . ALA B 1 44 ? -9.512 20.945 -8.919 1.00 36.53 51 ALA B CA 1
ATOM 2938 C C . ALA B 1 44 ? -10.057 21.053 -7.494 1.00 35.92 51 ALA B C 1
ATOM 2939 O O . ALA B 1 44 ? -10.038 22.126 -6.890 1.00 36.77 51 ALA B O 1
ATOM 2941 N N . GLU B 1 45 ? -10.526 19.935 -6.943 1.00 38.06 52 GLU B N 1
ATOM 2942 C CA . GLU B 1 45 ? -11.042 19.925 -5.586 1.00 42.01 52 GLU B CA 1
ATOM 2943 C C . GLU B 1 45 ? -9.901 20.149 -4.594 1.00 42.08 52 GLU B C 1
ATOM 2944 O O . GLU B 1 45 ? -10.123 20.584 -3.478 1.00 44.20 52 GLU B O 1
ATOM 2950 N N . ALA B 1 46 ? -8.667 19.907 -5.034 1.00 41.68 53 ALA B N 1
ATOM 2951 C CA . ALA B 1 46 ? -7.506 20.131 -4.181 1.00 38.69 53 ALA B CA 1
ATOM 2952 C C . ALA B 1 46 ? -6.999 21.568 -4.302 1.00 42.33 53 ALA B C 1
ATOM 2953 O O . ALA B 1 46 ? -6.059 21.956 -3.618 1.00 42.37 53 ALA B O 1
ATOM 2955 N N . GLY B 1 47 ? -7.617 22.350 -5.178 1.00 35.14 54 GLY B N 1
ATOM 2956 C CA . GLY B 1 47 ? -7.334 23.778 -5.225 1.00 37.27 54 GLY B CA 1
ATOM 2957 C C . GLY B 1 47 ? -6.433 24.168 -6.392 1.00 33.57 54 GLY B C 1
ATOM 2958 O O . GLY B 1 47 ? -5.978 25.326 -6.486 1.00 37.16 54 GLY B O 1
ATOM 2959 N N . HIS B 1 48 ? -6.146 23.222 -7.273 1.00 33.48 55 HIS B N 1
ATOM 2960 C CA . HIS B 1 48 ? -5.338 23.510 -8.458 1.00 30.47 55 HIS B CA 1
ATOM 2961 C C . HIS B 1 48 ? -6.188 24.146 -9.546 1.00 35.04 55 HIS B C 1
ATOM 2962 O O . HIS B 1 48 ? -7.418 24.038 -9.541 1.00 34.11 55 HIS B O 1
ATOM 2969 N N . ASP B 1 49 ? -5.513 24.831 -10.462 1.00 35.04 56 ASP B N 1
ATOM 2970 C CA . ASP B 1 49 ? -6.151 25.530 -11.565 1.00 35.98 56 ASP B CA 1
ATOM 2971 C C . ASP B 1 49 ? -6.089 24.637 -12.780 1.00 35.58 56 ASP B C 1
ATOM 2972 O O . ASP B 1 49 ? -5.046 24.515 -13.431 1.00 32.59 56 ASP B O 1
ATOM 2977 N N . VAL B 1 50 ? -7.205 23.967 -13.052 1.00 33.60 57 VAL B N 1
ATOM 2978 C CA . VAL B 1 50 ? -7.205 22.833 -13.971 1.00 29.70 57 VAL B CA 1
ATOM 2979 C C . VAL B 1 50 ? -7.959 23.058 -15.287 1.00 27.52 57 VAL B C 1
ATOM 2980 O O . VAL B 1 50 ? -9.107 23.523 -15.294 1.00 36.49 57 VAL B O 1
ATOM 2984 N N . VAL B 1 51 ? -7.293 22.718 -16.393 1.00 31.68 58 VAL B N 1
ATOM 2985 C CA . VAL B 1 51 ? -7.895 22.652 -17.725 1.00 29.28 58 VAL B CA 1
ATOM 2986 C C . VAL B 1 51 ? -7.939 21.201 -18.207 1.00 30.67 58 VAL B C 1
ATOM 2987 O O . VAL B 1 51 ? -6.952 20.480 -18.090 1.00 30.14 58 VAL B O 1
ATOM 2991 N N . LEU B 1 52 ? -9.083 20.776 -18.733 1.00 29.25 59 LEU B N 1
ATOM 2992 C CA . LEU B 1 52 ? -9.211 19.438 -19.317 1.00 31.47 59 LEU B CA 1
ATOM 2993 C C . LEU B 1 52 ? -9.378 19.555 -20.836 1.00 32.43 59 LEU B C 1
ATOM 2994 O O . LEU B 1 52 ? -10.316 20.194 -21.317 1.00 32.46 59 LEU B O 1
ATOM 2999 N N . ALA B 1 53 ? -8.458 18.961 -21.599 1.00 28.30 60 ALA B N 1
ATOM 3000 C CA . ALA B 1 53 ? -8.554 19.032 -23.050 1.00 32.27 60 ALA B CA 1
ATOM 3001 C C . ALA B 1 53 ? -9.214 17.758 -23.540 1.00 36.67 60 ALA B C 1
ATOM 3002 O O . ALA B 1 53 ? -8.705 16.665 -23.303 1.00 32.09 60 ALA B O 1
ATOM 3004 N N . GLU B 1 54 ? -10.354 17.898 -24.205 1.00 31.07 61 GLU B N 1
ATOM 3005 C CA . GLU B 1 54 ? -11.070 16.742 -24.740 1.00 32.09 61 GLU B CA 1
ATOM 3006 C C . GLU B 1 54 ? -11.768 17.106 -26.052 1.00 37.05 61 GLU B C 1
ATOM 3007 O O . GLU B 1 54 ? -12.764 17.825 -26.057 1.00 41.18 61 GLU B O 1
ATOM 3013 N N . PRO B 1 55 ? -11.234 16.613 -27.179 1.00 38.54 62 PRO B N 1
ATOM 3014 C CA . PRO B 1 55 ? -11.788 16.983 -28.485 1.00 49.89 62 PRO B CA 1
ATOM 3015 C C . PRO B 1 55 ? -13.174 16.394 -28.767 1.00 46.21 62 PRO B C 1
ATOM 3016 O O . PRO B 1 55 ? -13.905 16.956 -29.591 1.00 48.90 62 PRO B O 1
ATOM 3020 N N . ASN B 1 56 ? -13.547 15.327 -28.067 1.00 44.13 63 ASN B N 1
ATOM 3021 C CA . ASN B 1 56 ? -14.822 14.644 -28.341 1.00 48.54 63 ASN B CA 1
ATOM 3022 C C . ASN B 1 56 ? -15.869 14.868 -27.243 1.00 43.46 63 ASN B C 1
ATOM 3023 O O . ASN B 1 56 ? -15.878 14.160 -26.232 1.00 38.57 63 ASN B O 1
ATOM 3028 N N . LYS B 1 57 ? -16.754 15.846 -27.434 1.00 45.28 64 LYS B N 1
ATOM 3029 C CA . LYS B 1 57 ? -17.768 16.128 -26.418 1.00 52.21 64 LYS B CA 1
ATOM 3030 C C . LYS B 1 57 ? -18.667 14.915 -26.154 1.00 52.16 64 LYS B C 1
ATOM 3031 O O . LYS B 1 57 ? -19.158 14.733 -25.043 1.00 54.86 64 LYS B O 1
ATOM 3037 N N . ASN B 1 58 ? -18.864 14.090 -27.174 1.00 51.47 65 ASN B N 1
ATOM 3038 C CA . ASN B 1 58 ? -19.797 12.967 -27.093 1.00 47.75 65 ASN B CA 1
ATOM 3039 C C . ASN B 1 58 ? -19.262 11.779 -26.278 1.00 45.38 65 ASN B C 1
ATOM 3040 O O . ASN B 1 58 ? -19.919 10.742 -26.153 1.00 46.31 65 ASN B O 1
ATOM 3045 N N . ILE B 1 59 ? -18.064 11.926 -25.728 1.00 36.40 66 ILE B N 1
ATOM 3046 C CA . ILE B 1 59 ? -17.447 10.854 -24.973 1.00 34.01 66 ILE B CA 1
ATOM 3047 C C . ILE B 1 59 ? -18.145 10.636 -23.631 1.00 37.52 66 ILE B C 1
ATOM 3048 O O . ILE B 1 59 ? -17.991 9.586 -23.017 1.00 40.29 66 ILE B O 1
ATOM 3053 N N . MET B 1 60 ? -18.945 11.605 -23.181 1.00 39.82 67 MET B N 1
ATOM 3054 C CA . MET B 1 60 ? -19.808 11.349 -22.028 1.00 39.73 67 MET B CA 1
ATOM 3055 C C . MET B 1 60 ? -21.052 12.217 -22.106 1.00 44.41 67 MET B C 1
ATOM 3056 O O . MET B 1 60 ? -21.075 13.213 -22.836 1.00 44.43 67 MET B O 1
ATOM 3061 N N . SER B 1 61 ? -22.078 11.854 -21.342 1.00 40.39 68 SER B N 1
ATOM 3062 C CA . SER B 1 61 ? -23.327 12.595 -21.357 1.00 43.17 68 SER B CA 1
ATOM 3063 C C . SER B 1 61 ? -23.194 13.979 -20.740 1.00 40.14 68 SER B C 1
ATOM 3064 O O . SER B 1 61 ? -22.244 14.246 -20.020 1.00 41.15 68 SER B O 1
ATOM 3067 N N . ASP B 1 62 ? -24.172 14.840 -21.019 1.00 47.02 69 ASP B N 1
ATOM 3068 C CA . ASP B 1 62 ? -24.189 16.195 -20.473 1.00 51.50 69 ASP B CA 1
ATOM 3069 C C . ASP B 1 62 ? -24.160 16.157 -18.950 1.00 51.76 69 ASP B C 1
ATOM 3070 O O . ASP B 1 62 ? -23.506 16.978 -18.312 1.00 43.34 69 ASP B O 1
ATOM 3075 N N . ASP B 1 63 ? -24.841 15.175 -18.372 1.00 57.61 70 ASP B N 1
ATOM 3076 C CA . ASP B 1 63 ? -24.913 15.063 -16.924 1.00 58.14 70 ASP B CA 1
ATOM 3077 C C . ASP B 1 63 ? -23.543 14.791 -16.279 1.00 48.50 70 ASP B C 1
ATOM 3078 O O . ASP B 1 63 ? -23.269 15.259 -15.175 1.00 46.22 70 ASP B O 1
ATOM 3083 N N . LEU B 1 64 ? -22.674 14.047 -16.954 1.00 36.31 71 LEU B N 1
ATOM 3084 C CA . LEU B 1 64 ? -21.357 13.805 -16.391 1.00 35.53 71 LEU B CA 1
ATOM 3085 C C . LEU B 1 64 ? -20.450 15.014 -16.621 1.00 38.02 71 LEU B C 1
ATOM 3086 O O . LEU B 1 64 ? -19.604 15.338 -15.784 1.00 42.61 71 LEU B O 1
ATOM 3091 N N . TRP B 1 65 ? -20.626 15.682 -17.757 1.00 44.32 72 TRP B N 1
ATOM 3092 C CA . TRP B 1 65 ? -19.890 16.909 -18.042 1.00 37.44 72 TRP B CA 1
ATOM 3093 C C . TRP B 1 65 ? -20.174 17.963 -16.967 1.00 41.95 72 TRP B C 1
ATOM 3094 O O . TRP B 1 65 ? -19.296 18.737 -16.600 1.00 43.37 72 TRP B O 1
ATOM 3105 N N . LYS B 1 66 ? -21.400 17.984 -16.458 1.00 40.26 73 LYS B N 1
ATOM 3106 C CA . LYS B 1 66 ? -21.765 18.946 -15.406 1.00 49.58 73 LYS B CA 1
ATOM 3107 C C . LYS B 1 66 ? -20.923 18.727 -14.156 1.00 49.38 73 LYS B C 1
ATOM 3108 O O . LYS B 1 66 ? -20.580 19.676 -13.462 1.00 48.08 73 LYS B O 1
ATOM 3114 N N . LYS B 1 67 ? -20.585 17.473 -13.881 1.00 41.45 74 LYS B N 1
ATOM 3115 C CA . LYS B 1 67 ? -19.772 17.151 -12.722 1.00 38.16 74 LYS B CA 1
ATOM 3116 C C . LYS B 1 67 ? -18.384 17.757 -12.844 1.00 32.97 74 LYS B C 1
ATOM 3117 O O . LYS B 1 67 ? -17.832 18.273 -11.878 1.00 46.44 74 LYS B O 1
ATOM 3123 N N . VAL B 1 68 ? -17.850 17.718 -14.051 1.00 34.25 75 VAL B N 1
ATOM 3124 C CA . VAL B 1 68 ? -16.547 18.288 -14.344 1.00 33.58 75 VAL B CA 1
ATOM 3125 C C . VAL B 1 68 ? -16.574 19.799 -14.149 1.00 33.28 75 VAL B C 1
ATOM 3126 O O . VAL B 1 68 ? -15.721 20.374 -13.477 1.00 37.98 75 VAL B O 1
ATOM 3130 N N . GLU B 1 69 ? -17.582 20.436 -14.725 1.00 35.15 76 GLU B N 1
ATOM 3131 C CA . GLU B 1 69 ? -17.669 21.892 -14.694 1.00 42.16 76 GLU B CA 1
ATOM 3132 C C . GLU B 1 69 ? -17.886 22.412 -13.274 1.00 46.45 76 GLU B C 1
ATOM 3133 O O . GLU B 1 69 ? -17.389 23.476 -12.901 1.00 49.19 76 GLU B O 1
ATOM 3139 N N . ASP B 1 70 ? -18.610 21.642 -12.475 1.00 45.76 77 ASP B N 1
ATOM 3140 C CA . ASP B 1 70 ? -18.898 22.031 -11.099 1.00 48.15 77 ASP B CA 1
ATOM 3141 C C . ASP B 1 70 ? -17.705 22.001 -10.154 1.00 41.67 77 ASP B C 1
ATOM 3142 O O . ASP B 1 70 ? -17.703 22.685 -9.134 1.00 49.69 77 ASP B O 1
ATOM 3147 N N . ALA B 1 71 ? -16.704 21.210 -10.496 1.00 40.47 78 ALA B N 1
ATOM 3148 C CA . ALA B 1 71 ? -15.470 21.153 -9.730 1.00 42.23 78 ALA B CA 1
ATOM 3149 C C . ALA B 1 71 ? -14.582 22.347 -10.065 1.00 48.27 78 ALA B C 1
ATOM 3150 O O . ALA B 1 71 ? -13.546 22.555 -9.431 1.00 49.04 78 ALA B O 1
ATOM 3152 N N . GLY B 1 72 ? -14.980 23.111 -11.080 1.00 41.98 79 GLY B N 1
ATOM 3153 C CA . GLY B 1 72 ? -14.228 24.284 -11.492 1.00 43.66 79 GLY B CA 1
ATOM 3154 C C . GLY B 1 72 ? -13.210 24.014 -12.589 1.00 44.11 79 GLY B C 1
ATOM 3155 O O . GLY B 1 72 ? -12.416 24.891 -12.931 1.00 45.56 79 GLY B O 1
ATOM 3156 N N . VAL B 1 73 ? -13.233 22.799 -13.128 1.00 37.82 80 VAL B N 1
ATOM 3157 C CA . VAL B 1 73 ? -12.414 22.423 -14.277 1.00 34.40 80 VAL B CA 1
ATOM 3158 C C . VAL B 1 73 ? -12.876 23.168 -15.520 1.00 35.97 80 VAL B C 1
ATOM 3159 O O . VAL B 1 73 ? -14.077 23.274 -15.787 1.00 37.49 80 VAL B O 1
ATOM 3163 N N . LYS B 1 74 ? -11.927 23.740 -16.249 1.00 36.57 81 LYS B N 1
ATOM 3164 C CA . LYS B 1 74 ? -12.228 24.405 -17.506 1.00 34.11 81 LYS B CA 1
ATOM 3165 C C . LYS B 1 74 ? -12.010 23.438 -18.652 1.00 40.23 81 LYS B C 1
ATOM 3166 O O . LYS B 1 74 ? -10.926 22.871 -18.788 1.00 36.71 81 LYS B O 1
ATOM 3172 N N . VAL B 1 75 ? -13.039 23.238 -19.469 1.00 40.54 82 VAL B N 1
ATOM 3173 C CA . VAL B 1 75 ? -12.933 22.271 -20.558 1.00 38.42 82 VAL B CA 1
ATOM 3174 C C . VAL B 1 75 ? -12.702 22.945 -21.903 1.00 34.31 82 VAL B C 1
ATOM 3175 O O . VAL B 1 75 ? -13.427 23.864 -22.302 1.00 37.61 82 VAL B O 1
ATOM 3179 N N . VAL B 1 76 ? -11.682 22.467 -22.601 1.00 34.78 83 VAL B N 1
ATOM 3180 C CA . VAL B 1 76 ? -11.340 22.958 -23.917 1.00 37.05 83 VAL B CA 1
ATOM 3181 C C . VAL B 1 76 ? -11.252 21.774 -24.894 1.00 37.06 83 VAL B C 1
ATOM 3182 O O . VAL B 1 76 ? -11.017 20.630 -24.493 1.00 34.40 83 VAL B O 1
ATOM 3186 N N . SER B 1 77 ? -11.454 22.050 -26.173 1.00 40.76 84 SER B N 1
ATOM 3187 C CA . SER B 1 77 ? -11.346 21.009 -27.185 1.00 42.87 84 SER B CA 1
ATOM 3188 C C . SER B 1 77 ? -9.963 21.025 -27.837 1.00 48.68 84 SER B C 1
ATOM 3189 O O . SER B 1 77 ? -9.596 20.087 -28.537 1.00 60.87 84 SER B O 1
ATOM 3192 N N . ASP B 1 78 ? -9.189 22.081 -27.603 1.00 39.54 85 ASP B N 1
ATOM 3193 C CA . ASP B 1 78 ? -7.900 22.233 -28.282 1.00 42.60 85 ASP B CA 1
ATOM 3194 C C . ASP B 1 78 ? -6.713 21.886 -27.367 1.00 41.79 85 ASP B C 1
ATOM 3195 O O . ASP B 1 78 ? -6.466 22.565 -26.376 1.00 40.92 85 ASP B O 1
ATOM 3200 N N . ASP B 1 79 ? -5.976 20.829 -27.710 1.00 40.51 86 ASP B N 1
ATOM 3201 C CA . ASP B 1 79 ? -4.844 20.429 -26.878 1.00 39.25 86 ASP B CA 1
ATOM 3202 C C . ASP B 1 79 ? -3.796 21.555 -26.753 1.00 32.48 86 ASP B C 1
ATOM 3203 O O . ASP B 1 79 ? -3.139 21.697 -25.707 1.00 35.69 86 ASP B O 1
ATOM 3208 N N . VAL B 1 80 ? -3.657 22.370 -27.782 1.00 36.31 87 VAL B N 1
ATOM 3209 C CA . VAL B 1 80 ? -2.660 23.444 -27.744 1.00 37.47 87 VAL B CA 1
ATOM 3210 C C . VAL B 1 80 ? -3.057 24.496 -26.695 1.00 43.20 87 VAL B C 1
ATOM 3211 O O . VAL B 1 80 ? -2.191 25.148 -26.085 1.00 38.22 87 VAL B O 1
ATOM 3215 N N . GLU B 1 81 ? -4.360 24.692 -26.498 1.00 43.75 88 GLU B N 1
ATOM 3216 C CA . GLU B 1 81 ? -4.796 25.652 -25.488 1.00 40.09 88 GLU B CA 1
ATOM 3217 C C . GLU B 1 81 ? -4.471 25.102 -24.100 1.00 37.26 88 GLU B C 1
ATOM 3218 O O . GLU B 1 81 ? -4.017 25.837 -23.224 1.00 37.27 88 GLU B O 1
ATOM 3224 N N . ALA B 1 82 ? -4.693 23.804 -23.906 1.00 33.12 89 ALA B N 1
ATOM 3225 C CA . ALA B 1 82 ? -4.321 23.186 -22.645 1.00 34.60 89 ALA B CA 1
ATOM 3226 C C . ALA B 1 82 ? -2.797 23.196 -22.478 1.00 29.52 89 ALA B C 1
ATOM 3227 O O . ALA B 1 82 ? -2.318 23.388 -21.366 1.00 29.73 89 ALA B O 1
ATOM 3229 N N . ALA B 1 83 ? -2.045 23.042 -23.569 1.00 30.59 90 ALA B N 1
ATOM 3230 C CA . ALA B 1 83 ? -0.575 23.065 -23.495 1.00 28.90 90 ALA B CA 1
ATOM 3231 C C . ALA B 1 83 ? -0.034 24.386 -22.947 1.00 37.96 90 ALA B C 1
ATOM 3232 O O . ALA B 1 83 ? 0.901 24.379 -22.158 1.00 32.99 90 ALA B O 1
ATOM 3234 N N . LYS B 1 84 ? -0.602 25.520 -23.351 1.00 35.48 91 LYS B N 1
ATOM 3235 C CA . LYS B 1 84 ? -0.065 26.798 -22.887 1.00 33.99 91 LYS B CA 1
ATOM 3236 C C . LYS B 1 84 ? -0.424 27.045 -21.414 1.00 34.51 91 LYS B C 1
ATOM 3237 O O . LYS B 1 84 ? 0.224 27.831 -20.742 1.00 37.11 91 LYS B O 1
ATOM 3243 N N . HIS B 1 85 ? -1.419 26.331 -20.909 1.00 30.24 92 HIS B N 1
ATOM 3244 C CA . HIS B 1 85 ? -1.906 26.593 -19.559 1.00 36.69 92 HIS B CA 1
ATOM 3245 C C . HIS B 1 85 ? -1.029 26.002 -18.445 1.00 37.16 92 HIS B C 1
ATOM 3246 O O . HIS B 1 85 ? -0.697 26.678 -17.493 1.00 36.96 92 HIS B O 1
ATOM 3253 N N . GLY B 1 86 ? -0.621 24.749 -18.564 1.00 35.21 93 GLY B N 1
ATOM 3254 C CA . GLY B 1 86 ? -0.169 24.040 -17.374 1.00 32.21 93 GLY B CA 1
ATOM 3255 C C . GLY B 1 86 ? 1.318 24.032 -17.051 1.00 31.59 93 GLY B C 1
ATOM 3256 O O . GLY B 1 86 ? 2.166 24.100 -17.953 1.00 30.52 93 GLY B O 1
ATOM 3257 N N . GLU B 1 87 ? 1.651 23.946 -15.763 1.00 32.98 94 GLU B N 1
ATOM 3258 C CA . GLU B 1 87 ? 3.032 23.620 -15.397 1.00 33.52 94 GLU B CA 1
ATOM 3259 C C . GLU B 1 87 ? 3.208 22.115 -15.331 1.00 31.72 94 GLU B C 1
ATOM 3260 O O . GLU B 1 87 ? 4.319 21.598 -15.438 1.00 32.59 94 GLU B O 1
ATOM 3266 N N . ILE B 1 88 ? 2.094 21.411 -15.212 1.00 26.66 95 ILE B N 1
ATOM 3267 C CA . ILE B 1 88 ? 2.159 19.963 -15.229 1.00 24.72 95 ILE B CA 1
ATOM 3268 C C . ILE B 1 88 ? 1.079 19.456 -16.182 1.00 27.23 95 ILE B C 1
ATOM 3269 O O . ILE B 1 88 ? -0.060 19.927 -16.134 1.00 29.75 95 ILE B O 1
ATOM 3274 N N . HIS B 1 89 ? 1.439 18.479 -17.013 1.00 21.91 96 HIS B N 1
ATOM 3275 C CA . HIS B 1 89 ? 0.571 17.996 -18.074 1.00 23.87 96 HIS B CA 1
ATOM 3276 C C . HIS B 1 89 ? 0.341 16.520 -17.899 1.00 23.92 96 HIS B C 1
ATOM 3277 O O . HIS B 1 89 ? 1.285 15.756 -17.864 1.00 28.63 96 HIS B O 1
ATOM 3284 N N . VAL B 1 90 ? -0.920 16.134 -17.773 1.00 24.18 97 VAL B N 1
ATOM 3285 C CA . VAL B 1 90 ? -1.209 14.754 -17.471 1.00 23.22 97 VAL B CA 1
ATOM 3286 C C . VAL B 1 90 ? -1.945 14.116 -18.640 1.00 26.52 97 VAL B C 1
ATOM 3287 O O . VAL B 1 90 ? -3.082 14.511 -18.960 1.00 25.85 97 VAL B O 1
ATOM 3291 N N . LEU B 1 91 ? -1.292 13.151 -19.291 1.00 22.92 98 LEU B N 1
ATOM 3292 C CA . LEU B 1 91 ? -1.877 12.509 -20.474 1.00 24.92 98 LEU B CA 1
ATOM 3293 C C . LEU B 1 91 ? -2.731 11.308 -20.065 1.00 25.08 98 LEU B C 1
ATOM 3294 O O . LEU B 1 91 ? -2.194 10.314 -19.593 1.00 26.60 98 LEU B O 1
ATOM 3299 N N . PHE B 1 92 ? -4.054 11.363 -20.260 1.00 23.00 99 PHE B N 1
ATOM 3300 C CA . PHE B 1 92 ? -4.864 10.229 -19.919 1.00 24.95 99 PHE B CA 1
ATOM 3301 C C . PHE B 1 92 ? -5.258 9.513 -21.187 1.00 37.14 99 PHE B C 1
ATOM 3302 O O . PHE B 1 92 ? -6.322 9.760 -21.735 1.00 33.02 99 PHE B O 1
ATOM 3310 N N . THR B 1 93 ? -4.314 8.738 -21.702 1.00 40.67 100 THR B N 1
ATOM 3311 C CA . THR B 1 93 ? -4.433 8.062 -22.991 1.00 40.43 100 THR B CA 1
ATOM 3312 C C . THR B 1 93 ? -4.182 6.558 -22.797 1.00 42.08 100 THR B C 1
ATOM 3313 O O . THR B 1 93 ? -3.108 6.079 -23.174 1.00 41.93 100 THR B O 1
ATOM 3317 N N . PRO B 1 94 ? -5.110 5.836 -22.115 1.00 43.91 101 PRO B N 1
ATOM 3318 C CA . PRO B 1 94 ? -4.914 4.421 -21.741 1.00 48.00 101 PRO B CA 1
ATOM 3319 C C . PRO B 1 94 ? -4.562 3.446 -22.880 1.00 53.68 101 PRO B C 1
ATOM 3320 O O . PRO B 1 94 ? -3.973 2.405 -22.599 1.00 51.12 101 PRO B O 1
ATOM 3324 N N . PHE B 1 95 ? -5.012 3.694 -24.104 1.00 51.78 102 PHE B N 1
ATOM 3325 C CA . PHE B 1 95 ? -4.858 2.664 -25.131 1.00 55.85 102 PHE B CA 1
ATOM 3326 C C . PHE B 1 95 ? -3.636 2.921 -26.008 1.00 60.12 102 PHE B C 1
ATOM 3327 O O . PHE B 1 95 ? -3.461 2.281 -27.048 1.00 58.56 102 PHE B O 1
ATOM 3335 N N . GLY B 1 96 ? -2.782 3.843 -25.551 1.00 53.61 103 GLY B N 1
ATOM 3336 C CA . GLY B 1 96 ? -1.498 4.116 -26.184 1.00 49.49 103 GLY B CA 1
ATOM 3337 C C . GLY B 1 96 ? -1.616 4.487 -27.644 1.00 59.00 103 GLY B C 1
ATOM 3338 O O . GLY B 1 96 ? -0.738 4.217 -28.454 1.00 60.14 103 GLY B O 1
ATOM 3339 N N . LYS B 1 97 ? -2.721 5.128 -27.979 1.00 72.20 104 LYS B N 1
ATOM 3340 C CA . LYS B 1 97 ? -2.944 5.546 -29.343 1.00 74.55 104 LYS B CA 1
ATOM 3341 C C . LYS B 1 97 ? -2.505 6.998 -29.413 1.00 71.19 104 LYS B C 1
ATOM 3342 O O . LYS B 1 97 ? -1.528 7.352 -30.081 1.00 77.12 104 LYS B O 1
ATOM 3348 N N . ALA B 1 98 ? -3.223 7.830 -28.677 1.00 59.06 105 ALA B N 1
ATOM 3349 C CA . ALA B 1 98 ? -3.018 9.257 -28.702 1.00 53.17 105 ALA B CA 1
ATOM 3350 C C . ALA B 1 98 ? -1.782 9.747 -27.960 1.00 44.96 105 ALA B C 1
ATOM 3351 O O . ALA B 1 98 ? -1.421 10.906 -28.129 1.00 46.60 105 ALA B O 1
ATOM 3353 N N . THR B 1 99 ? -1.166 8.911 -27.119 1.00 34.46 106 THR B N 1
ATOM 3354 C CA . THR B 1 99 ? -0.122 9.411 -26.214 1.00 35.77 106 THR B CA 1
ATOM 3355 C C . THR B 1 99 ? 1.009 10.147 -26.930 1.00 34.46 106 THR B C 1
ATOM 3356 O O . THR B 1 99 ? 1.363 11.267 -26.548 1.00 32.49 106 THR B O 1
ATOM 3360 N N . PHE B 1 100 ? 1.550 9.535 -27.976 1.00 35.07 107 PHE B N 1
ATOM 3361 C CA . PHE B 1 100 ? 2.662 10.143 -28.707 1.00 32.51 107 PHE B CA 1
ATOM 3362 C C . PHE B 1 100 ? 2.237 11.376 -29.479 1.00 36.30 107 PHE B C 1
ATOM 3363 O O . PHE B 1 100 ? 2.943 12.383 -29.509 1.00 36.04 107 PHE B O 1
ATOM 3371 N N . ARG B 1 101 ? 1.066 11.296 -30.078 1.00 36.73 108 ARG B N 1
ATOM 3372 C CA . ARG B 1 101 ? 0.559 12.391 -30.884 1.00 36.32 108 ARG B CA 1
ATOM 3373 C C . ARG B 1 101 ? 0.310 13.629 -30.036 1.00 32.33 108 ARG B C 1
ATOM 3374 O O . ARG B 1 101 ? 0.707 14.730 -30.413 1.00 37.04 108 ARG B O 1
ATOM 3382 N N . ILE B 1 102 ? -0.350 13.440 -28.900 1.00 32.11 109 ILE B N 1
ATOM 3383 C CA . ILE B 1 102 ? -0.636 14.565 -28.011 1.00 27.09 109 ILE B CA 1
ATOM 3384 C C . ILE B 1 102 ? 0.651 15.139 -27.454 1.00 28.57 109 ILE B C 1
ATOM 3385 O O . ILE B 1 102 ? 0.811 16.355 -27.447 1.00 32.02 109 ILE B O 1
ATOM 3390 N N . ALA B 1 103 ? 1.584 14.289 -27.021 1.00 27.98 110 ALA B N 1
ATOM 3391 C CA . ALA B 1 103 ? 2.845 14.805 -26.491 1.00 25.93 110 ALA B CA 1
ATOM 3392 C C . ALA B 1 103 ? 3.570 15.653 -27.538 1.00 30.18 110 ALA B C 1
ATOM 3393 O O . ALA B 1 103 ? 4.123 16.700 -27.213 1.00 29.42 110 ALA B O 1
ATOM 3395 N N . LYS B 1 104 ? 3.623 15.169 -28.768 1.00 25.56 111 LYS B N 1
ATOM 3396 C CA . LYS B 1 104 ? 4.321 15.876 -29.848 1.00 28.77 111 LYS B CA 1
ATOM 3397 C C . LYS B 1 104 ? 3.629 17.191 -30.172 1.00 37.82 111 LYS B C 1
ATOM 3398 O O . LYS B 1 104 ? 4.289 18.169 -30.524 1.00 34.85 111 LYS B O 1
ATOM 3404 N N . THR B 1 105 ? 2.309 17.196 -30.022 1.00 34.99 112 THR B N 1
ATOM 3405 C CA . THR B 1 105 ? 1.501 18.386 -30.274 1.00 39.47 112 THR B CA 1
ATOM 3406 C C . THR B 1 105 ? 1.726 19.445 -29.193 1.00 37.89 112 THR B C 1
ATOM 3407 O O . THR B 1 105 ? 1.756 20.646 -29.495 1.00 42.02 112 THR B O 1
ATOM 3411 N N . ILE B 1 106 ? 1.895 19.021 -27.945 1.00 30.50 113 ILE B N 1
ATOM 3412 C CA . ILE B 1 106 ? 2.012 20.015 -26.880 1.00 32.72 113 ILE B CA 1
ATOM 3413 C C . ILE B 1 106 ? 3.431 20.477 -26.554 1.00 37.63 113 ILE B C 1
ATOM 3414 O O . ILE B 1 106 ? 3.595 21.559 -25.974 1.00 34.05 113 ILE B O 1
ATOM 3419 N N . ILE B 1 107 ? 4.438 19.691 -26.938 1.00 28.92 114 ILE B N 1
ATOM 3420 C CA . ILE B 1 107 ? 5.802 19.930 -26.446 1.00 31.59 114 ILE B CA 1
ATOM 3421 C C . ILE B 1 107 ? 6.377 21.315 -26.797 1.00 33.83 114 ILE B C 1
ATOM 3422 O O . ILE B 1 107 ? 7.113 21.889 -25.991 1.00 31.75 114 ILE B O 1
ATOM 3427 N N . GLU B 1 108 ? 6.023 21.872 -27.953 1.00 32.11 115 GLU B N 1
ATOM 3428 C CA . GLU B 1 108 ? 6.595 23.178 -28.271 1.00 36.91 115 GLU B CA 1
ATOM 3429 C C . GLU B 1 108 ? 5.734 24.310 -27.759 1.00 41.30 115 GLU B C 1
ATOM 3430 O O . GLU B 1 108 ? 6.082 25.462 -27.948 1.00 41.44 115 GLU B O 1
ATOM 3436 N N . HIS B 1 109 ? 4.660 23.992 -27.053 1.00 35.34 116 HIS B N 1
ATOM 3437 C CA . HIS B 1 109 ? 3.783 25.031 -26.516 1.00 34.23 116 HIS B CA 1
ATOM 3438 C C . HIS B 1 109 ? 3.736 25.073 -24.991 1.00 34.98 116 HIS B C 1
ATOM 3439 O O . HIS B 1 109 ? 3.246 26.046 -24.421 1.00 35.24 116 HIS B O 1
ATOM 3446 N N . VAL B 1 110 ? 4.201 24.024 -24.309 1.00 31.99 117 VAL B N 1
ATOM 3447 C CA . VAL B 1 110 ? 4.116 24.044 -22.845 1.00 28.96 117 VAL B CA 1
ATOM 3448 C C . VAL B 1 110 ? 5.038 25.103 -22.284 1.00 31.75 117 VAL B C 1
ATOM 3449 O O . VAL B 1 110 ? 6.070 25.451 -22.891 1.00 34.91 117 VAL B O 1
ATOM 3453 N N . PRO B 1 111 ? 4.654 25.658 -21.139 1.00 35.16 118 PRO B N 1
ATOM 3454 C CA . PRO B 1 111 ? 5.432 26.722 -20.495 1.00 39.33 118 PRO B CA 1
ATOM 3455 C C . PRO B 1 111 ? 6.837 26.277 -20.094 1.00 27.92 118 PRO B C 1
ATOM 3456 O O . PRO B 1 111 ? 7.129 25.084 -20.004 1.00 27.88 118 PRO B O 1
ATOM 3460 N N . GLU B 1 112 ? 7.714 27.241 -19.828 1.00 30.55 119 GLU B N 1
ATOM 3461 C CA . GLU B 1 112 ? 9.056 26.890 -19.351 1.00 30.60 119 GLU B CA 1
ATOM 3462 C C . GLU B 1 112 ? 9.030 26.019 -18.084 1.00 29.40 119 GLU B C 1
ATOM 3463 O O . GLU B 1 112 ? 8.287 26.323 -17.149 1.00 33.43 119 GLU B O 1
ATOM 3469 N N . ASN B 1 113 ? 9.850 24.962 -18.077 1.00 30.61 120 ASN B N 1
ATOM 3470 C CA . ASN B 1 113 ? 9.996 24.029 -16.949 1.00 33.02 120 ASN B CA 1
ATOM 3471 C C . ASN B 1 113 ? 8.783 23.128 -16.725 1.00 32.08 120 ASN B C 1
ATOM 3472 O O . ASN B 1 113 ? 8.690 22.447 -15.701 1.00 32.93 120 ASN B O 1
ATOM 3477 N N . ALA B 1 114 ? 7.898 23.047 -17.717 1.00 25.47 121 ALA B N 1
ATOM 3478 C CA . ALA B 1 114 ? 6.772 22.112 -17.603 1.00 30.04 121 ALA B CA 1
ATOM 3479 C C . ALA B 1 114 ? 7.217 20.662 -17.502 1.00 24.76 121 ALA B C 1
ATOM 3480 O O . ALA B 1 114 ? 8.277 20.261 -18.001 1.00 26.69 121 ALA B O 1
ATOM 3482 N N . VAL B 1 115 ? 6.380 19.856 -16.855 1.00 23.86 122 VAL B N 1
ATOM 3483 C CA . VAL B 1 115 ? 6.601 18.426 -16.849 1.00 24.86 122 VAL B CA 1
ATOM 3484 C C . VAL B 1 115 ? 5.397 17.757 -17.485 1.00 25.96 122 VAL B C 1
ATOM 3485 O O . VAL B 1 115 ? 4.274 18.173 -17.250 1.00 24.36 122 VAL B O 1
ATOM 3489 N N . ILE B 1 116 ? 5.646 16.735 -18.309 1.00 23.02 123 ILE B N 1
ATOM 3490 C CA . ILE B 1 116 ? 4.597 15.976 -19.001 1.00 20.67 123 ILE B CA 1
ATOM 3491 C C . ILE B 1 116 ? 4.609 14.571 -18.440 1.00 28.65 123 ILE B C 1
ATOM 3492 O O . ILE B 1 116 ? 5.641 13.907 -18.493 1.00 24.55 123 ILE B O 1
ATOM 3497 N N . CYS B 1 117 ? 3.468 14.138 -17.923 1.00 22.04 124 CYS B N 1
ATOM 3498 C CA . CYS B 1 117 ? 3.323 12.822 -17.288 1.00 23.37 124 CYS B CA 1
ATOM 3499 C C . CYS B 1 117 ? 2.333 11.995 -18.053 1.00 23.01 124 CYS B C 1
ATOM 3500 O O . CYS B 1 117 ? 1.195 12.440 -18.330 1.00 26.05 124 CYS B O 1
ATOM 3503 N N . ASN B 1 118 ? 2.736 10.779 -18.390 1.00 21.29 125 ASN B N 1
ATOM 3504 C CA . ASN B 1 118 ? 1.769 9.842 -18.907 1.00 22.00 125 ASN B CA 1
ATOM 3505 C C . ASN B 1 118 ? 1.088 9.132 -17.748 1.00 30.34 125 ASN B C 1
ATOM 3506 O O . ASN B 1 118 ? 1.702 8.924 -16.720 1.00 28.28 125 ASN B O 1
ATOM 3511 N N . THR B 1 119 ? -0.156 8.682 -17.920 1.00 25.98 126 THR B N 1
ATOM 3512 C CA . THR B 1 119 ? -0.828 8.045 -16.773 1.00 23.72 126 THR B CA 1
ATOM 3513 C C . THR B 1 119 ? -0.705 6.542 -16.817 1.00 36.95 126 THR B C 1
ATOM 3514 O O . THR B 1 119 ? -0.439 5.894 -15.791 1.00 44.06 126 THR B O 1
ATOM 3518 N N . CYS B 1 120 ? -1.002 5.962 -17.973 1.00 37.69 127 CYS B N 1
ATOM 3519 C CA . CYS B 1 120 ? -1.008 4.507 -18.093 1.00 34.92 127 CYS B CA 1
ATOM 3520 C C . CYS B 1 120 ? -0.592 4.068 -19.487 1.00 40.74 127 CYS B C 1
ATOM 3521 O O . CYS B 1 120 ? -0.664 4.844 -20.448 1.00 41.70 127 CYS B O 1
ATOM 3524 N N . THR B 1 121 ? -0.141 2.817 -19.541 1.00 39.38 128 THR B N 1
ATOM 3525 C CA . THR B 1 121 ? 0.251 2.071 -20.738 1.00 47.48 128 THR B CA 1
ATOM 3526 C C . THR B 1 121 ? 1.634 2.362 -21.262 1.00 46.99 128 THR B C 1
ATOM 3527 O O . THR B 1 121 ? 2.522 1.531 -21.080 1.00 42.08 128 THR B O 1
ATOM 3531 N N . VAL B 1 122 ? 1.817 3.508 -21.914 1.00 42.88 129 VAL B N 1
ATOM 3532 C CA . VAL B 1 122 ? 3.106 3.868 -22.469 1.00 35.44 129 VAL B CA 1
ATOM 3533 C C . VAL B 1 122 ? 4.037 4.217 -21.310 1.00 37.52 129 VAL B C 1
ATOM 3534 O O . VAL B 1 122 ? 3.684 5.017 -20.449 1.00 42.59 129 VAL B O 1
ATOM 3538 N N . SER B 1 123 ? 5.220 3.614 -21.318 1.00 33.85 130 SER B N 1
ATOM 3539 C CA . SER B 1 123 ? 6.267 3.856 -20.338 1.00 38.23 130 SER B CA 1
ATOM 3540 C C . SER B 1 123 ? 6.850 5.232 -20.511 1.00 33.94 130 SER B C 1
ATOM 3541 O O . SER B 1 123 ? 7.092 5.625 -21.635 1.00 28.84 130 SER B O 1
ATOM 3544 N N . PRO B 1 124 ? 7.118 5.942 -19.395 1.00 27.90 131 PRO B N 1
ATOM 3545 C CA . PRO B 1 124 ? 7.712 7.281 -19.525 1.00 26.48 131 PRO B CA 1
ATOM 3546 C C . PRO B 1 124 ? 9.073 7.271 -20.230 1.00 22.65 131 PRO B C 1
ATOM 3547 O O . PRO B 1 124 ? 9.429 8.265 -20.868 1.00 22.86 131 PRO B O 1
ATOM 3551 N N . VAL B 1 125 ? 9.814 6.169 -20.141 1.00 24.47 132 VAL B N 1
ATOM 3552 C CA . VAL B 1 125 ? 11.087 6.104 -20.850 1.00 26.94 132 VAL B CA 1
ATOM 3553 C C . VAL B 1 125 ? 10.868 6.121 -22.379 1.00 25.20 132 VAL B C 1
ATOM 3554 O O . VAL B 1 125 ? 11.584 6.798 -23.120 1.00 26.93 132 VAL B O 1
ATOM 3558 N N . VAL B 1 126 ? 9.837 5.407 -22.831 1.00 27.59 133 VAL B N 1
ATOM 3559 C CA . VAL B 1 126 ? 9.496 5.366 -24.256 1.00 25.28 133 VAL B CA 1
ATOM 3560 C C . VAL B 1 126 ? 8.930 6.718 -24.708 1.00 26.91 133 VAL B C 1
ATOM 3561 O O . VAL B 1 126 ? 9.281 7.213 -25.786 1.00 28.17 133 VAL B O 1
ATOM 3565 N N . LEU B 1 127 ? 8.113 7.335 -23.853 1.00 21.47 134 LEU B N 1
ATOM 3566 C CA . LEU B 1 127 ? 7.651 8.707 -24.130 1.00 24.96 134 LEU B CA 1
ATOM 3567 C C . LEU B 1 127 ? 8.847 9.683 -24.253 1.00 26.05 134 LEU B C 1
ATOM 3568 O O . LEU B 1 127 ? 8.940 10.471 -25.210 1.00 22.36 134 LEU B O 1
ATOM 3573 N N . TYR B 1 128 ? 9.813 9.574 -23.342 1.00 26.15 135 TYR B N 1
ATOM 3574 C CA . TYR B 1 128 ? 11.009 10.381 -23.444 1.00 26.96 135 TYR B CA 1
ATOM 3575 C C . TYR B 1 128 ? 11.741 10.145 -24.776 1.00 30.71 135 TYR B C 1
ATOM 3576 O O . TYR B 1 128 ? 12.071 11.066 -25.506 1.00 25.67 135 TYR B O 1
ATOM 3585 N N . TYR B 1 129 ? 11.960 8.883 -25.141 1.00 23.70 136 TYR B N 1
ATOM 3586 C CA . TYR B 1 129 ? 12.606 8.612 -26.387 1.00 25.42 136 TYR B CA 1
ATOM 3587 C C . TYR B 1 129 ? 11.901 9.195 -27.599 1.00 22.33 136 TYR B C 1
ATOM 3588 O O . TYR B 1 129 ? 12.552 9.613 -28.542 1.00 27.10 136 TYR B O 1
ATOM 3597 N N . SER B 1 130 ? 10.571 9.190 -27.582 1.00 26.03 137 SER B N 1
ATOM 3598 C CA . SER B 1 130 ? 9.809 9.677 -28.726 1.00 27.92 137 SER B CA 1
ATOM 3599 C C . SER B 1 130 ? 9.965 11.192 -28.859 1.00 26.95 137 SER B C 1
ATOM 3600 O O . SER B 1 130 ? 9.870 11.719 -29.963 1.00 29.54 137 SER B O 1
ATOM 3603 N N . LEU B 1 131 ? 10.255 11.837 -27.745 1.00 22.39 138 LEU B N 1
ATOM 3604 C CA . LEU B 1 131 ? 10.372 13.311 -27.721 1.00 26.50 138 LEU B CA 1
ATOM 3605 C C . LEU B 1 131 ? 11.820 13.778 -27.704 1.00 31.97 138 LEU B C 1
ATOM 3606 O O . LEU B 1 131 ? 12.096 14.978 -27.760 1.00 25.48 138 LEU B O 1
ATOM 3611 N N . GLU B 1 132 ? 12.746 12.830 -27.648 1.00 28.90 139 GLU B N 1
ATOM 3612 C CA . GLU B 1 132 ? 14.133 13.149 -27.345 1.00 26.95 139 GLU B CA 1
ATOM 3613 C C . GLU B 1 132 ? 14.776 14.149 -28.325 1.00 33.30 139 GLU B C 1
ATOM 3614 O O . GLU B 1 132 ? 15.595 14.967 -27.901 1.00 32.82 139 GLU B O 1
ATOM 3620 N N . PRO B 1 133 ? 14.419 14.101 -29.623 1.00 31.53 140 PRO B N 1
ATOM 3621 C CA . PRO B 1 133 ? 15.075 15.109 -30.462 1.00 36.21 140 PRO B CA 1
ATOM 3622 C C . PRO B 1 133 ? 14.774 16.549 -30.055 1.00 34.67 140 PRO B C 1
ATOM 3623 O O . PRO B 1 133 ? 15.637 17.413 -30.212 1.00 37.79 140 PRO B O 1
ATOM 3627 N N . ILE B 1 134 ? 13.590 16.799 -29.522 1.00 28.67 141 ILE B N 1
ATOM 3628 C CA . ILE B 1 134 ? 13.286 18.182 -29.138 1.00 28.31 141 ILE B CA 1
ATOM 3629 C C . ILE B 1 134 ? 13.739 18.417 -27.701 1.00 29.78 141 ILE B C 1
ATOM 3630 O O . ILE B 1 134 ? 14.250 19.502 -27.380 1.00 30.86 141 ILE B O 1
ATOM 3635 N N . LEU B 1 135 ? 13.628 17.401 -26.855 1.00 24.14 142 LEU B N 1
ATOM 3636 C CA . LEU B 1 135 ? 14.055 17.528 -25.461 1.00 20.88 142 LEU B CA 1
ATOM 3637 C C . LEU B 1 135 ? 15.572 17.769 -25.368 1.00 30.57 142 LEU B C 1
ATOM 3638 O O . LEU B 1 135 ? 16.043 18.426 -24.450 1.00 35.24 142 LEU B O 1
ATOM 3643 N N . ARG B 1 136 ? 16.333 17.168 -26.275 1.00 28.39 143 ARG B N 1
ATOM 3644 C CA . ARG B 1 136 ? 17.791 17.359 -26.350 1.00 32.59 143 ARG B CA 1
ATOM 3645 C C . ARG B 1 136 ? 18.223 18.675 -26.935 1.00 40.38 143 ARG B C 1
ATOM 3646 O O . ARG B 1 136 ? 19.409 18.993 -26.907 1.00 40.44 143 ARG B O 1
ATOM 3654 N N . THR B 1 137 ? 17.326 19.349 -27.637 1.00 31.67 144 THR B N 1
ATOM 3655 C CA . THR B 1 137 ? 17.754 20.532 -28.387 1.00 30.56 144 THR B CA 1
ATOM 3656 C C . THR B 1 137 ? 17.010 21.766 -27.886 1.00 33.94 144 THR B C 1
ATOM 3657 O O . THR B 1 137 ? 17.533 22.553 -27.077 1.00 35.73 144 THR B O 1
ATOM 3661 N N . LYS B 1 138 ? 15.772 21.932 -28.314 1.00 26.29 145 LYS B N 1
ATOM 3662 C CA . LYS B 1 138 ? 15.047 23.181 -28.060 1.00 24.86 145 LYS B CA 1
ATOM 3663 C C . LYS B 1 138 ? 14.301 23.264 -26.719 1.00 19.79 145 LYS B C 1
ATOM 3664 O O . LYS B 1 138 ? 13.936 24.360 -26.299 1.00 22.95 145 LYS B O 1
ATOM 3670 N N . ARG B 1 139 ? 13.956 22.104 -26.136 1.00 26.02 146 ARG B N 1
ATOM 3671 C CA . ARG B 1 139 ? 13.181 22.105 -24.879 1.00 22.26 146 ARG B CA 1
ATOM 3672 C C . ARG B 1 139 ? 13.875 21.298 -23.786 1.00 22.46 146 ARG B C 1
ATOM 3673 O O . ARG B 1 139 ? 13.272 20.377 -23.197 1.00 23.92 146 ARG B O 1
ATOM 3681 N N . LYS B 1 140 ? 15.121 21.653 -23.480 1.00 20.15 147 LYS B N 1
ATOM 3682 C CA . LYS B 1 140 ? 15.869 20.997 -22.409 1.00 23.84 147 LYS B CA 1
ATOM 3683 C C . LYS B 1 140 ? 15.287 21.265 -21.013 1.00 28.70 147 LYS B C 1
ATOM 3684 O O . LYS B 1 140 ? 15.660 20.609 -20.031 1.00 29.49 147 LYS B O 1
ATOM 3690 N N . ASP B 1 141 ? 14.378 22.226 -20.935 1.00 23.67 148 ASP B N 1
ATOM 3691 C CA . ASP B 1 141 ? 13.712 22.575 -19.687 1.00 22.76 148 ASP B CA 1
ATOM 3692 C C . ASP B 1 141 ? 12.584 21.604 -19.338 1.00 23.21 148 ASP B C 1
ATOM 3693 O O . ASP B 1 141 ? 12.183 21.551 -18.173 1.00 25.81 148 ASP B O 1
ATOM 3698 N N . VAL B 1 142 ? 12.103 20.834 -20.330 1.00 23.40 149 VAL B N 1
ATOM 3699 C CA . VAL B 1 142 ? 10.872 20.049 -20.116 1.00 24.76 149 VAL B CA 1
ATOM 3700 C C . VAL B 1 142 ? 11.220 18.695 -19.500 1.00 24.49 149 VAL B C 1
ATOM 3701 O O . VAL B 1 142 ? 12.218 18.074 -19.872 1.00 26.72 149 VAL B O 1
ATOM 3705 N N . GLY B 1 143 ? 10.453 18.284 -18.497 1.00 24.07 150 GLY B N 1
ATOM 3706 C CA . GLY B 1 143 ? 10.644 16.962 -17.907 1.00 23.05 150 GLY B CA 1
ATOM 3707 C C . GLY B 1 143 ? 9.563 16.007 -18.334 1.00 23.85 150 GLY B C 1
ATOM 3708 O O . GLY B 1 143 ? 8.472 16.407 -18.699 1.00 22.45 150 GLY B O 1
ATOM 3709 N N . ILE B 1 144 ? 9.909 14.722 -18.291 1.00 22.27 151 ILE B N 1
ATOM 3710 C CA . ILE B 1 144 ? 8.974 13.634 -18.603 1.00 21.44 151 ILE B CA 1
ATOM 3711 C C . ILE B 1 144 ? 8.858 12.771 -17.356 1.00 22.09 151 ILE B C 1
ATOM 3712 O O . ILE B 1 144 ? 9.859 12.397 -16.783 1.00 24.21 151 ILE B O 1
ATOM 3717 N N . SER B 1 145 ? 7.644 12.447 -16.961 1.00 21.07 152 SER B N 1
ATOM 3718 C CA . SER B 1 145 ? 7.433 11.556 -15.823 1.00 24.43 152 SER B CA 1
ATOM 3719 C C . SER B 1 145 ? 6.158 10.780 -16.084 1.00 21.75 152 SER B C 1
ATOM 3720 O O . SER B 1 145 ? 5.732 10.634 -17.246 1.00 23.23 152 SER B O 1
ATOM 3723 N N . SER B 1 146 ? 5.540 10.299 -15.013 1.00 22.96 153 SER B N 1
ATOM 3724 C CA . SER B 1 146 ? 4.329 9.514 -15.166 1.00 24.08 153 SER B CA 1
ATOM 3725 C C . SER B 1 146 ? 3.521 9.606 -13.868 1.00 19.45 153 SER B C 1
ATOM 3726 O O . SER B 1 146 ? 4.062 9.900 -12.805 1.00 24.09 153 SER B O 1
ATOM 3729 N N . MET B 1 147 ? 2.225 9.337 -13.951 1.00 24.27 154 MET B N 1
ATOM 3730 C CA . MET B 1 147 ? 1.389 9.311 -12.755 1.00 23.05 154 MET B CA 1
ATOM 3731 C C . MET B 1 147 ? 0.440 8.130 -12.913 1.00 22.72 154 MET B C 1
ATOM 3732 O O . MET B 1 147 ? -0.640 8.299 -13.447 1.00 23.90 154 MET B O 1
ATOM 3737 N N . HIS B 1 148 ? 0.893 6.929 -12.547 1.00 21.65 155 HIS B N 1
ATOM 3738 C CA . HIS B 1 148 ? 0.134 5.705 -12.791 1.00 22.07 155 HIS B CA 1
ATOM 3739 C C . HIS B 1 148 ? -0.867 5.434 -11.666 1.00 18.04 155 HIS B C 1
ATOM 3740 O O . HIS B 1 148 ? -0.450 5.259 -10.537 1.00 22.66 155 HIS B O 1
ATOM 3747 N N . PRO B 1 149 ? -2.178 5.422 -11.957 1.00 24.40 156 PRO B N 1
ATOM 3748 C CA . PRO B 1 149 ? -3.110 5.163 -10.849 1.00 25.64 156 PRO B CA 1
ATOM 3749 C C . PRO B 1 149 ? -3.169 3.679 -10.462 1.00 24.54 156 PRO B C 1
ATOM 3750 O O . PRO B 1 149 ? -2.959 2.836 -11.350 1.00 26.95 156 PRO B O 1
ATOM 3754 N N . ALA B 1 150 ? -3.474 3.366 -9.192 1.00 25.35 157 ALA B N 1
ATOM 3755 C CA . ALA B 1 150 ? -3.509 1.964 -8.773 1.00 30.90 157 ALA B CA 1
ATOM 3756 C C . ALA B 1 150 ? -4.754 1.236 -9.221 1.00 33.74 157 ALA B C 1
ATOM 3757 O O . ALA B 1 150 ? -4.763 0.018 -9.287 1.00 31.19 157 ALA B O 1
ATOM 3759 N N . ALA B 1 151 ? -5.761 2.002 -9.619 1.00 28.44 158 ALA B N 1
ATOM 3760 C CA . ALA B 1 151 ? -7.042 1.497 -10.090 1.00 26.83 158 ALA B CA 1
ATOM 3761 C C . ALA B 1 151 ? -7.642 2.647 -10.858 1.00 26.25 158 ALA B C 1
ATOM 3762 O O . ALA B 1 151 ? -7.079 3.746 -10.848 1.00 27.67 158 ALA B O 1
ATOM 3764 N N . VAL B 1 152 ? -8.776 2.443 -11.510 1.00 23.55 159 VAL B N 1
ATOM 3765 C CA . VAL B 1 152 ? -9.352 3.538 -12.291 1.00 20.88 159 VAL B CA 1
ATOM 3766 C C . VAL B 1 152 ? -9.745 4.690 -11.358 1.00 21.68 159 VAL B C 1
ATOM 3767 O O . VAL B 1 152 ? -10.389 4.484 -10.349 1.00 24.05 159 VAL B O 1
ATOM 3771 N N . PRO B 1 153 ? -9.235 5.906 -11.642 1.00 22.35 160 PRO B N 1
ATOM 3772 C CA . PRO B 1 153 ? -9.605 7.048 -10.801 1.00 23.79 160 PRO B CA 1
ATOM 3773 C C . PRO B 1 153 ? -11.127 7.211 -10.737 1.00 24.61 160 PRO B C 1
ATOM 3774 O O . PRO B 1 153 ? -11.808 7.140 -11.773 1.00 23.64 160 PRO B O 1
ATOM 3778 N N . GLY B 1 154 ? -11.639 7.397 -9.525 1.00 23.52 161 GLY B N 1
ATOM 3779 C CA . GLY B 1 154 ? -13.072 7.466 -9.320 1.00 27.70 161 GLY B CA 1
ATOM 3780 C C . GLY B 1 154 ? -13.590 6.253 -8.583 1.00 29.46 161 GLY B C 1
ATOM 3781 O O . GLY B 1 154 ? -14.696 6.285 -7.998 1.00 26.93 161 GLY B O 1
ATOM 3782 N N . THR B 1 155 ? -12.822 5.168 -8.617 1.00 28.36 162 THR B N 1
ATOM 3783 C CA . THR B 1 155 ? -13.226 3.967 -7.874 1.00 26.97 162 THR B CA 1
ATOM 3784 C C . THR B 1 155 ? -12.608 4.034 -6.467 1.00 28.95 162 THR B C 1
ATOM 3785 O O . THR B 1 155 ? -11.571 4.680 -6.260 1.00 27.29 162 THR B O 1
ATOM 3789 N N . PRO B 1 156 ? -13.267 3.402 -5.477 1.00 27.11 163 PRO B N 1
ATOM 3790 C CA . PRO B 1 156 ? -12.787 3.424 -4.094 1.00 27.81 163 PRO B CA 1
ATOM 3791 C C . PRO B 1 156 ? -11.420 2.787 -3.963 1.00 22.61 163 PRO B C 1
ATOM 3792 O O . PRO B 1 156 ? -10.668 3.153 -3.061 1.00 28.14 163 PRO B O 1
ATOM 3796 N N . GLN B 1 157 ? -11.129 1.861 -4.872 1.00 27.91 164 GLN B N 1
ATOM 3797 C CA . GLN B 1 157 ? -9.903 1.100 -4.829 1.00 26.88 164 GLN B CA 1
ATOM 3798 C C . GLN B 1 157 ? -8.669 1.935 -5.199 1.00 25.57 164 GLN B C 1
ATOM 3799 O O . GLN B 1 157 ? -7.541 1.610 -4.813 1.00 28.78 164 GLN B O 1
ATOM 3805 N N . HIS B 1 158 ? -8.885 3.081 -5.837 1.00 24.12 165 HIS B N 1
ATOM 3806 C CA . HIS B 1 158 ? -7.770 3.969 -6.174 1.00 25.64 165 HIS B CA 1
ATOM 3807 C C . HIS B 1 158 ? -7.257 4.741 -4.982 1.00 28.04 165 HIS B C 1
ATOM 3808 O O . HIS B 1 158 ? -7.794 5.780 -4.643 1.00 28.24 165 HIS B O 1
ATOM 3815 N N . GLY B 1 159 ? -6.163 4.283 -4.369 1.00 25.87 166 GLY B N 1
ATOM 3816 C CA . GLY B 1 159 ? -5.663 4.947 -3.188 1.00 25.92 166 GLY B CA 1
ATOM 3817 C C . GLY B 1 159 ? -4.281 5.529 -3.371 1.00 24.03 166 GLY B C 1
ATOM 3818 O O . GLY B 1 159 ? -3.826 6.278 -2.506 1.00 27.17 166 GLY B O 1
ATOM 3819 N N . HIS B 1 160 ? -3.620 5.226 -4.492 1.00 25.10 167 HIS B N 1
ATOM 3820 C CA . HIS B 1 160 ? -2.291 5.799 -4.698 1.00 22.59 167 HIS B CA 1
ATOM 3821 C C . HIS B 1 160 ? -1.947 5.994 -6.185 1.00 29.25 167 HIS B C 1
ATOM 3822 O O . HIS B 1 160 ? -2.624 5.490 -7.072 1.00 23.35 167 HIS B O 1
ATOM 3829 N N . TYR B 1 161 ? -0.882 6.738 -6.423 1.00 25.18 168 TYR B N 1
ATOM 3830 C CA . TYR B 1 161 ? -0.255 6.833 -7.739 1.00 23.27 168 TYR B CA 1
ATOM 3831 C C . TYR B 1 161 ? 1.192 6.412 -7.640 1.00 24.04 168 TYR B C 1
ATOM 3832 O O . TYR B 1 161 ? 1.807 6.606 -6.599 1.00 25.66 168 TYR B O 1
ATOM 3841 N N . VAL B 1 162 ? 1.722 5.880 -8.734 1.00 23.55 169 VAL B N 1
ATOM 3842 C CA . VAL B 1 162 ? 3.146 5.622 -8.843 1.00 20.12 169 VAL B CA 1
ATOM 3843 C C . VAL B 1 162 ? 3.733 6.668 -9.807 1.00 18.20 169 VAL B C 1
ATOM 3844 O O . VAL B 1 162 ? 3.188 6.858 -10.880 1.00 22.30 169 VAL B O 1
ATOM 3848 N N . ILE B 1 163 ? 4.818 7.347 -9.391 1.00 21.95 170 ILE B N 1
ATOM 3849 C CA . ILE B 1 163 ? 5.407 8.427 -10.195 1.00 20.45 170 ILE B CA 1
ATOM 3850 C C . ILE B 1 163 ? 6.741 7.932 -10.747 1.00 22.51 170 ILE B C 1
ATOM 3851 O O . ILE B 1 163 ? 7.585 7.523 -9.947 1.00 22.05 170 ILE B O 1
ATOM 3856 N N . GLY B 1 164 ? 6.933 7.984 -12.070 1.00 24.78 171 GLY B N 1
ATOM 3857 C CA . GLY B 1 164 ? 8.197 7.514 -12.627 1.00 22.43 171 GLY B CA 1
ATOM 3858 C C . GLY B 1 164 ? 9.339 8.498 -12.364 1.00 23.78 171 GLY B C 1
ATOM 3859 O O . GLY B 1 164 ? 9.315 9.633 -12.850 1.00 29.93 171 GLY B O 1
ATOM 3860 N N . GLY B 1 165 ? 10.343 8.057 -11.618 1.00 23.22 172 GLY B N 1
ATOM 3861 C CA . GLY B 1 165 ? 11.463 8.911 -11.213 1.00 25.24 172 GLY B CA 1
ATOM 3862 C C . GLY B 1 165 ? 12.729 8.486 -11.931 1.00 21.31 172 GLY B C 1
ATOM 3863 O O . GLY B 1 165 ? 12.667 7.816 -12.985 1.00 24.20 172 GLY B O 1
ATOM 3864 N N . LYS B 1 166 ? 13.869 8.871 -11.366 1.00 25.24 173 LYS B N 1
ATOM 3865 C CA . LYS B 1 166 ? 15.174 8.557 -11.939 1.00 27.89 173 LYS B CA 1
ATOM 3866 C C . LYS B 1 166 ? 15.268 7.054 -12.242 1.00 27.32 173 LYS B C 1
ATOM 3867 O O . LYS B 1 166 ? 14.896 6.235 -11.403 1.00 24.20 173 LYS B O 1
ATOM 3873 N N . THR B 1 167 ? 15.780 6.700 -13.412 1.00 26.33 174 THR B N 1
ATOM 3874 C CA . THR B 1 167 ? 15.811 5.296 -13.781 1.00 28.85 174 THR B CA 1
ATOM 3875 C C . THR B 1 167 ? 16.854 4.502 -12.982 1.00 25.76 174 THR B C 1
ATOM 3876 O O . THR B 1 167 ? 17.773 5.060 -12.378 1.00 27.85 174 THR B O 1
ATOM 3880 N N . THR B 1 168 ? 16.722 3.182 -12.973 1.00 23.80 175 THR B N 1
ATOM 3881 C CA . THR B 1 168 ? 17.678 2.358 -12.261 1.00 26.41 175 THR B CA 1
ATOM 3882 C C . THR B 1 168 ? 19.092 2.559 -12.804 1.00 27.82 175 THR B C 1
ATOM 3883 O O . THR B 1 168 ? 20.060 2.353 -12.080 1.00 32.76 175 THR B O 1
ATOM 3887 N N . ASP B 1 169 ? 19.228 2.949 -14.074 1.00 29.37 176 ASP B N 1
ATOM 3888 C CA . ASP B 1 169 ? 20.561 3.129 -14.622 1.00 34.79 176 ASP B CA 1
ATOM 3889 C C . ASP B 1 169 ? 20.994 4.602 -14.607 1.00 38.70 176 ASP B C 1
ATOM 3890 O O . ASP B 1 169 ? 21.958 4.994 -15.269 1.00 36.33 176 ASP B O 1
ATOM 3895 N N . GLY B 1 170 ? 20.272 5.399 -13.825 1.00 31.72 177 GLY B N 1
ATOM 3896 C CA . GLY B 1 170 ? 20.723 6.729 -13.444 1.00 38.42 177 GLY B CA 1
ATOM 3897 C C . GLY B 1 170 ? 20.276 7.872 -14.348 1.00 40.15 177 GLY B C 1
ATOM 3898 O O . GLY B 1 170 ? 20.776 9.001 -14.207 1.00 34.34 177 GLY B O 1
ATOM 3899 N N . LYS B 1 171 ? 19.344 7.603 -15.263 1.00 37.40 178 LYS B N 1
ATOM 3900 C CA . LYS B 1 171 ? 18.845 8.649 -16.158 1.00 31.84 178 LYS B CA 1
ATOM 3901 C C . LYS B 1 171 ? 17.798 9.520 -15.450 1.00 27.42 178 LYS B C 1
ATOM 3902 O O . LYS B 1 171 ? 16.877 9.025 -14.811 1.00 27.59 178 LYS B O 1
ATOM 3908 N N . GLU B 1 172 ? 17.968 10.838 -15.548 1.00 29.12 179 GLU B N 1
ATOM 3909 C CA . GLU B 1 172 ? 16.996 11.768 -14.997 1.00 27.53 179 GLU B CA 1
ATOM 3910 C C . GLU B 1 172 ? 16.159 12.336 -16.130 1.00 31.95 179 GLU B C 1
ATOM 3911 O O . GLU B 1 172 ? 16.657 13.122 -16.930 1.00 36.42 179 GLU B O 1
ATOM 3917 N N . LEU B 1 173 ? 14.904 11.899 -16.224 1.00 25.34 180 LEU B N 1
ATOM 3918 C CA . LEU B 1 173 ? 14.024 12.328 -17.324 1.00 24.24 180 LEU B CA 1
ATOM 3919 C C . LEU B 1 173 ? 13.304 13.617 -16.987 1.00 28.36 180 LEU B C 1
ATOM 3920 O O . LEU B 1 173 ? 12.723 14.258 -17.871 1.00 24.37 180 LEU B O 1
ATOM 3925 N N . ALA B 1 174 ? 13.329 13.953 -15.697 1.00 26.68 181 ALA B N 1
ATOM 3926 C CA . ALA B 1 174 ? 12.753 15.185 -15.174 1.00 27.16 181 ALA B CA 1
ATOM 3927 C C . ALA B 1 174 ? 13.608 15.614 -13.997 1.00 30.20 181 ALA B C 1
ATOM 3928 O O . ALA B 1 174 ? 14.292 14.764 -13.419 1.00 29.68 181 ALA B O 1
ATOM 3930 N N . THR B 1 175 ? 13.567 16.897 -13.652 1.00 30.93 182 THR B N 1
ATOM 3931 C CA . THR B 1 175 ? 14.340 17.409 -12.508 1.00 32.48 182 THR B CA 1
ATOM 3932 C C . THR B 1 175 ? 13.689 16.970 -11.202 1.00 39.59 182 THR B C 1
ATOM 3933 O O . THR B 1 175 ? 12.507 16.614 -11.169 1.00 28.50 182 THR B O 1
ATOM 3937 N N . GLU B 1 176 ? 14.452 17.045 -10.112 1.00 43.64 183 GLU B N 1
ATOM 3938 C CA . GLU B 1 176 ? 13.925 16.667 -8.808 1.00 36.45 183 GLU B CA 1
ATOM 3939 C C . GLU B 1 176 ? 12.709 17.500 -8.486 1.00 38.40 183 GLU B C 1
ATOM 3940 O O . GLU B 1 176 ? 11.697 16.990 -7.976 1.00 37.72 183 GLU B O 1
ATOM 3946 N N . GLU B 1 177 ? 12.776 18.765 -8.852 1.00 33.79 184 GLU B N 1
ATOM 3947 C CA . GLU B 1 177 ? 11.668 19.676 -8.617 1.00 36.40 184 GLU B CA 1
ATOM 3948 C C . GLU B 1 177 ? 10.397 19.294 -9.399 1.00 28.98 184 GLU B C 1
ATOM 3949 O O . GLU B 1 177 ? 9.295 19.323 -8.863 1.00 33.66 184 GLU B O 1
ATOM 3955 N N . GLN B 1 178 ? 10.557 18.914 -10.661 1.00 28.16 185 GLN B N 1
ATOM 3956 C CA . GLN B 1 178 ? 9.428 18.480 -11.471 1.00 22.02 185 GLN B CA 1
ATOM 3957 C C . GLN B 1 178 ? 8.812 17.196 -10.888 1.00 23.98 185 GLN B C 1
ATOM 3958 O O . GLN B 1 178 ? 7.588 17.047 -10.859 1.00 26.53 185 GLN B O 1
ATOM 3964 N N . ILE B 1 179 ? 9.657 16.277 -10.434 1.00 24.74 186 ILE B N 1
ATOM 3965 C CA . ILE B 1 179 ? 9.126 15.025 -9.850 1.00 27.96 186 ILE B CA 1
ATOM 3966 C C . ILE B 1 179 ? 8.365 15.323 -8.564 1.00 26.97 186 ILE B C 1
ATOM 3967 O O . ILE B 1 179 ? 7.287 14.772 -8.331 1.00 30.42 186 ILE B O 1
ATOM 3972 N N . LYS B 1 180 ? 8.896 16.226 -7.756 1.00 27.64 187 LYS B N 1
ATOM 3973 C CA . LYS B 1 180 ? 8.231 16.600 -6.513 1.00 31.91 187 LYS B CA 1
ATOM 3974 C C . LYS B 1 180 ? 6.886 17.229 -6.802 1.00 33.60 187 LYS B C 1
ATOM 3975 O O . LYS B 1 180 ? 5.933 17.013 -6.048 1.00 34.06 187 LYS B O 1
ATOM 3981 N N . LYS B 1 181 ? 6.796 18.014 -7.878 1.00 27.19 188 LYS B N 1
ATOM 3982 C CA . LYS B 1 181 ? 5.530 18.630 -8.224 1.00 27.81 188 LYS B CA 1
ATOM 3983 C C . LYS B 1 181 ? 4.488 17.573 -8.616 1.00 25.83 188 LYS B C 1
ATOM 3984 O O . LYS B 1 181 ? 3.308 17.673 -8.223 1.00 28.76 188 LYS B O 1
ATOM 3990 N N . ALA B 1 182 ? 4.914 16.578 -9.391 1.00 25.88 189 ALA B N 1
ATOM 3991 C CA . ALA B 1 182 ? 4.002 15.490 -9.777 1.00 25.57 189 ALA B CA 1
ATOM 3992 C C . ALA B 1 182 ? 3.549 14.693 -8.559 1.00 25.71 189 ALA B C 1
ATOM 3993 O O . ALA B 1 182 ? 2.377 14.344 -8.430 1.00 27.55 189 ALA B O 1
ATOM 3995 N N . VAL B 1 183 ? 4.482 14.402 -7.671 1.00 26.34 190 VAL B N 1
ATOM 3996 C CA . VAL B 1 183 ? 4.153 13.673 -6.455 1.00 27.10 190 VAL B CA 1
ATOM 3997 C C . VAL B 1 183 ? 3.105 14.438 -5.647 1.00 32.01 190 VAL B C 1
ATOM 3998 O O . VAL B 1 183 ? 2.048 13.901 -5.308 1.00 32.86 190 VAL B O 1
ATOM 4002 N N . GLU B 1 184 ? 3.337 15.719 -5.399 1.00 27.94 191 GLU B N 1
ATOM 4003 C CA . GLU B 1 184 ? 2.376 16.489 -4.620 1.00 32.73 191 GLU B CA 1
ATOM 4004 C C . GLU B 1 184 ? 1.009 16.672 -5.333 1.00 28.77 191 GLU B C 1
ATOM 4005 O O . GLU B 1 184 ? -0.046 16.655 -4.686 1.00 31.04 191 GLU B O 1
ATOM 4011 N N . LEU B 1 185 ? 1.013 16.831 -6.647 1.00 27.61 192 LEU B N 1
ATOM 4012 C CA . LEU B 1 185 ? -0.256 16.850 -7.382 1.00 28.41 192 LEU B CA 1
ATOM 4013 C C . LEU B 1 185 ? -1.015 15.519 -7.202 1.00 28.75 192 LEU B C 1
ATOM 4014 O O . LEU B 1 185 ? -2.218 15.484 -6.898 1.00 28.60 192 LEU B O 1
ATOM 4019 N N . ALA B 1 186 ? -0.275 14.430 -7.319 1.00 28.23 193 ALA B N 1
ATOM 4020 C CA . ALA B 1 186 ? -0.872 13.095 -7.219 1.00 32.20 193 ALA B CA 1
ATOM 4021 C C . ALA B 1 186 ? -1.580 12.880 -5.898 1.00 30.53 193 ALA B C 1
ATOM 4022 O O . ALA B 1 186 ? -2.517 12.064 -5.807 1.00 32.56 193 ALA B O 1
ATOM 4024 N N . LYS B 1 187 ? -1.097 13.542 -4.853 1.00 28.65 194 LYS B N 1
ATOM 4025 C CA . LYS B 1 187 ? -1.673 13.402 -3.524 1.00 31.13 194 LYS B CA 1
ATOM 4026 C C . LYS B 1 187 ? -3.033 14.102 -3.321 1.00 36.37 194 LYS B C 1
ATOM 4027 O O . LYS B 1 187 ? -3.583 14.072 -2.216 1.00 40.90 194 LYS B O 1
ATOM 4033 N N . SER B 1 188 ? -3.536 14.776 -4.354 1.00 31.96 195 SER B N 1
ATOM 4034 C CA . SER B 1 188 ? -4.827 15.431 -4.272 1.00 29.41 195 SER B CA 1
ATOM 4035 C C . SER B 1 188 ? -5.906 14.442 -3.879 1.00 36.38 195 SER B C 1
ATOM 4036 O O . SER B 1 188 ? -5.800 13.243 -4.177 1.00 36.87 195 SER B O 1
ATOM 4039 N N . ALA B 1 189 ? -6.935 14.956 -3.220 1.00 38.96 196 ALA B N 1
ATOM 4040 C CA . ALA B 1 189 ? -8.064 14.143 -2.791 1.00 44.52 196 ALA B CA 1
ATOM 4041 C C . ALA B 1 189 ? -7.618 13.022 -1.853 1.00 46.73 196 ALA B C 1
ATOM 4042 O O . ALA B 1 189 ? -8.290 11.996 -1.758 1.00 41.33 196 ALA B O 1
ATOM 4044 N N . GLY B 1 190 ? -6.467 13.186 -1.200 1.00 42.52 197 GLY B N 1
ATOM 4045 C CA . GLY B 1 190 ? -6.102 12.249 -0.161 1.00 41.87 197 GLY B CA 1
ATOM 4046 C C . GLY B 1 190 ? -5.386 11.015 -0.654 1.00 29.34 197 GLY B C 1
ATOM 4047 O O . GLY B 1 190 ? -5.438 9.984 0.005 1.00 36.47 197 GLY B O 1
ATOM 4048 N N . LYS B 1 191 ? -4.707 11.109 -1.785 1.00 28.87 198 LYS B N 1
ATOM 4049 C CA . LYS B 1 191 ? -4.038 9.941 -2.345 1.00 27.66 198 LYS B CA 1
ATOM 4050 C C . LYS B 1 191 ? -2.592 9.793 -1.870 1.00 31.29 198 LYS B C 1
ATOM 4051 O O . LYS B 1 191 ? -1.956 10.740 -1.414 1.00 32.07 198 LYS B O 1
ATOM 4057 N N . GLU B 1 192 ? -2.126 8.557 -1.858 1.00 27.70 199 GLU B N 1
ATOM 4058 C CA . GLU B 1 192 ? -0.707 8.278 -1.639 1.00 26.54 199 GLU B CA 1
ATOM 4059 C C . GLU B 1 192 ? 0.048 8.403 -2.959 1.00 28.44 199 GLU B C 1
ATOM 4060 O O . GLU B 1 192 ? -0.533 8.250 -4.031 1.00 25.61 199 GLU B O 1
ATOM 4066 N N . ALA B 1 193 ? 1.339 8.716 -2.904 1.00 27.84 200 ALA B N 1
ATOM 4067 C CA . ALA B 1 193 ? 2.132 8.841 -4.129 1.00 27.29 200 ALA B CA 1
ATOM 4068 C C . ALA B 1 193 ? 3.554 8.354 -3.857 1.00 22.76 200 ALA B C 1
ATOM 4069 O O . ALA B 1 193 ? 4.145 8.688 -2.836 1.00 29.24 200 ALA B O 1
ATOM 4071 N N . TYR B 1 194 ? 4.048 7.494 -4.740 1.00 23.63 201 TYR B N 1
ATOM 4072 C CA . TYR B 1 194 ? 5.348 6.843 -4.566 1.00 24.69 201 TYR B CA 1
ATOM 4073 C C . TYR B 1 194 ? 6.190 6.973 -5.813 1.00 22.17 201 TYR B C 1
ATOM 4074 O O . TYR B 1 194 ? 5.717 6.696 -6.882 1.00 24.44 201 TYR B O 1
ATOM 4083 N N . VAL B 1 195 ? 7.452 7.368 -5.666 1.00 26.80 202 VAL B N 1
ATOM 4084 C CA . VAL B 1 195 ? 8.345 7.443 -6.819 1.00 24.35 202 VAL B CA 1
ATOM 4085 C C . VAL B 1 195 ? 9.023 6.076 -6.989 1.00 24.18 202 VAL B C 1
ATOM 4086 O O . VAL B 1 195 ? 9.531 5.495 -6.004 1.00 26.37 202 VAL B O 1
ATOM 4090 N N . VAL B 1 196 ? 8.954 5.570 -8.203 1.00 22.74 203 VAL B N 1
ATOM 4091 C CA . VAL B 1 196 ? 9.526 4.299 -8.609 1.00 30.03 203 VAL B CA 1
ATOM 4092 C C . VAL B 1 196 ? 10.348 4.626 -9.869 1.00 26.74 203 VAL B C 1
ATOM 4093 O O . VAL B 1 196 ? 9.901 5.444 -10.694 1.00 26.92 203 VAL B O 1
ATOM 4097 N N . PRO B 1 197 ? 11.514 3.986 -10.051 1.00 22.79 204 PRO B N 1
ATOM 4098 C CA . PRO B 1 197 ? 12.276 4.318 -11.264 1.00 24.31 204 PRO B CA 1
ATOM 4099 C C . PRO B 1 197 ? 11.474 4.201 -12.543 1.00 23.33 204 PRO B C 1
ATOM 4100 O O . PRO B 1 197 ? 10.694 3.243 -12.721 1.00 22.49 204 PRO B O 1
ATOM 4104 N N . ALA B 1 198 ? 11.672 5.150 -13.450 1.00 21.42 205 ALA B N 1
ATOM 4105 C CA . ALA B 1 198 ? 10.804 5.241 -14.619 1.00 20.51 205 ALA B CA 1
ATOM 4106 C C . ALA B 1 198 ? 10.903 4.055 -15.548 1.00 21.57 205 ALA B C 1
ATOM 4107 O O . ALA B 1 198 ? 9.990 3.806 -16.324 1.00 23.97 205 ALA B O 1
ATOM 4109 N N . ASP B 1 199 ? 12.023 3.334 -15.486 1.00 23.63 206 ASP B N 1
ATOM 4110 C CA . ASP B 1 199 ? 12.179 2.166 -16.339 1.00 23.33 206 ASP B CA 1
ATOM 4111 C C . ASP B 1 199 ? 11.395 0.958 -15.822 1.00 27.08 206 ASP B C 1
ATOM 4112 O O . ASP B 1 199 ? 11.283 -0.017 -16.545 1.00 30.87 206 ASP B O 1
ATOM 4117 N N . VAL B 1 200 ? 10.815 1.031 -14.620 1.00 20.86 207 VAL B N 1
ATOM 4118 C CA . VAL B 1 200 ? 10.032 -0.083 -14.097 1.00 21.78 207 VAL B CA 1
ATOM 4119 C C . VAL B 1 200 ? 8.601 0.315 -13.725 1.00 23.96 207 VAL B C 1
ATOM 4120 O O . VAL B 1 200 ? 7.789 -0.546 -13.490 1.00 25.74 207 VAL B O 1
ATOM 4124 N N . SER B 1 201 ? 8.305 1.611 -13.711 1.00 23.84 208 SER B N 1
ATOM 4125 C CA . SER B 1 201 ? 7.048 2.081 -13.103 1.00 20.68 208 SER B CA 1
ATOM 4126 C C . SER B 1 201 ? 5.797 1.505 -13.815 1.00 25.02 208 SER B C 1
ATOM 4127 O O . SER B 1 201 ? 4.801 1.125 -13.157 1.00 24.31 208 SER B O 1
ATOM 4130 N N . SER B 1 202 ? 5.855 1.381 -15.134 1.00 21.86 209 SER B N 1
ATOM 4131 C CA . SER B 1 202 ? 4.648 0.938 -15.845 1.00 22.19 209 SER B CA 1
ATOM 4132 C C . SER B 1 202 ? 4.374 -0.558 -15.592 1.00 24.95 209 SER B C 1
ATOM 4133 O O . SER B 1 202 ? 3.236 -1.018 -15.617 1.00 26.55 209 SER B O 1
ATOM 4136 N N . VAL B 1 203 ? 5.431 -1.319 -15.331 1.00 21.50 210 VAL B N 1
ATOM 4137 C CA . VAL B 1 203 ? 5.280 -2.752 -15.085 1.00 24.10 210 VAL B CA 1
ATOM 4138 C C . VAL B 1 203 ? 4.671 -3.026 -13.702 1.00 22.14 210 VAL B C 1
ATOM 4139 O O . VAL B 1 203 ? 4.098 -4.059 -13.466 1.00 25.27 210 VAL B O 1
ATOM 4143 N N . VAL B 1 204 ? 4.786 -2.044 -12.800 1.00 24.01 211 VAL B N 1
ATOM 4144 C CA . VAL B 1 204 ? 4.276 -2.224 -11.442 1.00 26.31 211 VAL B CA 1
ATOM 4145 C C . VAL B 1 204 ? 2.850 -1.788 -11.297 1.00 29.41 211 VAL B C 1
ATOM 4146 O O . VAL B 1 204 ? 2.056 -2.416 -10.586 1.00 33.33 211 VAL B O 1
ATOM 4150 N N . ALA B 1 205 ? 2.492 -0.746 -12.035 1.00 26.04 212 ALA B N 1
ATOM 4151 C CA . ALA B 1 205 ? 1.247 -0.058 -11.742 1.00 28.00 212 ALA B CA 1
ATOM 4152 C C . ALA B 1 205 ? 0.194 -0.120 -12.840 1.00 32.98 212 ALA B C 1
ATOM 4153 O O . ALA B 1 205 ? -0.980 0.014 -12.554 1.00 41.80 212 ALA B O 1
ATOM 4155 N N . ASP B 1 206 ? 0.593 -0.332 -14.089 1.00 31.51 213 ASP B N 1
ATOM 4156 C CA . ASP B 1 206 ? -0.397 -0.326 -15.175 1.00 29.77 213 ASP B CA 1
ATOM 4157 C C . ASP B 1 206 ? -1.118 -1.670 -15.256 1.00 41.10 213 ASP B C 1
ATOM 4158 O O . ASP B 1 206 ? -0.899 -2.546 -14.432 1.00 34.89 213 ASP B O 1
ATOM 4163 N N . MET B 1 207 ? -1.985 -1.821 -16.249 1.00 36.59 214 MET B N 1
ATOM 4164 C CA . MET B 1 207 ? -2.816 -3.018 -16.343 1.00 36.36 214 MET B CA 1
ATOM 4165 C C . MET B 1 207 ? -2.005 -4.279 -16.525 1.00 33.82 214 MET B C 1
ATOM 4166 O O . MET B 1 207 ? -2.449 -5.364 -16.119 1.00 33.75 214 MET B O 1
ATOM 4171 N N . GLY B 1 208 ? -0.810 -4.138 -17.105 1.00 27.18 215 GLY B N 1
ATOM 4172 C CA . GLY B 1 208 ? 0.102 -5.254 -17.273 1.00 27.60 215 GLY B CA 1
ATOM 4173 C C . GLY B 1 208 ? 0.596 -5.818 -15.944 1.00 27.34 215 GLY B C 1
ATOM 4174 O O . GLY B 1 208 ? 1.246 -6.865 -15.936 1.00 25.98 215 GLY B O 1
ATOM 4175 N N . SER B 1 209 ? 0.281 -5.129 -14.845 1.00 26.80 216 SER B N 1
ATOM 4176 C CA . SER B 1 209 ? 0.629 -5.604 -13.487 1.00 29.33 216 SER B CA 1
ATOM 4177 C C . SER B 1 209 ? 0.031 -6.984 -13.209 1.00 27.94 216 SER B C 1
ATOM 4178 O O . SER B 1 209 ? 0.513 -7.723 -12.361 1.00 25.32 216 SER B O 1
ATOM 4181 N N . LEU B 1 210 ? -1.031 -7.299 -13.938 1.00 24.47 217 LEU B N 1
ATOM 4182 C CA . LEU B 1 210 ? -1.640 -8.631 -13.883 1.00 25.64 217 LEU B CA 1
ATOM 4183 C C . LEU B 1 210 ? -0.567 -9.660 -14.250 1.00 27.40 217 LEU B C 1
ATOM 4184 O O . LEU B 1 210 ? -0.346 -10.628 -13.520 1.00 24.04 217 LEU B O 1
ATOM 4189 N N . VAL B 1 211 ? 0.125 -9.422 -15.360 1.00 22.01 218 VAL B N 1
ATOM 4190 C CA . VAL B 1 211 ? 1.157 -10.337 -15.826 1.00 20.49 218 VAL B CA 1
ATOM 4191 C C . VAL B 1 211 ? 2.314 -10.287 -14.877 1.00 21.86 218 VAL B C 1
ATOM 4192 O O . VAL B 1 211 ? 2.878 -11.332 -14.542 1.00 22.23 218 VAL B O 1
ATOM 4196 N N . THR B 1 212 ? 2.670 -9.094 -14.422 1.00 18.78 219 THR B N 1
ATOM 4197 C CA . THR B 1 212 ? 3.803 -9.001 -13.503 1.00 18.04 219 THR B CA 1
ATOM 4198 C C . THR B 1 212 ? 3.604 -9.792 -12.225 1.00 24.45 219 THR B C 1
ATOM 4199 O O . THR B 1 212 ? 4.499 -10.549 -11.806 1.00 21.71 219 THR B O 1
ATOM 4203 N N . ALA B 1 213 ? 2.406 -9.656 -11.637 1.00 21.23 220 ALA B N 1
ATOM 4204 C CA . ALA B 1 213 ? 2.115 -10.343 -10.375 1.00 20.56 220 ALA B CA 1
ATOM 4205 C C . ALA B 1 213 ? 2.108 -11.867 -10.586 1.00 24.20 220 ALA B C 1
ATOM 4206 O O . ALA B 1 213 ? 2.641 -12.591 -9.763 1.00 23.67 220 ALA B O 1
ATOM 4208 N N . VAL B 1 214 ? 1.498 -12.351 -11.662 1.00 22.67 221 VAL B N 1
ATOM 4209 C CA . VAL B 1 214 ? 1.408 -13.818 -11.865 1.00 22.87 221 VAL B CA 1
ATOM 4210 C C . VAL B 1 214 ? 2.774 -14.405 -12.200 1.00 22.74 221 VAL B C 1
ATOM 4211 O O . VAL B 1 214 ? 3.156 -15.450 -11.644 1.00 24.65 221 VAL B O 1
ATOM 4215 N N . ALA B 1 215 ? 3.530 -13.730 -13.069 1.00 22.36 222 ALA B N 1
ATOM 4216 C CA . ALA B 1 215 ? 4.879 -14.204 -13.380 1.00 23.82 222 ALA B CA 1
ATOM 4217 C C . ALA B 1 215 ? 5.756 -14.190 -12.136 1.00 23.61 222 ALA B C 1
ATOM 4218 O O . ALA B 1 215 ? 6.504 -15.163 -11.879 1.00 22.53 222 ALA B O 1
ATOM 4220 N N . LEU B 1 216 ? 5.649 -13.129 -11.338 1.00 19.17 223 LEU B N 1
ATOM 4221 C CA . LEU B 1 216 ? 6.424 -13.063 -10.105 1.00 20.67 223 LEU B CA 1
ATOM 4222 C C . LEU B 1 216 ? 6.057 -14.229 -9.171 1.00 21.88 223 LEU B C 1
ATOM 4223 O O . LEU B 1 216 ? 6.935 -14.806 -8.531 1.00 23.95 223 LEU B O 1
ATOM 4228 N N . SER B 1 217 ? 4.777 -14.601 -9.093 1.00 22.66 224 SER B N 1
ATOM 4229 C CA . SER B 1 217 ? 4.429 -15.657 -8.173 1.00 21.94 224 SER B CA 1
ATOM 4230 C C . SER B 1 217 ? 5.090 -16.984 -8.620 1.00 26.54 224 SER B C 1
ATOM 4231 O O . SER B 1 217 ? 5.547 -17.764 -7.768 1.00 26.70 224 SER B O 1
ATOM 4234 N N . GLY B 1 218 ? 5.195 -17.194 -9.931 1.00 26.75 225 GLY B N 1
ATOM 4235 C CA . GLY B 1 218 ? 5.845 -18.394 -10.453 1.00 25.59 225 GLY B CA 1
ATOM 4236 C C . GLY B 1 218 ? 7.337 -18.382 -10.171 1.00 22.61 225 GLY B C 1
ATOM 4237 O O . GLY B 1 218 ? 7.914 -19.426 -9.771 1.00 24.26 225 GLY B O 1
ATOM 4238 N N . VAL B 1 219 ? 7.950 -17.222 -10.369 1.00 23.68 226 VAL B N 1
ATOM 4239 C CA . VAL B 1 219 ? 9.376 -17.051 -10.032 1.00 22.65 226 VAL B CA 1
ATOM 4240 C C . VAL B 1 219 ? 9.621 -17.372 -8.549 1.00 25.25 226 VAL B C 1
ATOM 4241 O O . VAL B 1 219 ? 10.532 -18.144 -8.217 1.00 24.11 226 VAL B O 1
ATOM 4245 N N . LEU B 1 220 ? 8.789 -16.857 -7.647 1.00 22.63 227 LEU B N 1
ATOM 4246 C CA . LEU B 1 220 ? 9.016 -17.137 -6.224 1.00 23.58 227 LEU B CA 1
ATOM 4247 C C . LEU B 1 220 ? 8.712 -18.592 -5.831 1.00 25.24 227 LEU B C 1
ATOM 4248 O O . LEU B 1 220 ? 9.366 -19.144 -4.952 1.00 29.38 227 LEU B O 1
ATOM 4253 N N . ASP B 1 221 ? 7.720 -19.211 -6.473 1.00 24.45 228 ASP B N 1
ATOM 4254 C CA . ASP B 1 221 ? 7.420 -20.619 -6.244 1.00 26.85 228 ASP B CA 1
ATOM 4255 C C . ASP B 1 221 ? 8.675 -21.429 -6.575 1.00 28.37 228 ASP B C 1
ATOM 4256 O O . ASP B 1 221 ? 9.150 -22.211 -5.725 1.00 29.46 228 ASP B O 1
ATOM 4261 N N . TYR B 1 222 ? 9.216 -21.219 -7.785 1.00 29.13 229 TYR B N 1
ATOM 4262 C CA . TYR B 1 222 ? 10.390 -21.974 -8.238 1.00 26.34 229 TYR B CA 1
ATOM 4263 C C . TYR B 1 222 ? 11.610 -21.685 -7.358 1.00 25.56 229 TYR B C 1
ATOM 4264 O O . TYR B 1 222 ? 12.389 -22.565 -7.043 1.00 28.69 229 TYR B O 1
ATOM 4273 N N . TYR B 1 223 ? 11.776 -20.421 -6.968 1.00 26.22 230 TYR B N 1
ATOM 4274 C CA . TYR B 1 223 ? 12.872 -20.078 -6.066 1.00 29.58 230 TYR B CA 1
ATOM 4275 C C . TYR B 1 223 ? 12.795 -20.868 -4.747 1.00 34.31 230 TYR B C 1
ATOM 4276 O O . TYR B 1 223 ? 13.807 -21.393 -4.246 1.00 31.81 230 TYR B O 1
ATOM 4285 N N . THR B 1 224 ? 11.585 -20.997 -4.209 1.00 26.62 231 THR B N 1
ATOM 4286 C CA . THR B 1 224 ? 11.387 -21.705 -2.964 1.00 28.75 231 THR B CA 1
ATOM 4287 C C . THR B 1 224 ? 11.584 -23.205 -3.122 1.00 38.23 231 THR B C 1
ATOM 4288 O O . THR B 1 224 ? 12.348 -23.831 -2.365 1.00 37.38 231 THR B O 1
ATOM 4292 N N . VAL B 1 225 ? 10.902 -23.781 -4.108 1.00 36.93 232 VAL B N 1
ATOM 4293 C CA . VAL B 1 225 ? 11.023 -25.223 -4.375 1.00 41.01 232 VAL B CA 1
ATOM 4294 C C . VAL B 1 225 ? 12.455 -25.579 -4.706 1.00 37.16 232 VAL B C 1
ATOM 4295 O O . VAL B 1 225 ? 13.003 -26.575 -4.174 1.00 41.19 232 VAL B O 1
ATOM 4299 N N . GLY B 1 226 ? 13.039 -24.781 -5.600 1.00 34.25 233 GLY B N 1
ATOM 4300 C CA . GLY B 1 226 ? 14.402 -24.953 -6.046 1.00 41.37 233 GLY B CA 1
ATOM 4301 C C . GLY B 1 226 ? 15.387 -24.964 -4.896 1.00 47.81 233 GLY B C 1
ATOM 4302 O O . GLY B 1 226 ? 16.190 -25.888 -4.774 1.00 48.82 233 GLY B O 1
ATOM 4303 N N . ARG B 1 227 ? 15.289 -23.980 -4.010 1.00 36.14 234 ARG B N 1
ATOM 4304 C CA . ARG B 1 227 ? 16.233 -23.876 -2.896 1.00 41.73 234 ARG B CA 1
ATOM 4305 C C . ARG B 1 227 ? 15.935 -24.798 -1.710 1.00 47.06 234 ARG B C 1
ATOM 4306 O O . ARG B 1 227 ? 16.838 -25.465 -1.192 1.00 48.32 234 ARG B O 1
ATOM 4314 N N . LYS B 1 228 ? 14.677 -24.852 -1.287 1.00 42.91 235 LYS B N 1
ATOM 4315 C CA . LYS B 1 228 ? 14.327 -25.502 -0.040 1.00 42.59 235 LYS B CA 1
ATOM 4316 C C . LYS B 1 228 ? 14.077 -27.004 -0.169 1.00 44.40 235 LYS B C 1
ATOM 4317 O O . LYS B 1 228 ? 14.324 -27.748 0.777 1.00 49.31 235 LYS B O 1
ATOM 4323 N N . ILE B 1 229 ? 13.632 -27.450 -1.341 1.00 42.31 236 ILE B N 1
ATOM 4324 C CA . ILE B 1 229 ? 13.304 -28.865 -1.535 1.00 45.80 236 ILE B CA 1
ATOM 4325 C C . ILE B 1 229 ? 14.338 -29.581 -2.382 1.00 46.26 236 ILE B C 1
ATOM 4326 O O . ILE B 1 229 ? 14.873 -30.636 -2.002 1.00 46.74 236 ILE B O 1
ATOM 4331 N N . ILE B 1 230 ? 14.596 -29.018 -3.549 1.00 46.12 237 ILE B N 1
ATOM 4332 C CA . ILE B 1 230 ? 15.507 -29.630 -4.505 1.00 51.23 237 ILE B CA 1
ATOM 4333 C C . ILE B 1 230 ? 16.946 -29.334 -4.126 1.00 49.92 237 ILE B C 1
ATOM 4334 O O . ILE B 1 230 ? 17.849 -30.096 -4.468 1.00 60.43 237 ILE B O 1
ATOM 4339 N N . ASN B 1 231 ? 17.149 -28.226 -3.413 1.00 48.65 238 ASN B N 1
ATOM 4340 C CA . ASN B 1 231 ? 18.488 -27.710 -3.141 1.00 43.35 238 ASN B CA 1
ATOM 4341 C C . ASN B 1 231 ? 19.259 -27.413 -4.442 1.00 49.62 238 ASN B C 1
ATOM 4342 O O . ASN B 1 231 ? 20.478 -27.607 -4.516 1.00 56.77 238 ASN B O 1
ATOM 4347 N N . ALA B 1 232 ? 18.547 -26.955 -5.467 1.00 47.35 239 ALA B N 1
ATOM 4348 C CA . ALA B 1 232 ? 19.202 -26.491 -6.681 1.00 44.57 239 ALA B CA 1
ATOM 4349 C C . ALA B 1 232 ? 19.938 -25.195 -6.353 1.00 51.92 239 ALA B C 1
ATOM 4350 O O . ALA B 1 232 ? 19.405 -24.360 -5.603 1.00 43.63 239 ALA B O 1
ATOM 4352 N N . PRO B 1 233 ? 21.158 -25.016 -6.903 1.00 51.87 240 PRO B N 1
ATOM 4353 C CA . PRO B 1 233 ? 21.963 -23.828 -6.586 1.00 46.06 240 PRO B CA 1
ATOM 4354 C C . PRO B 1 233 ? 21.243 -22.545 -6.996 1.00 37.44 240 PRO B C 1
ATOM 4355 O O . PRO B 1 233 ? 20.518 -22.538 -7.988 1.00 37.54 240 PRO B O 1
ATOM 4359 N N . LYS B 1 234 ? 21.427 -21.487 -6.214 1.00 47.89 241 LYS B N 1
ATOM 4360 C CA . LYS B 1 234 ? 20.711 -20.240 -6.474 1.00 44.95 241 LYS B CA 1
ATOM 4361 C C . LYS B 1 234 ? 21.004 -19.664 -7.863 1.00 37.78 241 LYS B C 1
ATOM 4362 O O . LYS B 1 234 ? 20.093 -19.199 -8.557 1.00 36.52 241 LYS B O 1
ATOM 4368 N N . LYS B 1 235 ? 22.270 -19.703 -8.264 1.00 37.45 242 LYS B N 1
ATOM 4369 C CA . LYS B 1 235 ? 22.660 -19.112 -9.542 1.00 41.42 242 LYS B CA 1
ATOM 4370 C C . LYS B 1 235 ? 22.035 -19.862 -10.712 1.00 38.86 242 LYS B C 1
ATOM 4371 O O . LYS B 1 235 ? 21.711 -19.258 -11.733 1.00 34.19 242 LYS B O 1
ATOM 4377 N N . MET B 1 236 ? 21.853 -21.167 -10.545 1.00 37.98 243 MET B N 1
ATOM 4378 C CA . MET B 1 236 ? 21.131 -21.990 -11.510 1.00 37.83 243 MET B CA 1
ATOM 4379 C C . MET B 1 236 ? 19.669 -21.580 -11.618 1.00 36.03 243 MET B C 1
ATOM 4380 O O . MET B 1 236 ? 19.151 -21.369 -12.723 1.00 33.03 243 MET B O 1
ATOM 4385 N N . ILE B 1 237 ? 18.986 -21.476 -10.474 1.00 32.11 244 ILE B N 1
ATOM 4386 C CA . ILE B 1 237 ? 17.607 -21.015 -10.469 1.00 26.97 244 ILE B CA 1
ATOM 4387 C C . ILE B 1 237 ? 17.467 -19.645 -11.132 1.00 26.11 244 ILE B C 1
ATOM 4388 O O . ILE B 1 237 ? 16.562 -19.445 -11.940 1.00 26.71 244 ILE B O 1
ATOM 4393 N N . GLU B 1 238 ? 18.361 -18.722 -10.812 1.00 26.27 245 GLU B N 1
ATOM 4394 C CA . GLU B 1 238 ? 18.294 -17.398 -11.419 1.00 26.96 245 GLU B CA 1
ATOM 4395 C C . GLU B 1 238 ? 18.524 -17.465 -12.937 1.00 26.04 245 GLU B C 1
ATOM 4396 O O . GLU B 1 238 ? 17.801 -16.838 -13.695 1.00 24.37 245 GLU B O 1
ATOM 4402 N N . GLN B 1 239 ? 19.506 -18.242 -13.372 1.00 25.25 246 GLN B N 1
ATOM 4403 C CA . GLN B 1 239 ? 19.756 -18.407 -14.798 1.00 25.09 246 GLN B CA 1
ATOM 4404 C C . GLN B 1 239 ? 18.522 -18.984 -15.516 1.00 24.83 246 GLN B C 1
ATOM 4405 O O . GLN B 1 239 ? 18.159 -18.514 -16.573 1.00 22.61 246 GLN B O 1
ATOM 4411 N N . GLN B 1 240 ? 17.844 -19.972 -14.925 1.00 24.43 247 GLN B N 1
ATOM 4412 C CA . GLN B 1 240 ? 16.621 -20.502 -15.550 1.00 24.03 247 GLN B CA 1
ATOM 4413 C C . GLN B 1 240 ? 15.480 -19.509 -15.559 1.00 24.76 247 GLN B C 1
ATOM 4414 O O . GLN B 1 240 ? 14.709 -19.429 -16.543 1.00 24.72 247 GLN B O 1
ATOM 4420 N N . VAL B 1 241 ? 15.361 -18.733 -14.477 1.00 22.51 248 VAL B N 1
ATOM 4421 C CA . VAL B 1 241 ? 14.325 -17.708 -14.412 1.00 22.27 248 VAL B CA 1
ATOM 4422 C C . VAL B 1 241 ? 14.578 -16.703 -15.522 1.00 20.54 248 VAL B C 1
ATOM 4423 O O . VAL B 1 241 ? 13.638 -16.357 -16.267 1.00 21.58 248 VAL B O 1
ATOM 4427 N N . ILE B 1 242 ? 15.837 -16.264 -15.651 1.00 19.60 249 ILE B N 1
ATOM 4428 C CA . ILE B 1 242 ? 16.190 -15.312 -16.707 1.00 17.82 249 ILE B CA 1
ATOM 4429 C C . ILE B 1 242 ? 15.868 -15.869 -18.100 1.00 19.97 249 ILE B C 1
ATOM 4430 O O . ILE B 1 242 ? 15.194 -15.199 -18.896 1.00 21.21 249 ILE B O 1
ATOM 4435 N N . MET B 1 243 ? 16.253 -17.122 -18.358 1.00 20.38 250 MET B N 1
ATOM 4436 C CA . MET B 1 243 ? 16.054 -17.659 -19.678 1.00 21.38 250 MET B CA 1
ATOM 4437 C C . MET B 1 243 ? 14.562 -17.805 -19.966 1.00 21.00 250 MET B C 1
ATOM 4438 O O . MET B 1 243 ? 14.131 -17.524 -21.084 1.00 21.38 250 MET B O 1
ATOM 4443 N N . THR B 1 244 ? 13.775 -18.230 -18.972 1.00 21.84 251 THR B N 1
ATOM 4444 C CA . THR B 1 244 ? 12.327 -18.373 -19.181 1.00 19.52 251 THR B CA 1
ATOM 4445 C C . THR B 1 244 ? 11.684 -17.061 -19.525 1.00 22.59 251 THR B C 1
ATOM 4446 O O . THR B 1 244 ? 10.934 -16.960 -20.511 1.00 21.57 251 THR B O 1
ATOM 4450 N N . LEU B 1 245 ? 11.937 -16.052 -18.703 1.00 19.53 252 LEU B N 1
ATOM 4451 C CA . LEU B 1 245 ? 11.229 -14.796 -18.930 1.00 22.09 252 LEU B CA 1
ATOM 4452 C C . LEU B 1 245 ? 11.705 -14.124 -20.232 1.00 19.25 252 LEU B C 1
ATOM 4453 O O . LEU B 1 245 ? 10.906 -13.542 -20.960 1.00 18.72 252 LEU B O 1
ATOM 4458 N N . GLN B 1 246 ? 13.011 -14.199 -20.477 1.00 18.20 253 GLN B N 1
ATOM 4459 C CA . GLN B 1 246 ? 13.578 -13.608 -21.686 1.00 16.38 253 GLN B CA 1
ATOM 4460 C C . GLN B 1 246 ? 13.040 -14.277 -22.952 1.00 18.71 253 GLN B C 1
ATOM 4461 O O . GLN B 1 246 ? 12.722 -13.628 -23.954 1.00 18.06 253 GLN B O 1
ATOM 4467 N N . THR B 1 247 ? 12.962 -15.613 -22.917 1.00 18.19 254 THR B N 1
ATOM 4468 C CA . THR B 1 247 ? 12.505 -16.333 -24.087 1.00 19.72 254 THR B CA 1
ATOM 4469 C C . THR B 1 247 ? 11.062 -16.006 -24.392 1.00 19.90 254 THR B C 1
ATOM 4470 O O . THR B 1 247 ? 10.700 -15.825 -25.540 1.00 20.07 254 THR B O 1
ATOM 4474 N N . MET B 1 248 ? 10.264 -15.971 -23.344 1.00 18.92 255 MET B N 1
ATOM 4475 C CA . MET B 1 248 ? 8.843 -15.651 -23.509 1.00 17.76 255 MET B CA 1
ATOM 4476 C C . MET B 1 248 ? 8.681 -14.226 -24.076 1.00 20.86 255 MET B C 1
ATOM 4477 O O . MET B 1 248 ? 7.890 -14.001 -25.039 1.00 20.29 255 MET B O 1
ATOM 4482 N N . ALA B 1 249 ? 9.441 -13.298 -23.512 1.00 17.32 256 ALA B N 1
ATOM 4483 C CA . ALA B 1 249 ? 9.339 -11.905 -24.022 1.00 17.69 256 ALA B CA 1
ATOM 4484 C C . ALA B 1 249 ? 9.746 -11.831 -25.493 1.00 19.03 256 ALA B C 1
ATOM 4485 O O . ALA B 1 249 ? 9.100 -11.179 -26.305 1.00 18.64 256 ALA B O 1
ATOM 4487 N N . SER B 1 250 ? 10.873 -12.465 -25.826 1.00 17.84 257 SER B N 1
ATOM 4488 C CA . SER B 1 250 ? 11.401 -12.427 -27.177 1.00 21.50 257 SER B CA 1
ATOM 4489 C C . SER B 1 250 ? 10.420 -13.068 -28.177 1.00 19.09 257 SER B C 1
ATOM 4490 O O . SER B 1 250 ? 10.234 -12.562 -29.262 1.00 18.16 257 SER B O 1
ATOM 4493 N N . LEU B 1 251 ? 9.819 -14.202 -27.798 1.00 18.33 258 LEU B N 1
ATOM 4494 C CA . LEU B 1 251 ? 8.886 -14.869 -28.699 1.00 18.84 258 LEU B CA 1
ATOM 4495 C C . LEU B 1 251 ? 7.637 -14.000 -28.937 1.00 22.14 258 LEU B C 1
ATOM 4496 O O . LEU B 1 251 ? 7.128 -13.938 -30.072 1.00 18.89 258 LEU B O 1
ATOM 4501 N N . VAL B 1 252 ? 7.175 -13.309 -27.897 1.00 19.10 259 VAL B N 1
ATOM 4502 C CA . VAL B 1 252 ? 6.015 -12.419 -28.112 1.00 18.38 259 VAL B CA 1
ATOM 4503 C C . VAL B 1 252 ? 6.437 -11.280 -29.045 1.00 20.65 259 VAL B C 1
ATOM 4504 O O . VAL B 1 252 ? 5.700 -10.858 -29.948 1.00 21.76 259 VAL B O 1
ATOM 4508 N N . GLU B 1 253 ? 7.660 -10.784 -28.835 1.00 19.59 260 GLU B N 1
ATOM 4509 C CA . GLU B 1 253 ? 8.128 -9.702 -29.687 1.00 21.23 260 GLU B CA 1
ATOM 4510 C C . GLU B 1 253 ? 8.222 -10.076 -31.166 1.00 20.53 260 GLU B C 1
ATOM 4511 O O . GLU B 1 253 ? 7.930 -9.242 -32.044 1.00 24.60 260 GLU B O 1
ATOM 4517 N N . THR B 1 254 ? 8.701 -11.285 -31.476 1.00 21.76 261 THR B N 1
ATOM 4518 C CA . THR B 1 254 ? 8.828 -11.669 -32.890 1.00 22.01 261 THR B CA 1
ATOM 4519 C C . THR B 1 254 ? 7.576 -12.282 -33.481 1.00 19.31 261 THR B C 1
ATOM 4520 O O . THR B 1 254 ? 7.356 -12.187 -34.693 1.00 21.57 261 THR B O 1
ATOM 4524 N N . SER B 1 255 ? 6.776 -12.903 -32.621 1.00 24.77 262 SER B N 1
ATOM 4525 C CA . SER B 1 255 ? 5.784 -13.837 -33.114 1.00 20.28 262 SER B CA 1
ATOM 4526 C C . SER B 1 255 ? 4.382 -13.622 -32.540 1.00 22.67 262 SER B C 1
ATOM 4527 O O . SER B 1 255 ? 3.466 -14.359 -32.915 1.00 24.32 262 SER B O 1
ATOM 4530 N N . GLY B 1 256 ? 4.221 -12.631 -31.656 1.00 20.55 263 GLY B N 1
ATOM 4531 C CA . GLY B 1 256 ? 2.920 -12.368 -31.068 1.00 20.96 263 GLY B CA 1
ATOM 4532 C C . GLY B 1 256 ? 2.598 -13.352 -29.958 1.00 27.08 263 GLY B C 1
ATOM 4533 O O . GLY B 1 256 ? 3.306 -14.334 -29.746 1.00 23.27 263 GLY B O 1
ATOM 4534 N N . ILE B 1 257 ? 1.491 -13.139 -29.264 1.00 25.66 264 ILE B N 1
ATOM 4535 C CA . ILE B 1 257 ? 1.178 -14.084 -28.202 1.00 25.79 264 ILE B CA 1
ATOM 4536 C C . ILE B 1 257 ? 0.929 -15.489 -28.786 1.00 24.23 264 ILE B C 1
ATOM 4537 O O . ILE B 1 257 ? 1.402 -16.481 -28.219 1.00 26.44 264 ILE B O 1
ATOM 4542 N N . GLU B 1 258 ? 0.208 -15.585 -29.915 1.00 23.92 265 GLU B N 1
ATOM 4543 C CA . GLU B 1 258 ? -0.128 -16.892 -30.495 1.00 26.21 265 GLU B CA 1
ATOM 4544 C C . GLU B 1 258 ? 1.109 -17.660 -30.931 1.00 27.00 265 GLU B C 1
ATOM 4545 O O . GLU B 1 258 ? 1.153 -18.897 -30.797 1.00 25.64 265 GLU B O 1
ATOM 4551 N N . GLY B 1 259 ? 2.064 -16.951 -31.523 1.00 26.01 266 GLY B N 1
ATOM 4552 C CA . GLY B 1 259 ? 3.308 -17.568 -31.955 1.00 26.67 266 GLY B CA 1
ATOM 4553 C C . GLY B 1 259 ? 4.120 -18.054 -30.765 1.00 25.05 266 GLY B C 1
ATOM 4554 O O . GLY B 1 259 ? 4.750 -19.121 -30.827 1.00 24.80 266 GLY B O 1
ATOM 4555 N N . MET B 1 260 ? 4.127 -17.270 -29.694 1.00 22.24 267 MET B N 1
ATOM 4556 C CA . MET B 1 260 ? 4.840 -17.630 -28.482 1.00 24.72 267 MET B CA 1
ATOM 4557 C C . MET B 1 260 ? 4.217 -18.901 -27.900 1.00 24.06 267 MET B C 1
ATOM 4558 O O . MET B 1 260 ? 4.928 -19.814 -27.483 1.00 23.73 267 MET B O 1
ATOM 4563 N N . VAL B 1 261 ? 2.882 -18.977 -27.861 1.00 22.50 268 VAL B N 1
ATOM 4564 C CA . VAL B 1 261 ? 2.240 -20.160 -27.327 1.00 24.21 268 VAL B CA 1
ATOM 4565 C C . VAL B 1 261 ? 2.586 -21.354 -28.194 1.00 26.25 268 VAL B C 1
ATOM 4566 O O . VAL B 1 261 ? 2.825 -22.459 -27.687 1.00 27.51 268 VAL B O 1
ATOM 4570 N N . LYS B 1 262 ? 2.595 -21.162 -29.505 1.00 24.01 269 LYS B N 1
ATOM 4571 C CA . LYS B 1 262 ? 2.893 -22.265 -30.384 1.00 27.50 269 LYS B CA 1
ATOM 4572 C C . LYS B 1 262 ? 4.307 -22.816 -30.110 1.00 27.15 269 LYS B C 1
ATOM 4573 O O . LYS B 1 262 ? 4.526 -24.031 -30.127 1.00 27.12 269 LYS B O 1
ATOM 4579 N N . ALA B 1 263 ? 5.256 -21.909 -29.880 1.00 27.29 270 ALA B N 1
ATOM 4580 C CA . ALA B 1 263 ? 6.630 -22.310 -29.597 1.00 27.74 270 ALA B CA 1
ATOM 4581 C C . ALA B 1 263 ? 6.769 -23.026 -28.265 1.00 24.59 270 ALA B C 1
ATOM 4582 O O . ALA B 1 263 ? 7.540 -23.982 -28.167 1.00 29.55 270 ALA B O 1
ATOM 4584 N N . LEU B 1 264 ? 6.053 -22.580 -27.231 1.00 24.68 271 LEU B N 1
ATOM 4585 C CA . LEU B 1 264 ? 6.272 -23.192 -25.923 1.00 26.99 271 LEU B CA 1
ATOM 4586 C C . LEU B 1 264 ? 5.363 -24.456 -25.768 1.00 34.41 271 LEU B C 1
ATOM 4587 O O . LEU B 1 264 ? 5.670 -25.363 -25.005 1.00 44.73 271 LEU B O 1
ATOM 4592 N N . ASN B 1 265 ? 4.298 -24.551 -26.550 1.00 31.13 272 ASN B N 1
ATOM 4593 C CA . ASN B 1 265 ? 3.417 -25.738 -26.519 1.00 31.66 272 ASN B CA 1
ATOM 4594 C C . ASN B 1 265 ? 2.862 -26.093 -25.119 1.00 34.66 272 ASN B C 1
ATOM 4595 O O . ASN B 1 265 ? 3.511 -26.781 -24.349 1.00 37.20 272 ASN B O 1
ATOM 4600 N N . PRO B 1 266 ? 1.686 -25.576 -24.774 1.00 31.31 273 PRO B N 1
ATOM 4601 C CA . PRO B 1 266 ? 1.030 -25.893 -23.495 1.00 29.85 273 PRO B CA 1
ATOM 4602 C C . PRO B 1 266 ? 0.996 -27.389 -23.167 1.00 30.92 273 PRO B C 1
ATOM 4603 O O . PRO B 1 266 ? 1.220 -27.738 -22.024 1.00 33.84 273 PRO B O 1
ATOM 4607 N N . GLU B 1 267 ? 0.775 -28.242 -24.150 1.00 33.06 274 GLU B N 1
ATOM 4608 C CA . GLU B 1 267 ? 0.691 -29.683 -23.845 1.00 37.41 274 GLU B CA 1
ATOM 4609 C C . GLU B 1 267 ? 2.019 -30.233 -23.297 1.00 40.86 274 GLU B C 1
ATOM 4610 O O . GLU B 1 267 ? 2.021 -31.045 -22.359 1.00 44.07 274 GLU B O 1
ATOM 4616 N N . LEU B 1 268 ? 3.142 -29.837 -23.890 1.00 34.10 275 LEU B N 1
ATOM 4617 C CA . LEU B 1 268 ? 4.450 -30.252 -23.362 1.00 34.29 275 LEU B CA 1
ATOM 4618 C C . LEU B 1 268 ? 4.703 -29.620 -22.020 1.00 36.29 275 LEU B C 1
ATOM 4619 O O . LEU B 1 268 ? 5.280 -30.213 -21.116 1.00 32.38 275 LEU B O 1
ATOM 4624 N N . LEU B 1 269 ? 4.274 -28.374 -21.914 1.00 31.56 276 LEU B N 1
ATOM 4625 C CA . LEU B 1 269 ? 4.574 -27.568 -20.761 1.00 28.93 276 LEU B CA 1
ATOM 4626 C C . LEU B 1 269 ? 3.850 -28.114 -19.534 1.00 32.45 276 LEU B C 1
ATOM 4627 O O . LEU B 1 269 ? 4.416 -28.154 -18.443 1.00 34.72 276 LEU B O 1
ATOM 4632 N N . ILE B 1 270 ? 2.596 -28.534 -19.705 1.00 29.86 277 ILE B N 1
ATOM 4633 C CA . ILE B 1 270 ? 1.858 -29.176 -18.623 1.00 34.53 277 ILE B CA 1
ATOM 4634 C C . ILE B 1 270 ? 2.574 -30.434 -18.117 1.00 39.04 277 ILE B C 1
ATOM 4635 O O . ILE B 1 270 ? 2.635 -30.683 -16.904 1.00 41.22 277 ILE B O 1
ATOM 4640 N N . ARG B 1 271 ? 3.114 -31.242 -19.032 1.00 35.00 278 ARG B N 1
ATOM 4641 C CA . ARG B 1 271 ? 3.795 -32.448 -18.598 1.00 38.01 278 ARG B CA 1
ATOM 4642 C C . ARG B 1 271 ? 5.079 -32.118 -17.793 1.00 42.05 278 ARG B C 1
ATOM 4643 O O . ARG B 1 271 ? 5.331 -32.694 -16.730 1.00 48.84 278 ARG B O 1
ATOM 4651 N N . SER B 1 272 ? 5.873 -31.182 -18.273 1.00 36.21 279 SER B N 1
ATOM 4652 C CA . SER B 1 272 ? 7.097 -30.832 -17.559 1.00 38.81 279 SER B CA 1
ATOM 4653 C C . SER B 1 272 ? 6.815 -30.205 -16.186 1.00 34.88 279 SER B C 1
ATOM 4654 O O . SER B 1 272 ? 7.406 -30.582 -15.168 1.00 37.20 279 SER B O 1
ATOM 4657 N N . ALA B 1 273 ? 5.892 -29.262 -16.169 1.00 32.52 280 ALA B N 1
ATOM 4658 C CA . ALA B 1 273 ? 5.648 -28.495 -14.950 1.00 36.20 280 ALA B CA 1
ATOM 4659 C C . ALA B 1 273 ? 4.965 -29.344 -13.874 1.00 42.27 280 ALA B C 1
ATOM 4660 O O . ALA B 1 273 ? 5.105 -29.061 -12.683 1.00 38.35 280 ALA B O 1
ATOM 4662 N N . SER B 1 274 ? 4.224 -30.377 -14.289 1.00 40.86 281 SER B N 1
ATOM 4663 C CA . SER B 1 274 ? 3.626 -31.316 -13.339 1.00 52.06 281 SER B CA 1
ATOM 4664 C C . SER B 1 274 ? 4.674 -31.979 -12.463 1.00 53.20 281 SER B C 1
ATOM 4665 O O . SER B 1 274 ? 4.414 -32.296 -11.298 1.00 46.28 281 SER B O 1
ATOM 4668 N N . SER B 1 275 ? 5.856 -32.205 -13.034 1.00 44.85 282 SER B N 1
ATOM 4669 C CA . SER B 1 275 ? 6.940 -32.829 -12.289 1.00 48.05 282 SER B CA 1
ATOM 4670 C C . SER B 1 275 ? 7.457 -31.918 -11.166 1.00 47.17 282 SER B C 1
ATOM 4671 O O . SER B 1 275 ? 8.108 -32.375 -10.238 1.00 51.19 282 SER B O 1
ATOM 4674 N N . MET B 1 276 ? 7.121 -30.629 -11.224 1.00 45.99 283 MET B N 1
ATOM 4675 C CA . MET B 1 276 ? 7.615 -29.672 -10.233 1.00 43.74 283 MET B CA 1
ATOM 4676 C C . MET B 1 276 ? 6.613 -29.436 -9.106 1.00 53.16 283 MET B C 1
ATOM 4677 O O . MET B 1 276 ? 6.767 -28.515 -8.289 1.00 46.36 283 MET B O 1
ATOM 4682 N N . LYS B 1 277 ? 5.583 -30.271 -9.059 1.00 45.92 284 LYS B N 1
ATOM 4683 C CA . LYS B 1 277 ? 4.656 -30.203 -7.941 1.00 50.39 284 LYS B CA 1
ATOM 4684 C C . LYS B 1 277 ? 5.291 -30.931 -6.770 1.00 58.88 284 LYS B C 1
ATOM 4685 O O . LYS B 1 277 ? 5.051 -32.124 -6.555 1.00 64.16 284 LYS B O 1
ATOM 4691 N N . LEU B 1 278 ? 6.148 -30.220 -6.041 1.00 61.63 285 LEU B N 1
ATOM 4692 C CA . LEU B 1 278 ? 7.015 -30.850 -5.052 1.00 66.51 285 LEU B CA 1
ATOM 4693 C C . LEU B 1 278 ? 6.754 -30.438 -3.614 1.00 75.88 285 LEU B C 1
ATOM 4694 O O . LEU B 1 278 ? 7.333 -31.015 -2.692 1.00 84.51 285 LEU B O 1
ATOM 4699 N N . LEU B 1 279 ? 5.904 -29.443 -3.397 1.00 75.28 286 LEU B N 1
ATOM 4700 C CA . LEU B 1 279 ? 5.566 -29.124 -2.020 1.00 81.64 286 LEU B CA 1
ATOM 4701 C C . LEU B 1 279 ? 4.072 -28.958 -1.794 1.00 77.77 286 LEU B C 1
ATOM 4702 O O . LEU B 1 279 ? 3.287 -28.766 -2.733 1.00 74.26 286 LEU B O 1
ATOM 4707 N N . ASP B 1 280 ? 3.727 -29.049 -0.514 1.00 85.26 287 ASP B N 1
ATOM 4708 C CA . ASP B 1 280 ? 2.406 -28.805 0.054 1.00 86.75 287 ASP B CA 1
ATOM 4709 C C . ASP B 1 280 ? 1.481 -27.917 -0.758 1.00 80.55 287 ASP B C 1
ATOM 4710 O O . ASP B 1 280 ? 0.520 -28.383 -1.375 1.00 79.93 287 ASP B O 1
ATOM 4715 N N . ARG B 1 281 ? 1.821 -26.634 -0.794 1.00 72.78 288 ARG B N 1
ATOM 4716 C CA . ARG B 1 281 ? 0.947 -25.641 -1.392 1.00 69.74 288 ARG B CA 1
ATOM 4717 C C . ARG B 1 281 ? 1.624 -24.815 -2.482 1.00 65.20 288 ARG B C 1
ATOM 4718 O O . ARG B 1 281 ? 2.401 -23.896 -2.203 1.00 65.37 288 ARG B O 1
ATOM 4726 N N . GLN B 1 282 ? 1.275 -25.120 -3.726 1.00 49.05 289 GLN B N 1
ATOM 4727 C CA . GLN B 1 282 ? 1.744 -24.363 -4.872 1.00 44.83 289 GLN B CA 1
ATOM 4728 C C . GLN B 1 282 ? 0.518 -24.002 -5.698 1.00 42.47 289 GLN B C 1
ATOM 4729 O O . GLN B 1 282 ? 0.334 -24.527 -6.792 1.00 40.41 289 GLN B O 1
ATOM 4735 N N . LYS B 1 283 ? -0.338 -23.125 -5.168 1.00 43.42 290 LYS B N 1
ATOM 4736 C CA . LYS B 1 283 ? -1.588 -22.826 -5.857 1.00 42.29 290 LYS B CA 1
ATOM 4737 C C . LYS B 1 283 ? -1.365 -22.167 -7.230 1.00 38.77 290 LYS B C 1
ATOM 4738 O O . LYS B 1 283 ? -2.207 -22.269 -8.106 1.00 37.83 290 LYS B O 1
ATOM 4744 N N . ASP B 1 284 ? -0.240 -21.479 -7.396 1.00 37.51 291 ASP B N 1
ATOM 4745 C CA . ASP B 1 284 ? 0.095 -20.888 -8.683 1.00 34.84 291 ASP B CA 1
ATOM 4746 C C . ASP B 1 284 ? 0.278 -21.973 -9.758 1.00 33.03 291 ASP B C 1
ATOM 4747 O O . ASP B 1 284 ? -0.186 -21.816 -10.904 1.00 31.59 291 ASP B O 1
ATOM 4752 N N . LEU B 1 285 ? 0.961 -23.060 -9.385 1.00 33.76 292 LEU B N 1
ATOM 4753 C CA . LEU B 1 285 ? 1.201 -24.156 -10.310 1.00 32.82 292 LEU B CA 1
ATOM 4754 C C . LEU B 1 285 ? -0.103 -24.884 -10.605 1.00 33.64 292 LEU B C 1
ATOM 4755 O O . LEU B 1 285 ? -0.413 -25.145 -11.770 1.00 32.85 292 LEU B O 1
ATOM 4760 N N . ASP B 1 286 ? -0.876 -25.175 -9.559 1.00 36.20 293 ASP B N 1
ATOM 4761 C CA . ASP B 1 286 ? -2.184 -25.808 -9.711 1.00 38.80 293 ASP B CA 1
ATOM 4762 C C . ASP B 1 286 ? -3.043 -24.981 -10.672 1.00 39.49 293 ASP B C 1
ATOM 4763 O O . ASP B 1 286 ? -3.686 -25.520 -11.565 1.00 37.58 293 ASP B O 1
ATOM 4768 N N . ALA B 1 287 ? -3.036 -23.659 -10.495 1.00 35.60 294 ALA B N 1
ATOM 4769 C CA . ALA B 1 287 ? -3.869 -22.816 -11.347 1.00 35.23 294 ALA B CA 1
ATOM 4770 C C . ALA B 1 287 ? -3.417 -22.834 -12.815 1.00 33.10 2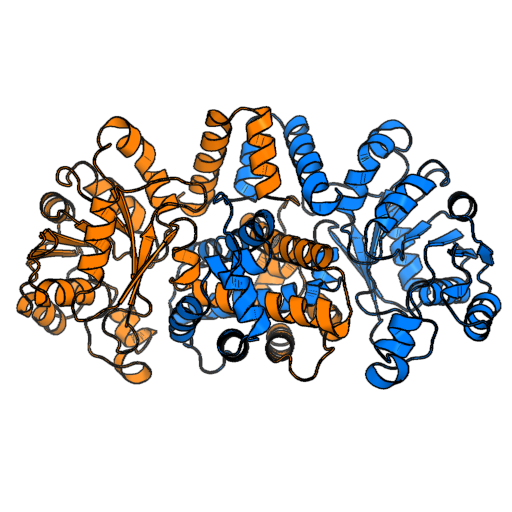94 ALA B C 1
ATOM 4771 O O . ALA B 1 287 ? -4.237 -22.870 -13.732 1.00 38.05 294 ALA B O 1
ATOM 4773 N N . ALA B 1 288 ? -2.106 -22.805 -13.011 1.00 31.21 295 ALA B N 1
ATOM 4774 C CA . ALA B 1 288 ? -1.520 -22.797 -14.350 1.00 33.78 295 ALA B CA 1
ATOM 4775 C C . ALA B 1 288 ? -1.842 -24.098 -15.091 1.00 33.45 295 ALA B C 1
ATOM 4776 O O . ALA B 1 288 ? -2.234 -24.067 -16.260 1.00 33.37 295 ALA B O 1
ATOM 4778 N N . LEU B 1 289 ? -1.677 -25.229 -14.405 1.00 31.85 296 LEU B N 1
ATOM 4779 C CA . LEU B 1 289 ? -1.888 -26.526 -15.039 1.00 34.64 296 LEU B CA 1
ATOM 4780 C C . LEU B 1 289 ? -3.337 -26.571 -15.500 1.00 36.42 296 LEU B C 1
ATOM 4781 O O . LEU B 1 289 ? -3.615 -27.041 -16.595 1.00 41.58 296 LEU B O 1
ATOM 4786 N N . GLU B 1 290 ? -4.261 -26.045 -14.704 1.00 38.57 297 GLU B N 1
ATOM 4787 C CA . GLU B 1 290 ? -5.659 -26.099 -15.127 1.00 43.51 297 GLU B CA 1
ATOM 4788 C C . GLU B 1 290 ? -5.968 -25.130 -16.284 1.00 41.51 297 GLU B C 1
ATOM 4789 O O . GLU B 1 290 ? -6.644 -25.504 -17.247 1.00 38.91 297 GLU B O 1
ATOM 4795 N N . ILE B 1 291 ? -5.440 -23.907 -16.211 1.00 36.68 298 ILE B N 1
ATOM 4796 C CA . ILE B 1 291 ? -5.631 -22.955 -17.291 1.00 35.36 298 ILE B CA 1
ATOM 4797 C C . ILE B 1 291 ? -5.078 -23.455 -18.631 1.00 34.63 298 ILE B C 1
ATOM 4798 O O . ILE B 1 291 ? -5.736 -23.336 -19.661 1.00 36.55 298 ILE B O 1
ATOM 4803 N N . LEU B 1 292 ? -3.860 -23.993 -18.619 1.00 33.66 299 LEU B N 1
ATOM 4804 C CA . LEU B 1 292 ? -3.216 -24.471 -19.852 1.00 32.69 299 LEU B CA 1
ATOM 4805 C C . LEU B 1 292 ? -3.924 -25.695 -20.482 1.00 39.08 299 LEU B C 1
ATOM 4806 O O . LEU B 1 292 ? -3.722 -25.960 -21.666 1.00 40.26 299 LEU B O 1
ATOM 4811 N N . GLN B 1 293 ? -4.659 -26.472 -19.676 1.00 38.30 300 GLN B N 1
ATOM 4812 C CA . GLN B 1 293 ? -5.481 -27.600 -20.158 1.00 41.71 300 GLN B CA 1
ATOM 4813 C C . GLN B 1 293 ? -6.799 -27.142 -20.759 1.00 48.62 300 GLN B C 1
ATOM 4814 O O . GLN B 1 293 ? -7.493 -27.908 -21.424 1.00 48.48 300 GLN B O 1
ATOM 4820 N N . ASN B 1 294 ? -7.184 -25.909 -20.473 1.00 41.70 301 ASN B N 1
ATOM 4821 C CA . ASN B 1 294 ? -8.517 -25.442 -20.852 1.00 43.47 301 ASN B CA 1
ATOM 4822 C C . ASN B 1 294 ? -8.499 -24.171 -21.685 1.00 48.61 301 ASN B C 1
ATOM 4823 O O . ASN B 1 294 ? -9.328 -23.289 -21.489 1.00 56.38 301 ASN B O 1
ATOM 4828 N N . LEU B 1 295 ? -7.538 -24.070 -22.598 1.00 39.03 302 LEU B N 1
ATOM 4829 C CA . LEU B 1 295 ? -7.453 -22.911 -23.481 1.00 43.28 302 LEU B CA 1
ATOM 4830 C C . LEU B 1 295 ? -8.674 -22.808 -24.406 1.00 49.69 302 LEU B C 1
ATOM 4831 O O . LEU B 1 295 ? -9.250 -23.822 -24.801 1.00 44.52 302 LEU B O 1
ATOM 4836 N N . ASP B 1 296 ? -9.021 -21.576 -24.770 1.00 51.91 303 ASP B N 1
ATOM 4837 C CA . ASP B 1 296 ? -10.180 -21.282 -25.614 1.00 62.76 303 ASP B CA 1
ATOM 4838 C C . ASP B 1 296 ? -9.865 -21.827 -27.004 1.00 58.87 303 ASP B C 1
ATOM 4839 O O . ASP B 1 296 ? -8.753 -21.657 -27.505 1.00 50.76 303 ASP B O 1
ATOM 4844 N N . GLU B 1 297 ? -10.855 -22.459 -27.626 1.00 58.02 304 GLU B N 1
ATOM 4845 C CA . GLU B 1 297 ? -10.668 -23.145 -28.903 1.00 57.15 304 GLU B CA 1
ATOM 4846 C C . GLU B 1 297 ? -10.380 -22.140 -30.017 1.00 55.78 304 GLU B C 1
ATOM 4847 O O . GLU B 1 297 ? -9.745 -22.469 -31.021 1.00 45.86 304 GLU B O 1
ATOM 4853 N N . THR B 1 298 ? -10.811 -20.901 -29.800 1.00 56.84 305 THR B N 1
ATOM 4854 C CA . THR B 1 298 ? -10.546 -19.814 -30.724 1.00 60.16 305 THR B CA 1
ATOM 4855 C C . THR B 1 298 ? -9.078 -19.421 -30.621 1.00 58.68 305 THR B C 1
ATOM 4856 O O . THR B 1 298 ? -8.411 -19.171 -31.630 1.00 57.96 305 THR B O 1
ATOM 4860 N N . LEU B 1 299 ? -8.576 -19.359 -29.391 1.00 50.01 306 LEU B N 1
ATOM 4861 C CA . LEU B 1 299 ? -7.160 -19.143 -29.177 1.00 50.96 306 LEU B CA 1
ATOM 4862 C C . LEU B 1 299 ? -6.367 -20.303 -29.766 1.00 41.42 306 LEU B C 1
ATOM 4863 O O . LEU B 1 299 ? -5.369 -20.096 -30.455 1.00 36.63 306 LEU B O 1
ATOM 4868 N N . LYS B 1 300 ? -6.843 -21.526 -29.527 1.00 38.76 307 LYS B N 1
ATOM 4869 C CA . LYS B 1 300 ? -6.115 -22.698 -29.984 1.00 37.96 307 LYS B CA 1
ATOM 4870 C C . LYS B 1 300 ? -5.983 -22.694 -31.502 1.00 36.38 307 LYS B C 1
ATOM 4871 O O . LYS B 1 300 ? -4.896 -22.981 -32.017 1.00 36.73 307 LYS B O 1
ATOM 4877 N N . ALA B 1 301 ? -7.048 -22.302 -32.196 1.00 39.40 308 ALA B N 1
ATOM 4878 C CA . ALA B 1 301 ? -7.058 -22.305 -33.654 1.00 41.27 308 ALA B CA 1
ATOM 4879 C C . ALA B 1 301 ? -6.043 -21.284 -34.170 1.00 51.21 308 ALA B C 1
ATOM 4880 O O . ALA B 1 301 ? -5.254 -21.581 -35.078 1.00 45.79 308 ALA B O 1
ATOM 4882 N N . GLU B 1 302 ? -6.006 -20.113 -33.542 1.00 46.00 309 GLU B N 1
ATOM 4883 C CA . GLU B 1 302 ? -5.090 -19.076 -33.989 1.00 50.02 309 GLU B CA 1
ATOM 4884 C C . GLU B 1 302 ? -3.643 -19.480 -33.719 1.00 40.87 309 GLU B C 1
ATOM 4885 O O . GLU B 1 302 ? -2.747 -19.109 -34.467 1.00 42.99 309 GLU B O 1
ATOM 4891 N N . VAL B 1 303 ? -3.432 -20.308 -32.699 1.00 31.94 310 VAL B N 1
ATOM 4892 C CA . VAL B 1 303 ? -2.121 -20.855 -32.383 1.00 29.90 310 VAL B CA 1
ATOM 4893 C C . VAL B 1 303 ? -1.646 -21.862 -33.451 1.00 37.12 310 VAL B C 1
ATOM 4894 O O . VAL B 1 303 ? -0.504 -21.789 -33.859 1.00 34.93 310 VAL B O 1
ATOM 4898 N N . GLU B 1 304 ? -2.473 -22.809 -33.909 1.00 31.94 311 GLU B N 1
ATOM 4899 C CA . GLU B 1 304 ? -1.995 -23.658 -35.026 1.00 42.37 311 GLU B CA 1
ATOM 4900 C C . GLU B 1 304 ? -1.698 -22.880 -36.301 1.00 45.24 311 GLU B C 1
ATOM 4901 O O . GLU B 1 304 ? -0.832 -23.278 -37.082 1.00 52.99 311 GLU B O 1
ATOM 4907 N N . LYS B 1 305 ? -2.387 -21.765 -36.489 1.00 39.13 312 LYS B N 1
ATOM 4908 C CA . LYS B 1 305 ? -2.234 -20.979 -37.708 1.00 43.64 312 LYS B CA 1
ATOM 4909 C C . LYS B 1 305 ? -1.022 -20.051 -37.603 1.00 42.06 312 LYS B C 1
ATOM 4910 O O . LYS B 1 305 ? -0.528 -19.561 -38.606 1.00 41.81 312 LYS B O 1
ATOM 4916 N N . ALA B 1 306 ? -0.504 -19.896 -36.392 1.00 35.41 313 ALA B N 1
ATOM 4917 C CA . ALA B 1 306 ? 0.570 -18.943 -36.113 1.00 35.65 313 ALA B CA 1
ATOM 4918 C C . ALA B 1 306 ? 1.911 -19.410 -36.679 1.00 33.96 313 ALA B C 1
ATOM 4919 O O . ALA B 1 306 ? 2.177 -20.603 -36.792 1.00 37.38 313 ALA B O 1
ATOM 4921 N N . GLU B 1 307 ? 2.746 -18.443 -37.041 1.00 33.42 314 GLU B N 1
ATOM 4922 C CA . GLU B 1 307 ? 4.099 -18.714 -37.475 1.00 33.23 314 GLU B CA 1
ATOM 4923 C C . GLU B 1 307 ? 5.110 -18.364 -36.381 1.00 37.82 314 GLU B C 1
ATOM 4924 O O . GLU B 1 307 ? 5.013 -17.287 -35.778 1.00 34.89 314 GLU B O 1
ATOM 4930 N N . ILE B 1 308 ? 6.059 -19.267 -36.107 1.00 33.16 315 ILE B N 1
ATOM 4931 C CA . ILE B 1 308 ? 7.148 -18.935 -35.173 1.00 28.78 315 ILE B CA 1
ATOM 4932 C C . ILE B 1 308 ? 8.251 -18.229 -35.964 1.00 25.82 315 ILE B C 1
ATOM 4933 O O . ILE B 1 308 ? 8.833 -18.819 -36.860 1.00 29.62 315 ILE B O 1
ATOM 4938 N N . LYS B 1 309 ? 8.477 -16.947 -35.681 1.00 23.73 316 LYS B N 1
ATOM 4939 C CA . LYS B 1 309 ? 9.457 -16.181 -36.439 1.00 26.27 316 LYS B CA 1
ATOM 4940 C C . LYS B 1 309 ? 10.815 -16.294 -35.789 1.00 23.07 316 LYS B C 1
ATOM 4941 O O . LYS B 1 309 ? 10.926 -16.718 -34.637 1.00 24.29 316 LYS B O 1
ATOM 4947 N N . PRO B 1 310 ? 11.868 -15.955 -36.544 1.00 28.48 317 PRO B N 1
ATOM 4948 C CA . PRO B 1 310 ? 13.216 -16.038 -35.976 1.00 23.40 317 PRO B CA 1
ATOM 4949 C C . PRO B 1 310 ? 13.369 -15.272 -34.679 1.00 22.85 317 PRO B C 1
ATOM 4950 O O . PRO B 1 310 ? 13.036 -14.068 -34.630 1.00 24.50 317 PRO B O 1
ATOM 4954 N N . THR B 1 311 ? 13.873 -15.944 -33.652 1.00 21.10 318 THR B N 1
ATOM 4955 C CA . THR B 1 311 ? 13.950 -15.373 -32.313 1.00 23.52 318 THR B CA 1
ATOM 4956 C C . THR B 1 311 ? 15.323 -15.802 -31.738 1.00 24.10 318 THR B C 1
ATOM 4957 O O . THR B 1 311 ? 15.617 -16.984 -31.629 1.00 31.19 318 THR B O 1
ATOM 4961 N N . THR B 1 312 ? 16.142 -14.828 -31.353 1.00 19.69 319 THR B N 1
ATOM 4962 C CA . THR B 1 312 ? 17.530 -15.113 -30.963 1.00 20.13 319 THR B CA 1
ATOM 4963 C C . THR B 1 312 ? 17.674 -15.175 -29.444 1.00 19.50 319 THR B C 1
ATOM 4964 O O . THR B 1 312 ? 17.242 -14.230 -28.738 1.00 25.02 319 THR B O 1
ATOM 4968 N N . LEU B 1 313 ? 18.238 -16.255 -28.940 1.00 21.40 320 LEU B N 1
ATOM 4969 C CA . LEU B 1 313 ? 18.550 -16.362 -27.525 1.00 22.20 320 LEU B CA 1
ATOM 4970 C C . LEU B 1 313 ? 19.569 -15.293 -27.138 1.00 22.61 320 LEU B C 1
ATOM 4971 O O . LEU B 1 313 ? 20.631 -15.187 -27.757 1.00 20.29 320 LEU B O 1
ATOM 4976 N N . VAL B 1 314 ? 19.229 -14.471 -26.149 1.00 20.78 321 VAL B N 1
ATOM 4977 C CA . VAL B 1 314 ? 20.161 -13.473 -25.640 1.00 19.10 321 VAL B CA 1
ATOM 4978 C C . VAL B 1 314 ? 20.223 -13.444 -24.120 1.00 24.75 321 VAL B C 1
ATOM 4979 O O . VAL B 1 314 ? 19.301 -13.882 -23.441 1.00 23.89 321 VAL B O 1
ATOM 4983 N N . ALA B 1 315 ? 21.319 -12.915 -23.587 1.00 21.64 322 ALA B N 1
ATOM 4984 C CA . ALA B 1 315 ? 21.370 -12.479 -22.199 1.00 23.84 322 ALA B CA 1
ATOM 4985 C C . ALA B 1 315 ? 21.285 -10.958 -22.311 1.00 23.74 322 ALA B C 1
ATOM 4986 O O . ALA B 1 315 ? 22.279 -10.326 -22.689 1.00 25.15 322 ALA B O 1
ATOM 4988 N N . ALA B 1 316 ? 20.109 -10.364 -22.075 1.00 19.41 323 ALA B N 1
ATOM 4989 C CA . ALA B 1 316 ? 19.987 -9.013 -22.596 1.00 16.70 323 ALA B CA 1
ATOM 4990 C C . ALA B 1 316 ? 20.868 -7.934 -21.989 1.00 18.96 323 ALA B C 1
ATOM 4991 O O . ALA B 1 316 ? 21.358 -7.070 -22.720 1.00 18.72 323 ALA B O 1
ATOM 4993 N N . GLN B 1 317 ? 20.971 -7.903 -20.673 1.00 19.42 324 GLN B N 1
ATOM 4994 C CA . GLN B 1 317 ? 21.736 -6.841 -20.006 1.00 21.94 324 GLN B CA 1
ATOM 4995 C C . GLN B 1 317 ? 23.229 -7.081 -20.279 1.00 22.48 324 GLN B C 1
ATOM 4996 O O . GLN B 1 317 ? 23.995 -6.122 -20.509 1.00 19.61 324 GLN B O 1
ATOM 5002 N N . SER B 1 318 ? 23.638 -8.357 -20.302 1.00 21.20 325 SER B N 1
ATOM 5003 C CA . SER B 1 318 ? 24.999 -8.681 -20.696 1.00 21.18 325 SER B CA 1
ATOM 5004 C C . SER B 1 318 ? 25.267 -8.201 -22.137 1.00 21.85 325 SER B C 1
ATOM 5005 O O . SER B 1 318 ? 26.375 -7.747 -22.477 1.00 19.86 325 SER B O 1
ATOM 5008 N N . LEU B 1 319 ? 24.271 -8.327 -23.009 1.00 19.72 326 LEU B N 1
ATOM 5009 C CA . LEU B 1 319 ? 24.432 -7.898 -24.402 1.00 18.88 326 LEU B CA 1
ATOM 5010 C C . LEU B 1 319 ? 24.574 -6.375 -24.506 1.00 18.53 326 LEU B C 1
ATOM 5011 O O . LEU B 1 319 ? 25.353 -5.872 -25.303 1.00 20.30 326 LEU B O 1
ATOM 5016 N N . VAL B 1 320 ? 23.812 -5.667 -23.692 1.00 19.58 327 VAL B N 1
ATOM 5017 C CA . VAL B 1 320 ? 23.922 -4.193 -23.636 1.00 18.85 327 VAL B CA 1
ATOM 5018 C C . VAL B 1 320 ? 25.332 -3.806 -23.303 1.00 21.63 327 VAL B C 1
ATOM 5019 O O . VAL B 1 320 ? 25.885 -2.915 -23.957 1.00 21.01 327 VAL B O 1
ATOM 5023 N N . LYS B 1 321 ? 25.892 -4.460 -22.290 1.00 20.05 328 LYS B N 1
ATOM 5024 C CA . LYS B 1 321 ? 27.272 -4.135 -21.871 1.00 22.97 328 LYS B CA 1
ATOM 5025 C C . LYS B 1 321 ? 28.260 -4.426 -23.004 1.00 22.72 328 LYS B C 1
ATOM 5026 O O . LYS B 1 321 ? 29.205 -3.650 -23.298 1.00 21.71 328 LYS B O 1
ATOM 5032 N N . GLU B 1 322 ? 28.092 -5.593 -23.606 1.00 19.98 329 GLU B N 1
ATOM 5033 C CA . GLU B 1 322 ? 28.939 -6.001 -24.709 1.00 20.62 329 GLU B CA 1
ATOM 5034 C C . GLU B 1 322 ? 28.821 -5.020 -25.882 1.00 19.76 329 GLU B C 1
ATOM 5035 O O . GLU B 1 322 ? 29.821 -4.650 -26.474 1.00 24.61 329 GLU B O 1
ATOM 5041 N N . ILE B 1 323 ? 27.611 -4.570 -26.206 1.00 20.99 330 ILE B N 1
ATOM 5042 C CA . ILE B 1 323 ? 27.517 -3.587 -27.280 1.00 21.44 330 ILE B CA 1
ATOM 5043 C C . ILE B 1 323 ? 28.245 -2.286 -26.907 1.00 19.85 330 ILE B C 1
ATOM 5044 O O . ILE B 1 323 ? 28.908 -1.685 -27.761 1.00 21.74 330 ILE B O 1
ATOM 5049 N N . LYS B 1 324 ? 28.152 -1.862 -25.654 1.00 21.67 331 LYS B N 1
ATOM 5050 C CA . LYS B 1 324 ? 28.880 -0.650 -25.228 1.00 21.23 331 LYS B CA 1
ATOM 5051 C C . LYS B 1 324 ? 30.374 -0.806 -25.404 1.00 26.65 331 LYS B C 1
ATOM 5052 O O . LYS B 1 324 ? 31.050 0.109 -25.871 1.00 26.12 331 LYS B O 1
ATOM 5058 N N . THR B 1 325 ? 30.876 -1.976 -25.062 1.00 23.84 332 THR B N 1
ATOM 5059 C CA . THR B 1 325 ? 32.325 -2.183 -25.178 1.00 26.40 332 THR B CA 1
ATOM 5060 C C . THR B 1 325 ? 32.760 -2.242 -26.654 1.00 26.73 332 THR B C 1
ATOM 5061 O O . THR B 1 325 ? 33.915 -1.908 -26.973 1.00 29.24 332 THR B O 1
ATOM 5065 N N . LEU B 1 326 ? 31.894 -2.676 -27.556 1.00 24.83 333 LEU B N 1
ATOM 5066 C CA . LEU B 1 326 ? 32.245 -2.730 -28.991 1.00 28.44 333 LEU B CA 1
ATOM 5067 C C . LEU B 1 326 ? 32.146 -1.401 -29.730 1.00 26.47 333 LEU B C 1
ATOM 5068 O O . LEU B 1 326 ? 33.065 -1.031 -30.490 1.00 29.48 333 LEU B O 1
ATOM 5073 N N . ILE B 1 327 ? 31.030 -0.702 -29.555 1.00 25.00 334 ILE B N 1
ATOM 5074 C CA . ILE B 1 327 ? 30.812 0.507 -30.356 1.00 25.85 334 ILE B CA 1
ATOM 5075 C C . ILE B 1 327 ? 30.770 1.778 -29.515 1.00 31.28 334 ILE B C 1
ATOM 5076 O O . ILE B 1 327 ? 30.663 2.883 -30.058 1.00 31.65 334 ILE B O 1
ATOM 5081 N N . GLY B 1 328 ? 30.940 1.641 -28.202 1.00 28.66 335 GLY B N 1
ATOM 5082 C CA . GLY B 1 328 ? 31.073 2.821 -27.360 1.00 30.25 335 GLY B CA 1
ATOM 5083 C C . GLY B 1 328 ? 29.737 3.214 -26.794 1.00 26.30 335 GLY B C 1
ATOM 5084 O O . GLY B 1 328 ? 28.696 2.827 -27.323 1.00 24.56 335 GLY B O 1
ATOM 5085 N N . GLY B 1 329 ? 29.742 3.991 -25.719 1.00 33.89 336 GLY B N 1
ATOM 5086 C CA . GLY B 1 329 ? 28.480 4.258 -25.044 1.00 33.78 336 GLY B CA 1
ATOM 5087 C C . GLY B 1 329 ? 27.437 5.028 -25.837 1.00 30.01 336 GLY B C 1
ATOM 5088 O O . GLY B 1 329 ? 26.242 4.759 -25.711 1.00 26.68 336 GLY B O 1
ATOM 5089 N N . ALA B 1 330 ? 27.876 6.012 -26.611 1.00 35.07 337 ALA B N 1
ATOM 5090 C CA . ALA B 1 330 ? 26.968 6.874 -27.356 1.00 37.71 337 ALA B CA 1
ATOM 5091 C C . ALA B 1 330 ? 26.258 6.098 -28.439 1.00 33.91 337 ALA B C 1
ATOM 5092 O O . ALA B 1 330 ? 25.041 6.220 -28.612 1.00 31.45 337 ALA B O 1
ATOM 5094 N N . ALA B 1 331 ? 27.012 5.289 -29.171 1.00 31.73 338 ALA B N 1
ATOM 5095 C CA . ALA B 1 331 ? 26.406 4.543 -30.269 1.00 26.63 338 ALA B CA 1
ATOM 5096 C C . ALA B 1 331 ? 25.537 3.426 -29.731 1.00 29.36 338 ALA B C 1
ATOM 5097 O O . ALA B 1 331 ? 24.493 3.104 -30.333 1.00 24.95 338 ALA B O 1
ATOM 5099 N N . ALA B 1 332 ? 25.948 2.826 -28.608 1.00 27.23 339 ALA B N 1
ATOM 5100 C CA . ALA B 1 332 ? 25.120 1.794 -27.994 1.00 24.56 339 ALA B CA 1
ATOM 5101 C C . ALA B 1 332 ? 23.778 2.375 -27.534 1.00 21.31 339 ALA B C 1
ATOM 5102 O O . ALA B 1 332 ? 22.727 1.779 -27.802 1.00 24.43 339 ALA B O 1
ATOM 5104 N N . GLU B 1 333 ? 23.811 3.543 -26.909 1.00 25.84 340 GLU B N 1
ATOM 5105 C CA . GLU B 1 333 ? 22.584 4.205 -26.471 1.00 28.95 340 GLU B CA 1
ATOM 5106 C C . GLU B 1 333 ? 21.693 4.561 -27.650 1.00 26.31 340 GLU B C 1
ATOM 5107 O O . GLU B 1 333 ? 20.477 4.391 -27.563 1.00 28.04 340 GLU B O 1
ATOM 5113 N N . GLY B 1 334 ? 22.289 5.005 -28.765 1.00 24.30 341 GLY B N 1
ATOM 5114 C CA . GLY B 1 334 ? 21.528 5.227 -29.995 1.00 24.62 341 GLY B CA 1
ATOM 5115 C C . GLY B 1 334 ? 20.794 3.969 -30.453 1.00 26.05 341 GLY B C 1
ATOM 5116 O O . GLY B 1 334 ? 19.613 3.988 -30.840 1.00 24.43 341 GLY B O 1
ATOM 5117 N N . ALA B 1 335 ? 21.482 2.847 -30.353 1.00 23.20 342 ALA B N 1
ATOM 5118 C CA . ALA B 1 335 ? 20.928 1.583 -30.825 1.00 23.11 342 ALA B CA 1
ATOM 5119 C C . ALA B 1 335 ? 19.756 1.133 -29.929 1.00 21.66 342 ALA B C 1
ATOM 5120 O O . ALA B 1 335 ? 18.746 0.575 -30.406 1.00 21.15 342 ALA B O 1
ATOM 5122 N N . ILE B 1 336 ? 19.936 1.351 -28.636 1.00 22.99 343 ILE B N 1
ATOM 5123 C CA . ILE B 1 336 ? 18.933 1.007 -27.637 1.00 20.40 343 ILE B CA 1
ATOM 5124 C C . ILE B 1 336 ? 17.696 1.887 -27.821 1.00 21.59 343 ILE B C 1
ATOM 5125 O O . ILE B 1 336 ? 16.572 1.373 -27.797 1.00 23.34 343 ILE B O 1
ATOM 5130 N N . LYS B 1 337 ? 17.900 3.186 -28.001 1.00 22.75 344 LYS B N 1
ATOM 5131 C CA . LYS B 1 337 ? 16.788 4.113 -28.239 1.00 23.66 344 LYS B CA 1
ATOM 5132 C C . LYS B 1 337 ? 16.051 3.775 -29.526 1.00 25.76 344 LYS B C 1
ATOM 5133 O O . LYS B 1 337 ? 14.818 3.696 -29.536 1.00 23.01 344 LYS B O 1
ATOM 5139 N N . ARG B 1 338 ? 16.780 3.606 -30.626 1.00 20.47 345 ARG B N 1
ATOM 5140 C CA . ARG B 1 338 ? 16.101 3.357 -31.894 1.00 19.99 345 ARG B CA 1
ATOM 5141 C C . ARG B 1 338 ? 15.300 2.066 -31.844 1.00 22.93 345 ARG B C 1
ATOM 5142 O O . ARG B 1 338 ? 14.161 2.029 -32.294 1.00 23.36 345 ARG B O 1
ATOM 5150 N N . SER B 1 339 ? 15.906 1.019 -31.299 1.00 21.95 346 SER B N 1
ATOM 5151 C CA . SER B 1 339 ? 15.187 -0.239 -31.290 1.00 21.23 346 SER B CA 1
ATOM 5152 C C . SER B 1 339 ? 14.014 -0.220 -30.289 1.00 20.27 346 SER B C 1
ATOM 5153 O O . SER B 1 339 ? 12.998 -0.877 -30.578 1.00 22.24 346 SER B O 1
ATOM 5156 N N . ALA B 1 340 ? 14.120 0.508 -29.174 1.00 20.13 347 ALA B N 1
ATOM 5157 C CA . ALA B 1 340 ? 12.994 0.630 -28.211 1.00 21.58 347 ALA B CA 1
ATOM 5158 C C . ALA B 1 340 ? 11.835 1.385 -28.876 1.00 20.04 347 ALA B C 1
ATOM 5159 O O . ALA B 1 340 ? 10.641 1.001 -28.770 1.00 23.17 347 ALA B O 1
ATOM 5161 N N . ARG B 1 341 ? 12.167 2.453 -29.603 1.00 21.01 348 ARG B N 1
ATOM 5162 C CA . ARG B 1 341 ? 11.107 3.140 -30.334 1.00 20.12 348 ARG B CA 1
ATOM 5163 C C . ARG B 1 341 ? 10.449 2.254 -31.391 1.00 23.49 348 ARG B C 1
ATOM 5164 O O . ARG B 1 341 ? 9.258 2.358 -31.571 1.00 25.06 348 ARG B O 1
ATOM 5172 N N . LYS B 1 342 ? 11.212 1.442 -32.107 1.00 20.59 349 LYS B N 1
ATOM 5173 C CA . LYS B 1 342 ? 10.612 0.626 -33.168 1.00 24.58 349 LYS B CA 1
ATOM 5174 C C . LYS B 1 342 ? 9.557 -0.332 -32.608 1.00 21.98 349 LYS B C 1
ATOM 5175 O O . LYS B 1 342 ? 8.493 -0.519 -33.218 1.00 26.62 349 LYS B O 1
ATOM 5181 N N . LEU B 1 343 ? 9.801 -0.863 -31.410 1.00 21.76 350 LEU B N 1
ATOM 5182 C CA . LEU B 1 343 ? 8.810 -1.787 -30.829 1.00 23.76 350 LEU B CA 1
ATOM 5183 C C . LEU B 1 343 ? 7.676 -1.039 -30.138 1.00 21.27 350 LEU B C 1
ATOM 5184 O O . LEU B 1 343 ? 6.488 -1.357 -30.335 1.00 24.04 350 LEU B O 1
ATOM 5189 N N . PHE B 1 344 ? 8.037 -0.045 -29.324 1.00 22.27 351 PHE B N 1
ATOM 5190 C CA . PHE B 1 344 ? 7.047 0.559 -28.412 1.00 23.41 351 PHE B CA 1
ATOM 5191 C C . PHE B 1 344 ? 6.392 1.837 -28.903 1.00 28.06 351 PHE B C 1
ATOM 5192 O O . PHE B 1 344 ? 5.419 2.279 -28.328 1.00 27.10 351 PHE B O 1
ATOM 5200 N N . GLU B 1 345 ? 6.918 2.440 -29.963 1.00 25.37 352 GLU B N 1
ATOM 5201 C CA . GLU B 1 345 ? 6.308 3.657 -30.469 1.00 32.80 352 GLU B CA 1
ATOM 5202 C C . GLU B 1 345 ? 5.695 3.446 -31.853 1.00 34.56 352 GLU B C 1
ATOM 5203 O O . GLU B 1 345 ? 4.486 3.614 -32.059 1.00 43.86 352 GLU B O 1
ATOM 5209 N N . HIS B 1 346 ? 6.561 3.135 -32.805 1.00 40.19 353 HIS B N 1
ATOM 5210 C CA . HIS B 1 346 ? 6.176 2.881 -34.187 1.00 59.82 353 HIS B CA 1
ATOM 5211 C C . HIS B 1 346 ? 5.360 1.601 -34.355 1.00 64.76 353 HIS B C 1
ATOM 5212 O O . HIS B 1 346 ? 4.477 1.523 -35.217 1.00 71.54 353 HIS B O 1
#

Radius of gyration: 27.3 Å; Cα contacts (8 Å, |Δi|>4): 1495; chains: 2; bounding box: 64×83×46 Å

Sequence (689 aa):
NMKVSVYGAGNQNLYINKLNLPEKFGGEPPYGGSRMAIEFAEAGHDVVLAEPNKNIMSDDLWKKVEDAGVKVVSDDVEAAKHGEIHVLFTPFGKATFRIAKTIIEHVPENAVICNTCTVSPVVLYYSLEPILRTKRKDVGISSMHPAAVPGTPQHGHYVIGGKTTDGKELATEEQIKKAVELAKSAGKEAYVVPADVSSVVADMGSLVTAVALSGVLDYYTVGRKIINAPKKMIEQQVIMMTLQTMASLVETSGIEGMVKALNPELLIRSASSMKLLDRQKDLDAALEILQNLDETLKAEVEKAEIKPTTLVAAQSLVKEIKTLLIGGAAAEGAIKRSARKLFEHKVDNMKVSVYGAGNQNLYINKLNLPEKFGGEPPYGGSRMAIEFAEAGHDVVLAEPNKNIMSDDLWKKVEDAGVKVVSDDVEAAKHGEIHVLFTPFGKATFRIAKTIIEHVPENAVICNTCTVSPVVLYYSLEPILRTKRKDVGISSMHPAAVPGTPQHGHYVIGGKTTDGKELATEEQIKKAVELAKSAGKEAYVVPADVSSVVADMGSLVTAVALSGVLDYYTVGRKIINAPKKMIEQQVIMTLQTMASLVETSGIEGMVKALNPELLIRSASSMKLLDRQKDLDAALEILQNLDETLKAEVEKAEIKPTTLVAAQSLVKEIKTLIGGAAAEGAIKRSARKLFEH

Nearest PDB structures (foldseek):
  4yt4-assembly1_A  TM=9.559E-01  e=1.699E-59  Methanocaldococcus jannaschii
  6hux-assembly1_A-2  TM=9.502E-01  e=3.561E-58  Methanocaldococcus jannaschii DSM 2661
  6huy-assembly1_B  TM=9.679E-01  e=3.733E-37  Desulfurobacterium thermolithotrophum DSM 11699
  4yte-assembly1_A  TM=9.846E-01  e=5.179E-31  Methanocaldococcus jannaschii
  6hac-assembly1_A  TM=6.440E-01  e=3.884E-17  Methanococcus aeolicus Nankai-3

Secondary structure (DSSP, 8-state):
--EEEEE----HIIIIIIS-HHHHT---S--THHHHHHHHHHTT-EEEEE-S-GGGS-HHHHHHHHHTTPEEES-HHHHHHH-SEEEE---TTTHHHHHHHHHHTTSPTT-EEEE-SSS-HHHHHHHHHHHHTTTTTT-EEEE-B-SS-TTSTT--EEEEEES-TT---SS-HHHHHHHHHHHHHTT-EEEEEETTTHHHHHSTTHHHHHHHHHHHHHHHHHIIIII---HHHHHHHHHHHHHHHHHHHHHHHHHHHHHHH-HHHHHHHHHTT--SS--HHHHHHHHHHHT--HHHHHHHHH----------HHHHHHHHHHHH-HHHHHHHHHHHHHHHHT-/--SS-EEEEE----HHIIIIIS-HHHHT---S--THHHHHHHHHHTT-EEEEE-S-GGGS-HHHHHHHHHTTPEEES-HHHHHHH-SEEEE--TTSSHHHHHHHHHTTTSPTT-EEEE-SSS-HHHHHHHHHHHHTTT-TT-EEEE-EESS-BTBTT--EEEEEES-TT---SS-HHHHHHHHHHHTGGG-EEEEEETTTHHHHHSTTHHHHHHHHHHHHHHHHIIIIII---HHHHHHHHHHHHHHHHHHHHHHHHHHHHHHH-HHHHHHHHHTT--SS--HHHHHHHHHHHS--HHHHHHHHH----------HHHHHHHHHHHH-HHHHHHHHHHHHHHHHT-

InterPro domains:
  IPR004889 H2-forming N5,N10-methylenetetrahydromethanopterin dehydrogenase, C-terminal [PF03201] (205-301)
  IPR008927 6-phosphogluconate dehydrogenase-like, C-terminal domain superfamily [SSF48179] (205-303)
  IPR010063 H(2)-forming methylenetetrahydromethanopterin dehydrogenase-related protein [PIRSF500166] (11-352)
  IPR010063 H(2)-forming methylenetetrahydromethanopterin dehydrogenase-related protein [TIGR01724] (12-352)
  IPR024190 Methenyltetrahydromethanopterin dehydrogenase, Hmd-type [PIRSF016158] (12-352)
  IPR036291 NAD(P)-binding domain superfamily [SSF51735] (12-204)
  IPR038182 HMD, C-terminal domain superfamily [G3DSA:1.20.120.1300] (215-320)
  IPR055205 5,10-methenyltetrahydromethanopterin hydrogenase, N-terminal domain [PF22616] (74-201)

B-factor: mean 34.46, std 14.24, range [13.6, 115.43]

Solvent-accessible surface area: 25397 Å² total; per-residue (Å²): 141,19,105,0,0,0,0,8,0,5,74,5,97,31,13,39,106,112,15,41,4,44,146,143,42,17,35,126,29,0,0,0,0,0,41,0,0,6,28,0,15,121,35,46,16,72,2,5,0,1,14,90,71,159,117,39,12,57,107,88,10,31,130,103,0,102,128,23,57,6,116,50,13,79,74,22,35,77,0,0,132,38,0,46,0,0,0,1,8,3,83,61,51,162,10,6,14,132,10,0,88,53,0,0,86,80,6,49,127,83,0,0,0,0,1,1,29,25,17,1,0,0,1,0,52,7,9,1,15,76,35,13,149,74,131,27,162,29,11,1,2,0,0,0,0,3,11,11,42,1,18,10,91,82,5,38,12,0,0,0,2,4,124,4,21,36,45,47,122,13,7,72,138,102,6,27,115,54,0,20,83,0,0,112,52,20,69,37,100,17,67,80,11,33,1,8,1,0,8,4,0,3,10,47,3,0,0,0,0,0,1,0,0,1,0,0,8,11,0,29,48,0,0,98,127,40,4,69,0,48,93,151,8,0,17,46,14,0,4,17,1,0,8,11,0,1,3,0,4,30,33,19,17,0,12,0,0,0,77,6,0,56,24,82,8,0,8,82,3,0,46,23,8,79,34,46,147,136,4,84,4,0,42,6,0,24,78,36,6,113,112,31,67,129,98,24,109,55,82,10,104,162,15,117,52,84,88,5,8,16,3,0,3,15,26,2,4,125,20,2,63,92,78,48,31,42,95,47,0,55,12,0,2,27,88,2,0,34,99,34,15,31,148,183,44,96,99,3,94,0,0,0,0,13,0,6,56,4,80,6,8,52,102,76,18,53,5,45,145,161,42,17,38,113,24,0,0,0,0,0,41,0,0,4,20,2,15,118,48,44,20,64,3,7,0,1,18,94,71,130,140,42,13,65,111,89,17,13,122,73,0,102,125,26,58,6,117,39,11,77,70,23,36,79,0,0,130,28,0,49,0,0,0,0,8,12,21,42,19,138,19,0,22,149,17,0,101,58,0,5,105,78,6,47,127,81,0,0,0,0,0,0,18,19,14,3,0,2,2,0,26,8,12,5,10,86,26,12,138,88,149,26,156,29,12,1,1,0,0,0,0,16,6,11,33,2,17,7,89,86,1,30,1,2,0,0,3,2,121,4,20,41,46,54,112,14,8,76,118,109,7,22,123,30,0,18,64,0,0,83,8,55,73,40,72,13,84,79,10,35,0,11,2,0,10,3,0,5,8,48,3,0,0,0,0,0,1,0,0,0,0,0,6,12,0,29,50,0,0,84,138,52,19,88,5,64,74,150,12,0,12,42,15,0,4,15,2,0,6,12,0,1,3,0,3,29,36,19,15,0,16,0,0,1,78,6,0,59,16,99,6,0,20,113,3,0,44,23,8,83,34,40,116,164,4,77,2,0,62,7,0,24,70,43,4,112,106,22,59,113,92,22,73,50,84,16,120,171,15,119,54,84,87,6,6,14,3,0,2,17,7,3,6,117,32,1,75,94,80,45,32,41,93,46,0,61,10,0,1,45,83,1,0,45,122,31,14,29,148